Protein AF-A0A7Y5KF29-F1 (afdb_monomer)

Mean predicted aligned error: 7.96 Å

Sequence (416 aa):
LLERREQLLEQINFTQGKISALQTQPGEAERIRFAVAAWNDTLAILQKAYAELLVEIKTTSPELADAVSVEPLPLAEVQKMLADSVALVEYFFAKDRLVSWVVDRAQARAVSLPLDRTRLGDSIVQFRRAIQKRASTEVFSRELYDLLIKPVAPLLLQTKQLLIVPHGALHYVPFPALQKADSTYLLDDYALAIAPSATVLGFCYRKGAALPAPIEQNYRVLALGNPDVGNPRLDLPFAEKEIKSLEQTFGELQSFTRKQATYQALLAAKDNAELLHFSCHGVYDEKNPLFSALLLAPENETDDGRLAVHEIFSLKLNTRLVMLSACETGLARVTGGDEVVGLARGFIFAGTPSLIASLWTVDDLATAITVKRFYRYLKAGASKAEALRAAQRFVRDHHNRHPAYWASFGLTGDWR

Nearest PDB structures (foldseek):
  8rot-assembly1_B  TM=6.642E-01  e=3.854E-14  Myxococcus xanthus
  5mz6-assembly1_1  TM=7.014E-01  e=1.509E-08  Caenorhabditis elegans
  5u1s-assembly1_A  TM=5.886E-01  e=6.469E-09  Saccharomyces cerevisiae S288C
  4gw6-assembly1_A-2  TM=5.555E-01  e=1.565E-01  Human immunodeficiency virus type 1 (NEW YORK-5 ISOLATE)
  8t52-assembly1_A  TM=5.526E-01  e=3.450E-01  Human immunodeficiency virus 1

Foldseek 3Di:
DVVVLVVLVVVLLVLLLVLVVLVPDDDDPVVSVVVNVVSVVVNLVSLVVNVVVVVVCCVPDPVNVCLVDVDADDLQLLLVLADQQEWEWEWDDDPQWIWIWIHYNPDIDIDIDGDDPVVLLVLLVVLVVCLVVVHDNQVSLAVCCVRRPVRCVVVNVSHAAYEYQYFALCLLHLQQSRAHPVRHGPLVRYLYAYEPHSSLQSLLSVLLVPADDDDLLQFAEEEEFQEAQVDPVQGQPLRVVLLVLVVVQHPHYDYAYYQRFAPVNCVVCQARGQEYEYHGEWDADPSNRQQTWGAHHANDSSRNRTDGLVNLLVAAGSYQEYEALQYQQQAPDRDRGSPSDSNVSSNVNSRHQKYKHFSHGADSVLSSQQSSQLSNVSSVPDWNSVSLSRSLVCCCVPPHVRCRSRSGMHMYGDRD

Radius of gyration: 21.5 Å; Cα contacts (8 Å, |Δi|>4): 791; chains: 1; bounding box: 51×58×60 Å

pLDDT: mean 86.81, std 13.3, range [36.5, 98.69]

Secondary structure (DSSP, 8-state):
-HHHHHHHHHHHHHHHHHHHHHHHS-S-HHHHHHHHHHHHHHHHHHHHHHHHHHHHHHHH-HHHHHHHSPPPPPHHHHHHH--TTEEEEEEEE-SSEEEEEEE-SS-EEEEEEE--HHHHHHHHHHHHHHHHTT---HHHHHHHHHHHTTTTGGG-TT-SEEEEE--GGGGG--GGG-B-TTS-BHHHH-EEEE-S-HHHHHHHHHHHHHSPPPGGG--EEEEEEEE--S-GGG--HHHHHHHHHHHTT-SEEEEEEETT-BHHHHHHHGGG-SEEEEES-EE--SS-GGG-EEE-B-SSTT---EEEHHHHTT-----SEEEESS-TTS-SS--SSS---HHHHHHHHHT-SEEEEESSPPPHHHHHHHHHHHHHHHHTT--HHHHHHHHHHHHHHHT--SGGGTS-EEEEE---

Structure (mmCIF, N/CA/C/O backbone):
data_AF-A0A7Y5KF29-F1
#
_entry.id   AF-A0A7Y5KF29-F1
#
loop_
_atom_site.group_PDB
_atom_site.id
_atom_site.type_symbol
_atom_site.label_atom_id
_atom_site.label_alt_id
_atom_site.label_comp_id
_atom_site.label_asym_id
_atom_site.label_entity_id
_atom_site.label_seq_id
_atom_site.pdbx_PDB_ins_code
_atom_site.Cartn_x
_atom_site.Cartn_y
_atom_site.Cartn_z
_atom_site.occupancy
_atom_site.B_iso_or_equiv
_atom_site.auth_seq_id
_atom_site.auth_comp_id
_atom_site.auth_asym_id
_atom_site.auth_atom_id
_atom_site.pdbx_PDB_model_num
ATOM 1 N N . LEU A 1 1 ? 13.722 -5.366 31.211 1.00 71.88 1 LEU A N 1
ATOM 2 C CA . LEU A 1 1 ? 13.435 -4.811 29.865 1.00 71.88 1 LEU A CA 1
ATOM 3 C C . LEU A 1 1 ? 11.982 -4.356 29.727 1.00 71.88 1 LEU A C 1
ATOM 5 O O . LEU A 1 1 ? 11.779 -3.205 29.375 1.00 71.88 1 LEU A O 1
ATOM 9 N N . LEU A 1 2 ? 10.987 -5.196 30.049 1.00 70.38 2 LEU A N 1
ATOM 10 C CA . LEU A 1 2 ? 9.562 -4.821 29.977 1.00 70.38 2 LEU A CA 1
ATOM 11 C C . LEU A 1 2 ? 9.176 -3.666 30.921 1.00 70.38 2 LEU A C 1
ATOM 13 O O . LEU A 1 2 ? 8.561 -2.709 30.479 1.00 70.38 2 LEU A O 1
ATOM 17 N N . GLU A 1 3 ? 9.635 -3.678 32.170 1.00 74.62 3 GLU A N 1
ATOM 18 C CA . GLU A 1 3 ? 9.399 -2.568 33.112 1.00 74.62 3 GLU A CA 1
ATOM 19 C C . GLU A 1 3 ? 10.028 -1.244 32.629 1.00 74.62 3 GLU A C 1
ATOM 21 O O . GLU A 1 3 ? 9.412 -0.184 32.662 1.00 74.62 3 GLU A O 1
ATOM 26 N N . ARG A 1 4 ? 11.242 -1.310 32.061 1.00 80.19 4 ARG A N 1
ATOM 27 C CA . ARG A 1 4 ? 11.917 -0.149 31.452 1.00 80.19 4 ARG A CA 1
ATOM 28 C C . ARG A 1 4 ? 11.167 0.377 30.221 1.00 80.19 4 ARG A C 1
ATOM 30 O O . ARG A 1 4 ? 11.209 1.572 29.944 1.00 80.19 4 ARG A O 1
ATOM 37 N N . ARG A 1 5 ? 10.488 -0.510 29.483 1.00 79.12 5 ARG A N 1
ATOM 38 C CA . ARG A 1 5 ? 9.625 -0.154 28.349 1.00 79.12 5 ARG A CA 1
ATOM 39 C C . ARG A 1 5 ? 8.410 0.634 28.840 1.00 79.12 5 ARG A C 1
ATOM 41 O O . ARG A 1 5 ? 8.118 1.670 28.254 1.00 79.12 5 ARG A O 1
ATOM 48 N N . GLU A 1 6 ? 7.744 0.173 29.897 1.00 74.38 6 GLU A N 1
ATOM 49 C CA . GLU A 1 6 ? 6.590 0.865 30.494 1.00 74.38 6 GLU A CA 1
ATOM 50 C C . GLU A 1 6 ? 6.975 2.249 31.028 1.00 74.38 6 GLU A C 1
ATOM 52 O O . GLU A 1 6 ? 6.349 3.237 30.656 1.00 74.38 6 GLU A O 1
ATOM 57 N N . GLN A 1 7 ? 8.080 2.354 31.773 1.00 84.00 7 GLN A N 1
ATOM 58 C CA . GLN A 1 7 ? 8.578 3.640 32.284 1.00 84.00 7 GLN A CA 1
ATOM 59 C C . GLN A 1 7 ? 8.871 4.656 31.170 1.00 84.00 7 GLN A C 1
ATOM 61 O O . GLN A 1 7 ? 8.546 5.836 31.297 1.00 84.00 7 GLN A O 1
ATOM 66 N N . LEU A 1 8 ? 9.491 4.218 30.069 1.00 82.31 8 LEU A N 1
ATOM 67 C CA . LEU A 1 8 ? 9.763 5.101 28.933 1.00 82.31 8 LEU A CA 1
ATOM 68 C C . LEU A 1 8 ? 8.472 5.546 28.235 1.00 82.31 8 LEU A C 1
ATOM 70 O O . LEU A 1 8 ? 8.378 6.710 27.855 1.00 82.31 8 LEU A O 1
ATOM 74 N N . LEU A 1 9 ? 7.477 4.663 28.091 1.00 76.38 9 LEU A N 1
ATOM 75 C CA . LEU A 1 9 ? 6.175 5.030 27.524 1.00 76.38 9 LEU A CA 1
ATOM 76 C C . LEU A 1 9 ? 5.449 6.065 28.387 1.00 76.38 9 LEU A C 1
ATOM 78 O O . LEU A 1 9 ? 4.964 7.057 27.851 1.00 76.38 9 LEU A O 1
ATOM 82 N N . GLU A 1 10 ? 5.430 5.895 29.710 1.00 80.75 10 GLU A N 1
ATOM 83 C CA . GLU A 1 10 ? 4.828 6.878 30.619 1.00 80.75 10 GLU A CA 1
ATOM 84 C C . GLU A 1 10 ? 5.491 8.253 30.493 1.00 80.75 10 GLU A C 1
ATOM 86 O O . GLU A 1 10 ? 4.806 9.275 30.413 1.00 80.75 10 GLU A O 1
ATOM 91 N N . GLN A 1 11 ? 6.825 8.292 30.417 1.00 87.19 11 GLN A N 1
ATOM 92 C CA . GLN A 1 11 ? 7.565 9.542 30.234 1.00 87.19 11 GLN A CA 1
ATOM 93 C C . GLN A 1 11 ? 7.270 10.191 28.876 1.00 87.19 11 GLN A C 1
ATOM 95 O O . GLN A 1 11 ? 7.139 11.417 28.799 1.00 87.19 11 GLN A O 1
ATOM 100 N N . ILE A 1 12 ? 7.143 9.394 27.812 1.00 81.06 12 ILE A N 1
ATOM 101 C CA . ILE A 1 12 ? 6.802 9.874 26.466 1.00 81.06 12 ILE A CA 1
ATOM 102 C C . ILE A 1 12 ? 5.399 10.483 26.461 1.00 81.06 12 ILE A C 1
ATOM 104 O O . ILE A 1 12 ? 5.259 11.650 26.086 1.00 81.06 12 ILE A O 1
ATOM 108 N N . ASN A 1 13 ? 4.403 9.753 26.968 1.00 74.38 13 ASN A N 1
ATOM 109 C CA . ASN A 1 13 ? 3.009 10.196 27.024 1.00 74.38 13 ASN A CA 1
ATOM 110 C C . ASN A 1 13 ? 2.866 11.464 27.876 1.00 74.38 13 ASN A C 1
ATOM 112 O O . ASN A 1 13 ? 2.244 12.441 27.458 1.00 74.38 13 ASN A O 1
ATOM 116 N N . PHE A 1 14 ? 3.521 11.507 29.042 1.00 83.44 14 PHE A N 1
ATOM 117 C CA . PHE A 1 14 ? 3.578 12.707 29.877 1.00 83.44 14 PHE A CA 1
ATOM 118 C C . PHE A 1 14 ? 4.166 13.905 29.119 1.00 83.44 14 PHE A C 1
ATOM 120 O O . PHE A 1 14 ? 3.608 15.005 29.150 1.00 83.44 14 PHE A O 1
ATOM 127 N N . THR A 1 15 ? 5.283 13.699 28.418 1.00 84.88 15 THR A N 1
ATOM 128 C CA . THR A 1 15 ? 5.948 14.762 27.656 1.00 84.88 15 THR A CA 1
ATOM 129 C C . THR A 1 15 ? 5.063 15.282 26.522 1.00 84.88 15 THR A C 1
ATOM 131 O O . THR A 1 15 ? 4.938 16.495 26.344 1.00 84.88 15 THR A O 1
ATOM 134 N N . GLN A 1 16 ? 4.394 14.390 25.788 1.00 77.62 16 GLN A N 1
ATOM 135 C CA . GLN A 1 16 ? 3.445 14.760 24.735 1.00 77.62 16 GLN A CA 1
ATOM 136 C C . GLN A 1 16 ? 2.247 15.534 25.292 1.00 77.62 16 GLN A C 1
ATOM 138 O O . GLN A 1 16 ? 1.885 16.574 24.736 1.00 77.62 16 GLN A O 1
ATOM 143 N N . GLY A 1 17 ? 1.697 15.104 26.432 1.00 74.19 17 GLY A N 1
ATOM 144 C CA . GLY A 1 17 ? 0.640 15.829 27.139 1.00 74.19 17 GLY A CA 1
ATOM 145 C C . GLY A 1 17 ? 1.054 17.258 27.509 1.00 74.19 17 GLY A C 1
ATOM 146 O O . GLY A 1 17 ? 0.284 18.200 27.314 1.00 74.19 17 GLY A O 1
ATOM 147 N N . LYS A 1 18 ? 2.303 17.467 27.959 1.00 83.12 18 LYS A N 1
ATOM 148 C CA . LYS A 1 18 ? 2.845 18.815 28.231 1.00 83.12 18 LYS A CA 1
ATOM 149 C C . LYS A 1 18 ? 2.959 19.673 26.976 1.00 83.12 18 LYS A C 1
ATOM 151 O O . LYS A 1 18 ? 2.608 20.852 27.029 1.00 83.12 18 LYS A O 1
ATOM 156 N N . ILE A 1 19 ? 3.425 19.103 25.866 1.00 81.00 19 ILE A N 1
ATOM 157 C CA . ILE A 1 19 ? 3.521 19.813 24.582 1.00 81.00 19 ILE A CA 1
ATOM 158 C C . ILE A 1 19 ? 2.130 20.251 24.117 1.00 81.00 19 ILE A C 1
ATOM 160 O O . ILE A 1 19 ? 1.944 21.427 23.802 1.00 81.00 19 ILE A O 1
ATOM 164 N N . SER A 1 20 ? 1.158 19.335 24.132 1.00 74.06 20 SER A N 1
ATOM 165 C CA . SER A 1 20 ? -0.223 19.614 23.728 1.00 74.06 20 SER A CA 1
ATOM 166 C C . SER A 1 20 ? -0.842 20.722 24.589 1.00 74.06 20 SER A C 1
ATOM 168 O O . SER A 1 20 ? -1.327 21.728 24.068 1.00 74.06 20 SER A O 1
ATOM 170 N N . ALA A 1 21 ? -0.705 20.629 25.917 1.00 77.50 21 ALA A N 1
ATOM 171 C CA . ALA A 1 21 ? -1.201 21.651 26.836 1.00 77.50 21 ALA A CA 1
ATOM 172 C C . ALA A 1 21 ? -0.579 23.035 26.568 1.00 77.50 21 ALA A C 1
ATOM 174 O O . ALA A 1 21 ? -1.302 24.028 26.495 1.00 77.50 21 ALA A O 1
ATOM 175 N N . LEU A 1 22 ? 0.742 23.117 26.359 1.00 81.38 22 LEU A N 1
ATOM 176 C CA . LEU A 1 22 ? 1.433 24.381 26.064 1.00 81.38 22 LEU A CA 1
ATOM 177 C C . LEU A 1 22 ? 0.980 25.017 24.746 1.00 81.38 22 LEU A C 1
ATOM 179 O O . LEU A 1 22 ? 0.885 26.238 24.659 1.00 81.38 22 LEU A O 1
ATOM 183 N N . GLN A 1 23 ? 0.680 24.210 23.729 1.00 71.75 23 GLN A N 1
ATOM 184 C CA . GLN A 1 23 ? 0.214 24.707 22.430 1.00 71.75 23 GLN A CA 1
ATOM 185 C C . GLN A 1 23 ? -1.199 25.303 22.483 1.00 71.75 23 GLN A C 1
ATOM 187 O O . GLN A 1 23 ? -1.545 26.122 21.633 1.00 71.75 23 GLN A O 1
ATOM 192 N N . THR A 1 24 ? -1.998 24.924 23.482 1.00 72.12 24 THR A N 1
ATOM 193 C CA . THR A 1 24 ? -3.353 25.457 23.698 1.00 72.12 24 THR A CA 1
ATOM 194 C C . THR A 1 24 ? -3.398 26.667 24.641 1.00 72.12 24 THR A C 1
ATOM 196 O O . THR A 1 24 ? -4.441 27.311 24.754 1.00 72.12 24 THR A O 1
ATOM 199 N N . GLN A 1 25 ? -2.287 27.014 25.307 1.00 74.81 25 GLN A N 1
ATOM 200 C CA . GLN A 1 25 ? -2.254 28.124 26.262 1.00 74.81 25 GLN A CA 1
ATOM 201 C C . GLN A 1 25 ? -2.264 29.503 25.574 1.00 74.81 25 GLN A C 1
ATOM 203 O O . GLN A 1 25 ? -1.471 29.750 24.662 1.00 74.81 25 GLN A O 1
ATOM 208 N N . PRO A 1 26 ? -3.089 30.455 26.049 1.00 55.47 26 PRO A N 1
ATOM 209 C CA . PRO A 1 26 ? -2.983 31.851 25.642 1.00 55.47 26 PRO A CA 1
ATOM 210 C C . PRO A 1 26 ? -1.737 32.501 26.274 1.00 55.47 26 PRO A C 1
ATOM 212 O O . PRO A 1 26 ? -1.569 32.475 27.492 1.00 55.47 26 PRO A O 1
ATOM 215 N N . GLY A 1 27 ? -0.859 33.103 25.465 1.00 69.88 27 GLY A N 1
ATOM 216 C CA . GLY A 1 27 ? 0.353 33.765 25.963 1.00 69.88 27 GLY A CA 1
ATOM 217 C C . GLY A 1 27 ? 1.307 34.263 24.872 1.00 69.88 27 GLY A C 1
ATOM 218 O O . GLY A 1 27 ? 1.017 34.182 23.679 1.00 69.88 27 GLY A O 1
ATOM 219 N N . GLU A 1 28 ? 2.462 34.792 25.292 1.00 69.94 28 GLU A N 1
ATOM 220 C CA . GLU A 1 28 ? 3.526 35.273 24.400 1.00 69.94 28 GLU A CA 1
ATOM 221 C C . GLU A 1 28 ? 4.036 34.137 23.500 1.00 69.94 28 GLU A C 1
ATOM 223 O O . GLU A 1 28 ? 4.705 33.202 23.953 1.00 69.94 28 GLU A O 1
ATOM 228 N N . ALA A 1 29 ? 3.745 34.242 22.201 1.00 72.44 29 ALA A N 1
ATOM 229 C CA . ALA A 1 29 ? 4.023 33.202 21.212 1.00 72.44 29 ALA A CA 1
ATOM 230 C C . ALA A 1 29 ? 5.502 32.783 21.153 1.00 72.44 29 ALA A C 1
ATOM 232 O O . ALA A 1 29 ? 5.824 31.681 20.719 1.00 72.44 29 ALA A O 1
ATOM 233 N N . GLU A 1 30 ? 6.428 33.654 21.547 1.00 74.12 30 GLU A N 1
ATOM 234 C CA . GLU A 1 30 ? 7.859 33.352 21.561 1.00 74.12 30 GLU A CA 1
ATOM 235 C C . GLU A 1 30 ? 8.266 32.495 22.768 1.00 74.12 30 GLU A C 1
ATOM 237 O O . GLU A 1 30 ? 8.914 31.466 22.589 1.00 74.12 30 GLU A O 1
ATOM 242 N N . ARG A 1 31 ? 7.790 32.821 23.977 1.00 76.75 31 ARG A N 1
ATOM 243 C CA . ARG A 1 31 ? 8.031 32.005 25.181 1.00 76.75 31 ARG A CA 1
ATOM 244 C C . ARG A 1 31 ? 7.418 30.612 25.065 1.00 76.75 31 ARG A C 1
ATOM 246 O O . ARG A 1 31 ? 8.077 29.631 25.403 1.00 76.75 31 ARG A O 1
ATOM 253 N N . ILE A 1 32 ? 6.194 30.521 24.537 1.00 80.75 32 ILE A N 1
ATOM 254 C CA . ILE A 1 32 ? 5.534 29.233 24.275 1.00 80.75 32 ILE A CA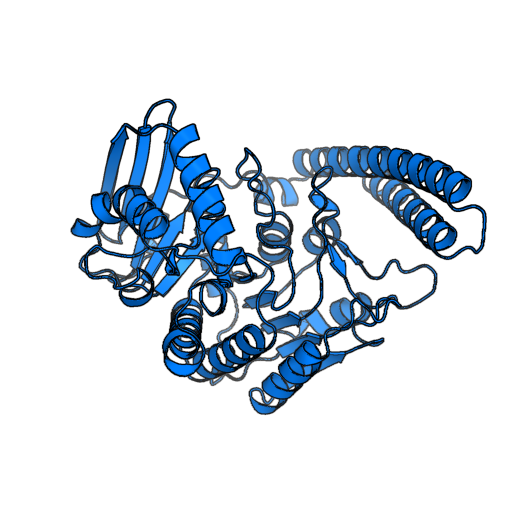 1
ATOM 255 C C . ILE A 1 32 ? 6.354 28.419 23.267 1.00 80.75 32 ILE A C 1
ATOM 257 O O . ILE A 1 32 ? 6.592 27.236 23.494 1.00 80.75 32 ILE A O 1
ATOM 261 N N . ARG A 1 33 ? 6.864 29.048 22.196 1.00 78.31 33 ARG A N 1
ATOM 262 C CA . ARG A 1 33 ? 7.722 28.371 21.207 1.00 78.31 33 ARG A CA 1
ATOM 263 C C . ARG A 1 33 ? 8.998 27.800 21.823 1.00 78.31 33 ARG A C 1
ATOM 265 O O . ARG A 1 33 ? 9.315 26.648 21.543 1.00 78.31 33 ARG A O 1
ATOM 272 N N . PHE A 1 34 ? 9.697 28.555 22.670 1.00 81.62 34 PHE A N 1
ATOM 273 C CA . PHE A 1 34 ? 10.903 28.058 23.346 1.00 81.62 34 PHE A CA 1
ATOM 274 C C . PHE A 1 34 ? 10.603 26.903 24.309 1.00 81.62 34 PHE A C 1
ATOM 276 O O . PHE A 1 34 ? 11.312 25.899 24.296 1.00 81.62 34 PHE A O 1
ATOM 283 N N . ALA A 1 35 ? 9.533 27.004 25.104 1.00 82.31 35 ALA A N 1
ATOM 284 C CA . ALA A 1 35 ? 9.132 25.930 26.012 1.00 82.31 35 ALA A CA 1
ATOM 285 C C . ALA A 1 35 ? 8.740 24.654 25.247 1.00 82.31 35 ALA A C 1
ATOM 287 O O . ALA A 1 35 ? 9.190 23.563 25.589 1.00 82.31 35 ALA A O 1
ATOM 288 N N . VAL A 1 36 ? 7.953 24.792 24.175 1.00 82.19 36 VAL A N 1
ATOM 289 C CA . VAL A 1 36 ? 7.581 23.678 23.291 1.00 82.19 36 VAL A CA 1
ATOM 290 C C . VAL A 1 36 ? 8.820 23.056 22.641 1.00 82.19 36 VAL A C 1
ATOM 292 O O . VAL A 1 36 ? 8.907 21.835 22.566 1.00 82.19 36 VAL A O 1
ATOM 295 N N . ALA A 1 37 ? 9.801 23.857 22.211 1.00 82.62 37 ALA A N 1
ATOM 296 C CA . ALA A 1 37 ? 11.053 23.345 21.654 1.00 82.62 37 ALA A CA 1
ATOM 297 C C . ALA A 1 37 ? 11.829 22.479 22.665 1.00 82.62 37 ALA A C 1
ATOM 299 O O . ALA A 1 37 ? 12.213 21.364 22.329 1.00 82.62 37 ALA A O 1
ATOM 300 N N . ALA A 1 38 ? 11.968 22.929 23.915 1.00 84.44 38 ALA A N 1
ATOM 301 C CA . ALA A 1 38 ? 12.665 22.167 24.956 1.00 84.44 38 ALA A CA 1
ATOM 302 C C . ALA A 1 38 ? 11.974 20.828 25.289 1.00 84.44 38 ALA A C 1
ATOM 304 O O . ALA A 1 38 ? 12.632 19.797 25.460 1.00 84.44 38 ALA A O 1
ATOM 305 N N . TRP A 1 39 ? 10.637 20.816 25.346 1.00 88.12 39 TRP A N 1
ATOM 306 C CA . TRP A 1 39 ? 9.886 19.571 25.525 1.00 88.12 39 TRP A CA 1
ATOM 307 C C . TRP A 1 39 ? 9.990 18.649 24.309 1.00 88.12 39 TRP A C 1
ATOM 309 O O . TRP A 1 39 ? 10.092 17.439 24.489 1.00 88.12 39 TRP A O 1
ATOM 319 N N . ASN A 1 40 ? 10.032 19.191 23.088 1.00 80.56 40 ASN A N 1
ATOM 320 C CA . ASN A 1 40 ? 10.267 18.398 21.879 1.00 80.56 40 ASN A CA 1
ATOM 321 C C . ASN A 1 40 ? 11.660 17.748 21.869 1.00 80.56 40 ASN A C 1
ATOM 323 O O . ASN A 1 40 ? 11.783 16.600 21.449 1.00 80.56 40 ASN A O 1
ATOM 327 N N . ASP A 1 41 ? 12.695 18.438 22.354 1.00 84.56 41 ASP A N 1
ATOM 328 C CA . ASP A 1 41 ? 14.037 17.854 22.483 1.00 84.56 41 ASP A CA 1
ATOM 329 C C . ASP A 1 41 ? 14.047 16.710 23.506 1.00 84.56 41 ASP A C 1
ATOM 331 O O . ASP A 1 41 ? 14.593 15.636 23.245 1.00 84.56 41 ASP A O 1
ATOM 335 N N . THR A 1 42 ? 13.368 16.904 24.641 1.00 88.00 42 THR A N 1
ATOM 336 C CA . THR A 1 42 ? 13.195 15.860 25.666 1.00 88.00 42 THR A CA 1
ATOM 337 C C . THR A 1 42 ? 12.440 14.656 25.102 1.00 88.00 42 THR A C 1
ATOM 339 O O . THR A 1 42 ? 12.883 13.517 25.257 1.00 88.00 42 THR A O 1
ATOM 342 N N . LEU A 1 43 ? 11.339 14.900 24.385 1.00 83.75 43 LEU A N 1
ATOM 343 C CA . LEU A 1 43 ? 10.553 13.865 23.719 1.00 83.75 43 LEU A CA 1
ATOM 344 C C . LEU A 1 43 ? 11.413 13.063 22.740 1.00 83.75 43 LEU A C 1
ATOM 346 O O . LEU A 1 43 ? 11.383 11.837 22.770 1.00 83.75 43 LEU A O 1
ATOM 350 N N . ALA A 1 44 ? 12.222 13.736 21.919 1.00 75.88 44 ALA A N 1
ATOM 351 C CA . ALA A 1 44 ? 13.092 13.077 20.952 1.00 75.88 44 ALA A CA 1
ATOM 352 C C . ALA A 1 44 ? 14.128 12.157 21.624 1.00 75.88 44 ALA A C 1
ATOM 354 O O . ALA A 1 44 ? 14.395 11.067 21.114 1.00 75.88 44 ALA A O 1
ATOM 355 N N . ILE A 1 45 ? 14.684 12.561 22.773 1.00 86.19 45 ILE A N 1
ATOM 356 C CA . ILE A 1 45 ? 15.614 11.737 23.562 1.00 86.19 45 ILE A CA 1
ATOM 357 C C . ILE A 1 45 ? 14.908 10.487 24.099 1.00 86.19 45 ILE A C 1
ATOM 359 O O . ILE A 1 45 ? 15.425 9.379 23.948 1.00 86.19 45 ILE A O 1
ATOM 363 N N . LEU A 1 46 ? 13.722 10.651 24.691 1.00 87.12 46 LEU A N 1
ATOM 364 C CA . LEU A 1 46 ? 12.941 9.542 25.245 1.00 87.12 46 LEU A CA 1
ATOM 365 C C . LEU A 1 46 ? 12.508 8.552 24.158 1.00 87.12 46 LEU A C 1
ATOM 367 O O . LEU A 1 46 ? 12.672 7.343 24.316 1.00 87.12 46 LEU A O 1
ATOM 371 N N . GLN A 1 47 ? 12.023 9.060 23.023 1.00 78.94 47 GLN A N 1
ATOM 372 C CA . GLN A 1 47 ? 11.648 8.252 21.863 1.00 78.94 47 GLN A CA 1
ATOM 373 C C . GLN A 1 47 ? 12.837 7.465 21.306 1.00 78.94 47 GLN A C 1
ATOM 375 O O . GLN A 1 47 ? 12.694 6.284 20.986 1.00 78.94 47 GLN A O 1
ATOM 380 N N . LYS A 1 48 ? 14.021 8.084 21.234 1.00 75.38 48 LYS A N 1
ATOM 381 C CA . LYS A 1 48 ? 15.247 7.402 20.811 1.00 75.38 48 LYS A CA 1
ATOM 382 C C . LYS A 1 48 ? 15.623 6.277 21.779 1.00 75.38 48 LYS A C 1
ATOM 384 O O . LYS A 1 48 ? 15.848 5.155 21.336 1.00 75.38 48 LYS A O 1
ATOM 389 N N . ALA A 1 49 ? 15.622 6.548 23.085 1.00 82.56 49 ALA A N 1
ATOM 390 C CA . ALA A 1 49 ? 15.910 5.539 24.106 1.00 82.56 49 ALA A CA 1
ATOM 391 C C . ALA A 1 49 ? 14.910 4.369 24.058 1.00 82.56 49 ALA A C 1
ATOM 393 O O . ALA A 1 49 ? 15.290 3.209 24.213 1.00 82.56 49 ALA A O 1
ATOM 394 N N . TYR A 1 50 ? 13.634 4.658 23.794 1.00 77.38 50 TYR A N 1
ATOM 395 C CA . TYR A 1 50 ? 12.608 3.638 23.603 1.00 77.38 50 TYR A CA 1
ATOM 396 C C . TYR A 1 50 ? 12.833 2.810 22.333 1.00 77.38 50 TYR A C 1
ATOM 398 O O . TYR A 1 50 ? 12.729 1.586 22.371 1.00 77.38 50 TYR A O 1
ATOM 406 N N . ALA A 1 51 ? 13.183 3.448 21.213 1.00 67.25 51 ALA A N 1
ATOM 407 C CA . ALA A 1 51 ? 13.500 2.754 19.968 1.00 67.25 51 ALA A CA 1
ATOM 408 C C . ALA A 1 51 ? 14.711 1.816 20.127 1.00 67.25 51 ALA A C 1
ATOM 410 O O . ALA A 1 51 ? 14.656 0.669 19.686 1.00 67.25 51 ALA A O 1
ATOM 411 N N . GLU A 1 52 ? 15.767 2.269 20.806 1.00 76.94 52 GLU A N 1
ATOM 412 C CA . GLU A 1 52 ? 16.941 1.454 21.142 1.00 76.94 52 GLU A CA 1
ATOM 413 C C . GLU A 1 52 ? 16.566 0.266 22.041 1.00 76.94 52 GLU A C 1
ATOM 415 O O . GLU A 1 52 ? 16.954 -0.868 21.759 1.00 76.94 52 GLU A O 1
ATOM 420 N N . LEU A 1 53 ? 15.727 0.490 23.058 1.00 77.62 53 LEU A N 1
ATOM 421 C CA . LEU A 1 53 ? 15.218 -0.577 23.921 1.00 77.62 53 LEU A CA 1
ATOM 422 C C . LEU A 1 53 ? 14.378 -1.602 23.145 1.00 77.62 53 LEU A C 1
ATOM 424 O O . LEU A 1 53 ? 14.456 -2.797 23.420 1.00 77.62 53 LEU A O 1
ATOM 428 N N . LEU A 1 54 ? 13.578 -1.173 22.165 1.00 66.88 54 LEU A N 1
ATOM 429 C CA . LEU A 1 54 ? 12.827 -2.096 21.312 1.00 66.88 54 LEU A CA 1
ATOM 430 C C . LEU A 1 54 ? 13.751 -2.960 20.449 1.00 66.88 54 LEU A C 1
ATOM 432 O O . LEU A 1 54 ? 13.433 -4.127 20.222 1.00 66.88 54 LEU A O 1
ATOM 436 N N . VAL A 1 55 ? 14.883 -2.423 19.984 1.00 65.38 55 VAL A N 1
ATOM 437 C CA . VAL A 1 55 ? 15.917 -3.212 19.295 1.00 65.38 55 VAL A CA 1
ATOM 438 C C . VAL A 1 55 ? 16.547 -4.219 20.258 1.00 65.38 55 VAL A C 1
ATOM 440 O O . VAL A 1 55 ? 16.665 -5.387 19.904 1.00 65.38 55 VAL A O 1
ATOM 443 N N . GLU A 1 56 ? 16.873 -3.806 21.483 1.00 71.69 56 GLU A N 1
ATOM 444 C CA . GLU A 1 56 ? 17.433 -4.683 22.520 1.00 71.69 56 GLU A CA 1
ATOM 445 C C . GLU A 1 56 ? 16.472 -5.822 22.899 1.00 71.69 56 GLU A C 1
ATOM 447 O O . GLU A 1 56 ? 16.872 -6.982 22.968 1.00 71.69 56 GLU A O 1
ATOM 452 N N . ILE A 1 57 ? 15.181 -5.522 23.074 1.00 66.19 57 ILE A N 1
ATOM 453 C CA . ILE A 1 57 ? 14.141 -6.531 23.321 1.00 66.19 57 ILE A CA 1
ATOM 454 C C . ILE A 1 57 ? 14.050 -7.499 22.135 1.00 66.19 57 ILE A C 1
ATOM 456 O O . ILE A 1 57 ? 13.973 -8.709 22.333 1.00 66.19 57 ILE A O 1
ATOM 460 N N . LYS A 1 58 ? 14.096 -6.988 20.899 1.00 54.34 58 LYS A N 1
ATOM 461 C CA . LYS A 1 58 ? 14.044 -7.802 19.675 1.00 54.34 58 LYS A CA 1
ATOM 462 C C . LYS A 1 58 ? 15.240 -8.742 19.521 1.00 54.34 58 LYS A C 1
ATOM 464 O O . LYS A 1 58 ? 15.057 -9.847 19.027 1.00 54.34 58 LYS A O 1
ATOM 469 N N . THR A 1 59 ? 16.439 -8.339 19.940 1.00 59.59 59 THR A N 1
ATOM 470 C CA . THR A 1 59 ? 17.636 -9.195 19.869 1.00 59.59 59 THR A CA 1
ATOM 471 C C . THR A 1 59 ? 17.711 -10.226 20.995 1.00 59.59 59 THR A C 1
ATOM 473 O O . THR A 1 59 ? 18.428 -11.212 20.858 1.00 59.59 59 THR A O 1
ATOM 476 N N . THR A 1 60 ? 16.965 -10.035 22.088 1.00 64.38 60 THR A N 1
ATOM 477 C CA . THR A 1 60 ? 16.950 -10.949 23.245 1.00 64.38 60 THR A CA 1
ATOM 478 C C . THR A 1 60 ? 15.696 -11.821 23.362 1.00 64.38 60 THR A C 1
ATOM 480 O O . THR A 1 60 ? 15.700 -12.759 24.157 1.00 64.38 60 THR A O 1
ATOM 483 N N . SER A 1 61 ? 14.637 -11.576 22.577 1.00 53.78 61 SER A N 1
ATOM 484 C CA . SER A 1 61 ? 13.420 -12.408 22.552 1.00 53.78 61 SER A CA 1
ATOM 485 C C . SER A 1 61 ? 13.344 -13.303 21.305 1.00 53.78 61 SER A C 1
ATOM 487 O O . SER A 1 61 ? 13.151 -12.777 20.209 1.00 53.78 61 SER A O 1
ATOM 489 N N . PRO A 1 62 ? 13.395 -14.643 21.447 1.00 46.44 62 PRO A N 1
ATOM 490 C CA . PRO A 1 62 ? 13.307 -15.588 20.327 1.00 46.44 62 PRO A CA 1
ATOM 491 C C . PRO A 1 62 ? 12.029 -15.444 19.483 1.00 46.44 62 PRO A C 1
ATOM 493 O O . PRO A 1 62 ? 12.098 -15.485 18.262 1.00 46.44 62 PRO A O 1
ATOM 496 N N . GLU A 1 63 ? 10.877 -15.179 20.111 1.00 46.50 63 GLU A N 1
ATOM 497 C CA . GLU A 1 63 ? 9.583 -15.005 19.419 1.00 46.50 63 GLU A CA 1
ATOM 498 C C . GLU A 1 63 ? 9.514 -13.732 18.546 1.00 46.50 63 GLU A C 1
ATOM 500 O O . GLU A 1 63 ? 8.701 -13.648 17.626 1.00 46.50 63 GLU A O 1
ATOM 505 N N . LEU A 1 64 ? 10.359 -12.730 18.826 1.00 44.16 64 LEU A N 1
ATOM 506 C CA . LEU A 1 64 ? 10.460 -11.472 18.070 1.00 44.16 64 LEU A CA 1
ATOM 507 C C . LEU A 1 64 ? 11.684 -11.440 17.142 1.00 44.16 64 LEU A C 1
ATOM 509 O O . LEU A 1 64 ? 11.697 -10.652 16.196 1.00 44.16 64 LEU A O 1
ATOM 513 N N . ALA A 1 65 ? 12.682 -12.295 17.380 1.00 40.59 65 ALA A N 1
ATOM 514 C CA . ALA A 1 65 ? 13.838 -12.470 16.509 1.00 40.59 65 ALA A CA 1
ATOM 515 C C . ALA A 1 65 ? 13.410 -12.976 15.122 1.00 40.59 65 ALA A C 1
ATOM 517 O O . ALA A 1 65 ? 13.828 -12.397 14.124 1.00 40.59 65 ALA A O 1
ATOM 518 N N . ASP A 1 66 ? 12.463 -13.917 15.042 1.00 38.75 66 ASP A N 1
ATOM 519 C CA . ASP A 1 66 ? 11.883 -14.396 13.772 1.00 38.75 66 ASP A CA 1
ATOM 520 C C . ASP A 1 66 ? 11.163 -13.290 12.975 1.00 38.75 66 ASP A C 1
ATOM 522 O O . ASP A 1 66 ? 11.063 -13.342 11.748 1.00 38.75 66 ASP A O 1
ATOM 526 N N . ALA A 1 67 ? 10.673 -12.252 13.662 1.00 41.19 67 ALA A N 1
ATOM 527 C CA . ALA A 1 67 ? 10.049 -11.089 13.037 1.00 41.19 67 ALA A CA 1
ATOM 528 C C . ALA A 1 67 ? 11.075 -10.065 12.507 1.00 41.19 67 ALA A C 1
ATOM 530 O O . ALA A 1 67 ? 10.728 -9.185 11.721 1.00 41.19 67 ALA A O 1
ATOM 531 N N . VAL A 1 68 ? 12.337 -10.140 12.931 1.00 39.41 68 VAL A N 1
ATOM 532 C CA . VAL A 1 68 ? 13.382 -9.155 12.599 1.00 39.41 68 VAL A CA 1
ATOM 533 C C . VAL A 1 68 ? 14.461 -9.763 11.704 1.00 39.41 68 VAL A C 1
ATOM 535 O O . VAL A 1 68 ? 14.961 -9.081 10.811 1.00 39.41 68 VAL A O 1
ATOM 538 N N . SER A 1 69 ? 14.759 -11.050 11.867 1.00 43.31 69 SER A N 1
ATOM 539 C CA . SER A 1 69 ? 15.550 -11.858 10.948 1.00 43.31 69 SER A CA 1
ATOM 540 C C . SER A 1 69 ? 14.642 -12.886 10.289 1.00 43.31 69 SER A C 1
ATOM 542 O O . SER A 1 69 ? 14.499 -14.008 10.767 1.00 43.31 69 SER A O 1
ATOM 544 N N . VAL A 1 70 ? 14.015 -12.509 9.178 1.00 52.94 70 VAL A N 1
ATOM 545 C CA . VAL A 1 70 ? 13.362 -13.516 8.345 1.00 52.94 70 VAL A CA 1
ATOM 546 C C . VAL A 1 70 ? 14.435 -14.134 7.461 1.00 52.94 70 VAL A C 1
ATOM 548 O O . VAL A 1 70 ? 15.074 -13.421 6.681 1.00 52.94 70 VAL A O 1
ATOM 551 N N . GLU A 1 71 ? 14.653 -15.442 7.593 1.00 64.62 71 GLU A N 1
ATOM 552 C CA . GLU A 1 71 ? 15.533 -16.161 6.675 1.00 64.62 71 GLU A CA 1
ATOM 553 C C . GLU A 1 71 ? 15.096 -15.884 5.228 1.00 64.62 71 GLU A C 1
ATOM 555 O O . GLU A 1 71 ? 13.891 -15.915 4.934 1.00 64.62 71 GLU A O 1
ATOM 560 N N . PRO A 1 72 ? 16.036 -15.570 4.316 1.00 78.56 72 PRO A N 1
ATOM 561 C CA . PRO A 1 72 ? 15.703 -15.341 2.921 1.00 78.56 72 PRO A CA 1
ATOM 562 C C . PRO A 1 72 ? 14.897 -16.510 2.358 1.00 78.56 72 PRO A C 1
ATOM 564 O O . PRO A 1 72 ? 15.320 -17.663 2.440 1.00 78.56 72 PRO A O 1
ATOM 567 N N . LEU A 1 73 ? 13.731 -16.214 1.783 1.00 85.69 73 LEU A N 1
ATOM 568 C CA . LEU A 1 73 ? 12.881 -17.247 1.212 1.00 85.69 73 LEU A CA 1
ATOM 569 C C . LEU A 1 73 ? 13.592 -17.869 -0.004 1.00 85.69 73 LEU A C 1
ATOM 571 O O . LEU A 1 73 ? 13.935 -17.133 -0.934 1.00 85.69 73 LEU A O 1
ATOM 575 N N . PRO A 1 74 ? 13.814 -19.197 -0.045 1.00 91.50 74 PRO A N 1
ATOM 576 C CA . PRO A 1 74 ? 14.471 -19.828 -1.183 1.00 91.50 74 PRO A CA 1
ATOM 577 C C . PRO A 1 74 ? 13.688 -19.604 -2.478 1.00 91.50 74 PRO A C 1
ATOM 579 O O . PRO A 1 74 ? 12.456 -19.618 -2.474 1.00 91.50 74 PRO A O 1
ATOM 582 N N . LEU A 1 75 ? 14.392 -19.488 -3.609 1.00 94.25 75 LEU A N 1
ATOM 583 C CA . LEU A 1 75 ? 13.768 -19.258 -4.918 1.00 94.25 75 LEU A CA 1
ATOM 584 C C . LEU A 1 75 ? 12.647 -20.265 -5.219 1.00 94.25 75 LEU A C 1
ATOM 586 O O . LEU A 1 75 ? 11.578 -19.872 -5.671 1.00 94.25 75 LEU A O 1
ATOM 590 N N . ALA A 1 76 ? 12.861 -21.548 -4.920 1.00 95.38 76 ALA A N 1
ATOM 591 C CA . ALA A 1 76 ? 11.856 -22.584 -5.145 1.00 95.38 76 ALA A CA 1
ATOM 592 C C . ALA A 1 76 ? 10.544 -22.317 -4.381 1.00 95.38 76 ALA A C 1
ATOM 594 O O . ALA A 1 76 ? 9.466 -22.598 -4.897 1.00 95.38 76 ALA A O 1
ATOM 595 N N . GLU A 1 77 ? 10.619 -21.749 -3.176 1.00 94.81 77 GLU A N 1
ATOM 596 C CA . GLU A 1 77 ? 9.436 -21.366 -2.400 1.00 94.81 77 GLU A CA 1
ATOM 597 C C . GLU A 1 77 ? 8.760 -20.120 -2.979 1.00 94.81 77 GLU A C 1
ATOM 599 O O . GLU A 1 77 ? 7.534 -20.088 -3.066 1.00 94.81 77 GLU A O 1
ATOM 604 N N . VAL A 1 78 ? 9.534 -19.140 -3.465 1.00 95.88 78 VAL A N 1
ATOM 605 C CA . VAL A 1 78 ? 8.982 -17.999 -4.217 1.00 95.88 78 VAL A CA 1
ATOM 606 C C . VAL A 1 78 ? 8.209 -18.506 -5.437 1.00 95.88 78 VAL A C 1
ATOM 608 O O . VAL A 1 78 ? 7.048 -18.152 -5.610 1.00 95.88 78 VAL A O 1
ATOM 611 N N . GLN A 1 79 ? 8.799 -19.391 -6.245 1.00 97.00 79 GLN A N 1
ATOM 612 C CA . GLN A 1 79 ? 8.169 -19.920 -7.460 1.00 97.00 79 GLN A CA 1
ATOM 613 C C . GLN A 1 79 ? 6.887 -20.714 -7.175 1.00 97.00 79 GLN A C 1
ATOM 615 O O . GLN A 1 79 ? 5.924 -20.602 -7.930 1.00 97.00 79 GLN A O 1
ATOM 620 N N . LYS A 1 80 ? 6.829 -21.472 -6.069 1.00 95.81 80 LYS A N 1
ATOM 621 C CA . LYS A 1 80 ? 5.618 -22.208 -5.653 1.00 95.81 80 LYS A CA 1
ATOM 622 C C . LYS A 1 80 ? 4.426 -21.295 -5.361 1.00 95.81 80 LYS A C 1
ATOM 624 O O . LYS A 1 80 ? 3.286 -21.726 -5.520 1.00 95.81 80 LYS A O 1
ATOM 629 N N . MET A 1 81 ? 4.671 -20.059 -4.928 1.00 94.88 81 MET A N 1
ATOM 630 C CA . MET A 1 81 ? 3.611 -19.089 -4.636 1.00 94.88 81 MET A CA 1
ATOM 631 C C . MET A 1 81 ? 3.009 -18.458 -5.899 1.00 94.88 81 MET A C 1
ATOM 633 O O . MET A 1 81 ? 1.902 -17.917 -5.840 1.00 94.88 81 MET A O 1
ATOM 637 N N . LEU A 1 82 ? 3.731 -18.490 -7.024 1.00 96.44 82 LEU A N 1
ATOM 638 C CA . LEU A 1 82 ? 3.343 -17.821 -8.262 1.00 96.44 82 LEU A CA 1
ATOM 639 C C . LEU A 1 82 ? 2.510 -18.765 -9.137 1.00 96.44 82 LEU A C 1
ATOM 641 O O . LEU A 1 82 ? 2.958 -19.842 -9.528 1.00 96.44 82 LEU A O 1
ATOM 645 N N . ALA A 1 83 ? 1.286 -18.351 -9.466 1.00 95.56 83 ALA A N 1
ATOM 646 C CA . ALA A 1 83 ? 0.512 -18.997 -10.525 1.00 95.56 83 ALA A CA 1
ATOM 647 C C . ALA A 1 83 ? 1.070 -18.612 -11.907 1.00 95.56 83 ALA A C 1
ATOM 649 O O . ALA A 1 83 ? 1.807 -17.639 -12.029 1.00 95.56 83 ALA A O 1
ATOM 650 N N . ASP A 1 84 ? 0.676 -19.333 -12.959 1.00 95.25 84 ASP A N 1
ATOM 651 C CA . ASP A 1 84 ? 1.249 -19.179 -14.309 1.00 95.25 84 ASP A CA 1
ATOM 652 C C . ASP A 1 84 ? 1.098 -17.756 -14.888 1.00 95.25 84 ASP A C 1
ATOM 654 O O . ASP A 1 84 ? 1.905 -17.325 -15.706 1.00 95.25 84 ASP A O 1
ATOM 658 N N . SER A 1 85 ? 0.087 -17.002 -14.441 1.00 96.62 85 SER A N 1
ATOM 659 C CA . SER A 1 85 ? -0.161 -15.610 -14.839 1.00 96.62 85 SER A CA 1
ATOM 660 C C . SER A 1 85 ? 0.421 -14.567 -13.872 1.00 96.62 85 SER A C 1
ATOM 662 O O . SER A 1 85 ? 0.039 -13.392 -13.937 1.00 96.62 85 SER A O 1
ATOM 664 N N . VAL A 1 86 ? 1.269 -14.975 -12.926 1.00 98.12 86 VAL A N 1
ATOM 665 C CA . VAL A 1 86 ? 1.861 -14.115 -11.894 1.00 98.12 86 VAL A CA 1
ATOM 666 C C . VAL A 1 86 ? 3.376 -14.107 -12.063 1.00 98.12 86 VAL A C 1
ATOM 668 O O . VAL A 1 86 ? 4.003 -15.162 -12.098 1.00 98.12 86 VAL A O 1
ATOM 671 N N . ALA A 1 87 ? 3.969 -12.917 -12.107 1.00 98.38 87 ALA A N 1
ATOM 672 C CA . ALA A 1 87 ? 5.418 -12.754 -12.092 1.00 98.38 87 ALA A CA 1
ATOM 673 C C . ALA A 1 87 ? 5.835 -11.765 -11.006 1.00 98.38 87 ALA A C 1
ATOM 675 O O . ALA A 1 87 ? 5.108 -10.819 -10.693 1.00 98.38 87 ALA A O 1
ATOM 676 N N . LEU A 1 88 ? 7.021 -11.985 -10.454 1.00 98.56 88 LEU A N 1
ATOM 677 C CA . LEU A 1 88 ? 7.678 -11.110 -9.498 1.00 98.56 88 LEU A CA 1
ATOM 678 C C . LEU A 1 88 ? 8.877 -10.439 -10.162 1.00 98.56 88 LEU A C 1
ATOM 680 O O . LEU A 1 88 ? 9.679 -11.104 -10.813 1.00 98.56 88 LEU A O 1
ATOM 684 N N . VAL A 1 89 ? 9.001 -9.126 -9.985 1.00 98.56 89 VAL A N 1
ATOM 685 C CA . VAL A 1 89 ? 10.180 -8.353 -10.372 1.00 98.56 89 VAL A CA 1
ATOM 686 C C . VAL A 1 89 ? 10.814 -7.776 -9.119 1.00 98.56 89 VAL A C 1
ATOM 688 O O . VAL A 1 89 ? 10.226 -6.928 -8.449 1.00 98.56 89 VAL A O 1
ATOM 691 N N . GLU A 1 90 ? 12.017 -8.242 -8.810 1.00 97.25 90 GLU A N 1
ATOM 692 C CA . GLU A 1 90 ? 12.819 -7.764 -7.690 1.00 97.25 90 GLU A CA 1
ATOM 693 C C . GLU A 1 90 ? 13.964 -6.898 -8.183 1.00 97.25 90 GLU A C 1
ATOM 695 O O . GLU A 1 90 ? 14.679 -7.267 -9.113 1.00 97.25 90 GLU A O 1
ATOM 700 N N . TYR A 1 91 ? 14.125 -5.734 -7.567 1.00 96.00 91 TYR A N 1
ATOM 701 C CA . TYR A 1 91 ? 15.140 -4.754 -7.913 1.00 96.00 91 TYR A CA 1
ATOM 702 C C . TYR A 1 91 ? 16.215 -4.693 -6.835 1.00 96.00 91 TYR A C 1
ATOM 704 O O . TYR A 1 91 ? 15.912 -4.697 -5.648 1.00 96.00 91 TYR A O 1
ATOM 712 N N . PHE A 1 92 ? 17.470 -4.527 -7.244 1.00 91.69 92 PHE A N 1
ATOM 713 C CA . PHE A 1 92 ? 18.575 -4.222 -6.341 1.00 91.69 92 PHE A CA 1
ATOM 714 C C . PHE A 1 92 ? 19.529 -3.212 -6.973 1.00 91.69 92 PHE A C 1
ATOM 716 O O . PHE A 1 92 ? 19.960 -3.367 -8.119 1.00 91.69 92 PHE A O 1
ATOM 723 N N . PHE A 1 93 ? 19.895 -2.186 -6.205 1.00 88.38 93 PHE A N 1
ATOM 724 C CA . PHE A 1 93 ? 20.918 -1.226 -6.614 1.00 88.38 93 PHE A CA 1
ATOM 725 C C . PHE A 1 93 ? 22.279 -1.725 -6.165 1.00 88.38 93 PHE A C 1
ATOM 727 O O . PHE A 1 93 ? 22.623 -1.636 -4.987 1.00 88.38 93 PHE A O 1
ATOM 734 N N . ALA A 1 94 ? 23.069 -2.187 -7.127 1.00 85.25 94 ALA A N 1
ATOM 735 C CA . ALA A 1 94 ? 24.506 -2.285 -6.951 1.00 85.25 94 ALA A CA 1
ATOM 736 C C . ALA A 1 94 ? 25.152 -0.904 -7.189 1.00 85.25 94 ALA A C 1
ATOM 738 O O . ALA A 1 94 ? 24.476 0.083 -7.480 1.00 85.25 94 ALA A O 1
ATOM 739 N N . LYS A 1 95 ? 26.476 -0.812 -7.034 1.00 81.69 95 LYS A N 1
ATOM 740 C CA . LYS A 1 95 ? 27.203 0.469 -7.038 1.00 81.69 95 LYS A CA 1
ATOM 741 C C . LYS A 1 95 ? 27.019 1.290 -8.326 1.00 81.69 95 LYS A C 1
ATOM 743 O O . LYS A 1 95 ? 26.908 2.506 -8.245 1.00 81.69 95 LYS A O 1
ATOM 748 N N . ASP A 1 96 ? 27.012 0.636 -9.484 1.00 87.12 96 ASP A N 1
ATOM 749 C CA . ASP A 1 96 ? 27.016 1.247 -10.825 1.00 87.12 96 ASP A CA 1
ATOM 750 C C . ASP A 1 96 ? 25.889 0.726 -11.737 1.00 87.12 96 ASP A C 1
ATOM 752 O O . ASP A 1 96 ? 25.858 1.014 -12.936 1.00 87.12 96 ASP A O 1
ATOM 756 N N . ARG A 1 97 ? 24.988 -0.100 -11.197 1.00 92.62 97 ARG A N 1
ATOM 757 C CA . ARG A 1 97 ? 23.979 -0.815 -11.979 1.00 92.62 97 ARG A CA 1
ATOM 758 C C . ARG A 1 97 ? 22.733 -1.130 -11.170 1.00 92.62 97 ARG A C 1
ATOM 760 O O . ARG A 1 97 ? 22.797 -1.397 -9.968 1.00 92.62 97 ARG A O 1
ATOM 767 N N . LEU A 1 98 ? 21.613 -1.184 -11.875 1.00 94.06 98 LEU A N 1
ATOM 768 C CA . LEU A 1 98 ? 20.383 -1.797 -11.401 1.00 94.06 98 LEU A CA 1
ATOM 769 C C . LEU A 1 98 ? 20.375 -3.259 -11.848 1.00 94.06 98 LEU A C 1
ATOM 771 O O . LEU A 1 98 ? 20.605 -3.559 -13.023 1.00 94.06 98 LEU A O 1
ATOM 775 N N . VAL A 1 99 ? 20.134 -4.168 -10.911 1.00 95.88 99 VAL A N 1
ATOM 776 C CA . VAL A 1 99 ? 19.844 -5.571 -11.209 1.00 95.88 99 VAL A CA 1
ATOM 777 C C . VAL A 1 99 ? 18.357 -5.800 -10.978 1.00 95.88 99 VAL A C 1
ATOM 779 O O . VAL A 1 99 ? 17.807 -5.355 -9.972 1.00 95.88 99 VAL A O 1
ATOM 782 N N . SER A 1 100 ? 17.713 -6.465 -11.929 1.00 97.50 100 SER A N 1
ATOM 783 C CA . SER A 1 100 ? 16.300 -6.817 -11.896 1.00 97.50 100 SER A CA 1
ATOM 784 C C . SER A 1 100 ? 16.158 -8.318 -12.092 1.00 97.50 100 SER A C 1
ATOM 786 O O . SER A 1 100 ? 16.538 -8.836 -13.142 1.00 97.50 100 SER A O 1
ATOM 788 N N . TRP A 1 101 ? 15.610 -9.025 -11.111 1.00 98.00 101 TRP A N 1
ATOM 789 C CA . TRP A 1 101 ? 15.254 -10.433 -11.251 1.00 98.00 101 TRP A CA 1
ATOM 790 C C . TRP A 1 101 ? 13.781 -10.547 -11.593 1.00 98.00 101 TRP A C 1
ATOM 792 O O . TRP A 1 101 ? 12.937 -10.072 -10.843 1.00 98.00 101 TRP A O 1
ATOM 802 N N . VAL A 1 102 ? 13.481 -11.198 -12.711 1.00 98.44 102 VAL A N 1
ATOM 803 C CA . VAL A 1 102 ? 12.132 -11.634 -13.062 1.00 98.44 102 VAL A CA 1
ATOM 804 C C . VAL A 1 102 ? 12.000 -13.089 -12.659 1.00 98.44 102 VAL A C 1
ATOM 806 O O . VAL A 1 102 ? 12.766 -13.934 -13.129 1.00 98.44 102 VAL A O 1
ATOM 809 N N . VAL A 1 103 ? 11.041 -13.369 -11.790 1.00 98.31 103 VAL A N 1
ATOM 810 C CA . VAL A 1 103 ? 10.724 -14.708 -11.310 1.00 98.31 103 VAL A CA 1
ATOM 811 C C . VAL A 1 103 ? 9.289 -15.024 -11.699 1.00 98.31 103 VAL A C 1
ATOM 813 O O . VAL A 1 103 ? 8.366 -14.298 -11.340 1.00 98.31 103 VAL A O 1
ATOM 816 N N . ASP A 1 104 ? 9.109 -16.116 -12.426 1.00 96.94 104 ASP A N 1
ATOM 817 C CA . ASP A 1 104 ? 7.816 -16.745 -12.665 1.00 96.94 104 ASP A CA 1
ATOM 818 C C . ASP A 1 104 ? 7.839 -18.172 -12.088 1.00 96.94 104 ASP A C 1
ATOM 820 O O . ASP A 1 104 ? 8.833 -18.621 -11.502 1.00 96.94 104 ASP A O 1
ATOM 824 N N . ARG A 1 105 ? 6.735 -18.907 -12.233 1.00 9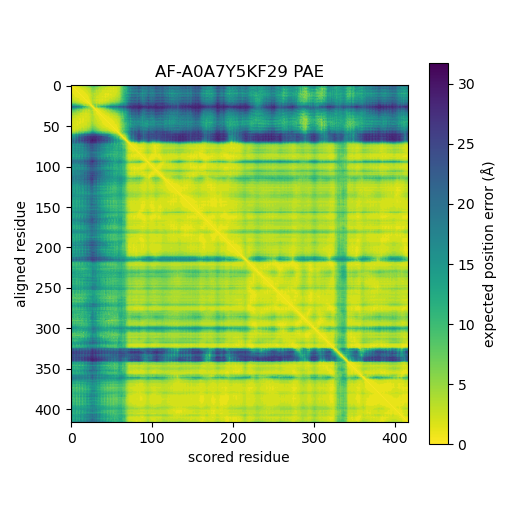6.00 105 ARG A N 1
ATOM 825 C CA . ARG A 1 105 ? 6.617 -20.273 -11.707 1.00 96.00 105 ARG A CA 1
ATOM 826 C C . ARG A 1 105 ? 7.682 -21.243 -12.246 1.00 96.00 105 ARG A C 1
ATOM 828 O O . ARG A 1 105 ? 8.021 -22.206 -11.564 1.00 96.00 105 ARG A O 1
ATOM 835 N N . ALA A 1 106 ? 8.190 -21.022 -13.456 1.00 94.31 106 ALA A N 1
ATOM 836 C CA . ALA A 1 106 ? 9.080 -21.935 -14.169 1.00 94.31 106 ALA A CA 1
ATOM 837 C C . ALA A 1 106 ? 10.552 -21.494 -14.154 1.00 94.31 106 ALA A C 1
ATOM 839 O O . ALA A 1 106 ? 11.447 -22.339 -14.147 1.00 94.31 106 ALA A O 1
ATOM 840 N N . GLN A 1 107 ? 10.834 -20.193 -14.150 1.00 94.81 107 GLN A N 1
ATOM 841 C CA . GLN A 1 107 ? 12.188 -19.662 -14.289 1.00 94.81 107 GLN A CA 1
ATOM 842 C C . GLN A 1 107 ? 12.435 -18.403 -13.454 1.00 94.81 107 GLN A C 1
ATOM 844 O O . GLN A 1 107 ? 11.529 -17.654 -13.099 1.00 94.81 107 GLN A O 1
ATOM 849 N N . ALA A 1 108 ? 13.721 -18.154 -13.211 1.00 97.25 108 ALA A N 1
ATOM 850 C CA . ALA A 1 108 ? 14.239 -16.886 -12.727 1.00 97.25 108 ALA A CA 1
ATOM 851 C C . ALA A 1 108 ? 15.302 -16.367 -13.703 1.00 97.25 108 ALA A C 1
ATOM 853 O O . ALA A 1 108 ? 16.192 -17.112 -14.134 1.00 97.25 108 ALA A O 1
ATOM 854 N N . ARG A 1 109 ? 15.206 -15.091 -14.073 1.00 97.88 109 ARG A N 1
ATOM 855 C CA . ARG A 1 109 ? 16.119 -14.424 -15.009 1.00 97.88 109 ARG A CA 1
ATOM 856 C C . ARG A 1 109 ? 16.543 -13.082 -14.444 1.00 97.88 109 ARG A C 1
ATOM 858 O O . ARG A 1 109 ? 15.699 -12.299 -14.030 1.00 97.88 109 ARG A O 1
ATOM 865 N N . ALA A 1 110 ? 17.843 -12.812 -14.459 1.00 96.81 110 ALA A N 1
ATOM 866 C CA . ALA A 1 110 ? 18.383 -11.515 -14.084 1.00 96.81 110 ALA A CA 1
ATOM 867 C C . ALA A 1 110 ? 18.641 -10.671 -15.336 1.00 96.81 110 ALA A C 1
ATOM 869 O O . ALA A 1 110 ? 19.241 -11.145 -16.301 1.00 96.81 110 ALA A O 1
ATOM 870 N N . VAL A 1 111 ? 18.226 -9.412 -15.292 1.00 96.81 111 VAL A N 1
ATOM 871 C CA . VAL A 1 111 ? 18.574 -8.367 -16.252 1.00 96.81 111 VAL A CA 1
ATOM 872 C C . VAL A 1 111 ? 19.362 -7.312 -15.489 1.00 96.81 111 VAL A C 1
ATOM 874 O O . VAL A 1 111 ? 18.979 -6.927 -14.388 1.00 96.81 111 VAL A O 1
ATOM 877 N N . SER A 1 112 ? 20.484 -6.856 -16.039 1.00 95.19 112 SER A N 1
ATOM 878 C CA . SER A 1 112 ? 21.298 -5.820 -15.405 1.00 95.19 112 SER A CA 1
ATOM 879 C C . SER A 1 112 ? 21.552 -4.677 -16.368 1.00 95.19 112 SER A C 1
ATOM 881 O O . SER A 1 112 ? 21.866 -4.901 -17.536 1.00 95.19 112 SER A O 1
ATOM 883 N N . LEU A 1 113 ? 21.416 -3.455 -15.858 1.00 93.25 113 LEU A N 1
ATOM 884 C CA . LEU A 1 113 ? 21.604 -2.230 -16.618 1.00 93.25 113 LEU A CA 1
ATOM 885 C C . LEU A 1 113 ? 22.539 -1.280 -15.876 1.00 93.25 113 LEU A C 1
ATOM 887 O O . LEU A 1 113 ? 22.319 -1.042 -14.684 1.00 93.25 113 LEU A O 1
ATOM 891 N N . PRO A 1 114 ? 23.540 -0.696 -16.558 1.00 93.25 114 PRO A N 1
ATOM 892 C CA . PRO A 1 114 ? 24.292 0.425 -16.013 1.00 93.25 114 PRO A CA 1
ATOM 893 C C . PRO A 1 114 ? 23.328 1.558 -15.661 1.00 93.25 114 PRO A C 1
ATOM 895 O O . PRO A 1 114 ? 22.553 2.000 -16.512 1.00 93.25 114 PRO A O 1
ATOM 898 N N . LEU A 1 115 ? 23.348 2.007 -14.407 1.00 88.50 115 LEU A N 1
ATOM 899 C CA . LEU A 1 115 ? 22.440 3.050 -13.947 1.00 88.50 115 LEU A CA 1
ATOM 900 C C . LEU A 1 115 ? 23.035 3.830 -12.781 1.00 88.50 115 LEU A C 1
ATOM 902 O O . LEU A 1 115 ? 23.466 3.256 -11.783 1.00 88.50 115 LEU A O 1
ATOM 906 N N . ASP A 1 116 ? 22.992 5.154 -12.899 1.00 85.56 116 ASP A N 1
ATOM 907 C CA . ASP A 1 116 ? 23.348 6.063 -11.818 1.00 85.56 116 ASP A CA 1
ATOM 908 C C . ASP A 1 116 ? 22.180 6.175 -10.823 1.00 85.56 116 ASP A C 1
ATOM 910 O O . ASP A 1 116 ? 21.078 6.620 -11.166 1.00 85.56 116 ASP A O 1
ATOM 914 N N . ARG A 1 117 ? 22.433 5.771 -9.572 1.00 84.44 117 ARG A N 1
ATOM 915 C CA . ARG A 1 117 ? 21.451 5.804 -8.479 1.00 84.44 117 ARG A CA 1
ATOM 916 C C . ARG A 1 117 ? 20.936 7.219 -8.193 1.00 84.44 117 ARG A C 1
ATOM 918 O O . ARG A 1 117 ? 19.756 7.370 -7.883 1.00 84.44 117 ARG A O 1
ATOM 925 N N . THR A 1 118 ? 21.790 8.234 -8.296 1.00 85.12 118 THR A N 1
ATOM 926 C CA . THR A 1 118 ? 21.434 9.639 -8.052 1.00 85.12 118 THR A CA 1
ATOM 927 C C . THR A 1 118 ? 20.472 10.125 -9.124 1.00 85.12 118 THR A C 1
ATOM 929 O O . THR A 1 118 ? 19.385 10.597 -8.803 1.00 85.12 118 THR A O 1
ATOM 932 N N . ARG A 1 119 ? 20.810 9.900 -10.402 1.00 84.94 119 ARG A N 1
ATOM 933 C CA . ARG A 1 119 ? 19.960 10.313 -11.530 1.00 84.94 119 ARG A CA 1
ATOM 934 C C . ARG A 1 119 ? 18.570 9.678 -11.468 1.00 84.94 119 ARG A C 1
ATOM 936 O O . ARG A 1 119 ? 17.564 10.344 -11.728 1.00 84.94 119 ARG A O 1
ATOM 943 N N . LEU A 1 120 ? 18.498 8.390 -11.136 1.00 88.56 120 LEU A N 1
ATOM 944 C CA . LEU A 1 120 ? 17.210 7.726 -10.979 1.00 88.56 120 LEU A CA 1
ATOM 945 C C . LEU A 1 120 ? 16.433 8.303 -9.787 1.00 88.56 120 LEU A C 1
ATOM 947 O O . LEU A 1 120 ? 15.243 8.578 -9.922 1.00 88.56 120 LEU A O 1
ATOM 951 N N . GLY A 1 121 ? 17.096 8.522 -8.648 1.00 88.62 121 GLY A N 1
ATOM 952 C CA . GLY A 1 121 ? 16.494 9.174 -7.483 1.00 88.62 121 GLY A CA 1
ATOM 953 C C . GLY A 1 121 ? 15.867 10.526 -7.834 1.00 88.62 121 GLY A C 1
ATOM 954 O O . GLY A 1 121 ? 14.701 10.761 -7.513 1.00 88.62 121 GLY A O 1
ATOM 955 N N . ASP A 1 122 ? 16.588 11.365 -8.579 1.00 89.00 122 ASP A N 1
ATOM 956 C CA . ASP A 1 122 ? 16.089 12.657 -9.058 1.00 89.00 122 ASP A CA 1
ATOM 957 C C . ASP A 1 122 ? 14.863 12.495 -9.962 1.00 89.00 122 ASP A C 1
ATOM 959 O O . ASP A 1 122 ? 13.864 13.193 -9.783 1.00 89.00 122 ASP A O 1
ATOM 963 N N . SER A 1 123 ? 14.890 11.530 -10.884 1.00 92.06 123 SER A N 1
ATOM 964 C CA . SER A 1 123 ? 13.768 11.243 -11.791 1.00 92.06 123 SER A CA 1
ATOM 965 C C . SER A 1 123 ? 12.504 10.838 -11.023 1.00 92.06 123 SER A C 1
ATOM 967 O O . SER A 1 123 ? 11.407 11.308 -11.327 1.00 92.06 123 SER A O 1
ATOM 969 N N . ILE A 1 124 ? 12.652 10.029 -9.968 1.00 92.38 124 ILE A N 1
ATOM 970 C CA . ILE A 1 124 ? 11.552 9.626 -9.079 1.00 92.38 124 ILE A CA 1
ATOM 971 C C . ILE A 1 124 ? 10.999 10.841 -8.328 1.00 92.38 124 ILE A C 1
ATOM 973 O O . ILE A 1 124 ? 9.782 11.036 -8.272 1.00 92.38 124 ILE A O 1
ATOM 977 N N . VAL A 1 125 ? 11.873 11.688 -7.778 1.00 90.31 125 VAL A N 1
ATOM 978 C CA . VAL A 1 125 ? 11.467 12.916 -7.079 1.00 90.31 125 VAL A CA 1
ATOM 979 C C . VAL A 1 125 ? 10.704 13.852 -8.018 1.00 90.31 125 VAL A C 1
ATOM 981 O O . VAL A 1 125 ? 9.632 14.338 -7.650 1.00 90.31 125 VAL A O 1
ATOM 984 N N . GLN A 1 126 ? 11.202 14.078 -9.238 1.00 93.19 126 GLN A N 1
ATOM 985 C CA . GLN A 1 126 ? 10.523 14.931 -10.218 1.00 93.19 126 GLN A CA 1
ATOM 986 C C . GLN A 1 126 ? 9.183 14.342 -10.656 1.00 93.19 126 GLN A C 1
ATOM 988 O O . GLN A 1 126 ? 8.194 15.073 -10.704 1.00 93.19 126 GLN A O 1
ATOM 993 N N . PHE A 1 127 ? 9.112 13.029 -10.895 1.00 94.94 127 PHE A N 1
ATOM 994 C CA . PHE A 1 127 ? 7.863 12.361 -11.254 1.00 94.94 127 PHE A CA 1
ATOM 995 C C . PHE A 1 127 ? 6.791 12.557 -10.179 1.00 94.94 127 PHE A C 1
ATOM 997 O O . PHE A 1 127 ? 5.678 12.999 -10.472 1.00 94.94 127 PHE A O 1
ATOM 1004 N N . ARG A 1 128 ? 7.141 12.318 -8.912 1.00 90.19 128 ARG A N 1
ATOM 1005 C CA . ARG A 1 128 ? 6.221 12.517 -7.785 1.00 90.19 128 ARG A CA 1
ATOM 1006 C C . ARG A 1 128 ? 5.804 13.970 -7.632 1.00 90.19 128 ARG A C 1
ATOM 1008 O O . ARG A 1 128 ? 4.624 14.252 -7.435 1.00 90.19 128 ARG A O 1
ATOM 1015 N N . ARG A 1 129 ? 6.752 14.900 -7.760 1.00 90.94 129 ARG A N 1
ATOM 1016 C CA . ARG A 1 129 ? 6.468 16.334 -7.685 1.00 90.94 129 ARG A CA 1
ATOM 1017 C C . ARG A 1 129 ? 5.523 16.773 -8.801 1.00 90.94 129 ARG A C 1
ATOM 1019 O O . ARG A 1 129 ? 4.619 17.562 -8.537 1.00 90.94 129 ARG A O 1
ATOM 1026 N N . ALA A 1 130 ? 5.708 16.264 -10.018 1.00 94.31 130 ALA A N 1
ATOM 1027 C CA . ALA A 1 130 ? 4.823 16.534 -11.146 1.00 94.31 130 ALA A CA 1
ATOM 1028 C C . ALA A 1 130 ? 3.407 16.007 -10.876 1.00 94.31 130 ALA A C 1
ATOM 1030 O O . ALA A 1 130 ? 2.444 16.754 -11.042 1.00 94.31 130 ALA A O 1
ATOM 1031 N N . ILE A 1 131 ? 3.284 14.782 -10.350 1.00 92.62 131 ILE A N 1
ATOM 1032 C CA . ILE A 1 131 ? 1.997 14.209 -9.940 1.00 92.62 131 ILE A CA 1
ATOM 1033 C C . ILE A 1 131 ? 1.309 15.100 -8.898 1.00 92.62 131 ILE A C 1
ATOM 1035 O O . ILE A 1 131 ? 0.183 15.541 -9.120 1.00 92.62 131 ILE A O 1
ATOM 1039 N N . GLN A 1 132 ? 1.987 15.414 -7.791 1.00 88.50 132 GLN A N 1
ATOM 1040 C CA . GLN A 1 132 ? 1.421 16.204 -6.689 1.00 88.50 132 GLN A CA 1
ATOM 1041 C C . GLN A 1 132 ? 1.002 17.611 -7.129 1.00 88.50 132 GLN A C 1
ATOM 1043 O O . GLN A 1 132 ? -0.034 18.117 -6.706 1.00 88.50 132 GLN A O 1
ATOM 1048 N N . LYS A 1 133 ? 1.781 18.235 -8.019 1.00 91.12 133 LYS A N 1
ATOM 1049 C CA . LYS A 1 133 ? 1.471 19.553 -8.588 1.00 91.12 133 LYS A CA 1
ATOM 1050 C C . LYS A 1 133 ? 0.470 19.513 -9.739 1.00 91.12 133 LYS A C 1
ATOM 1052 O O . LYS A 1 133 ? 0.168 20.566 -10.293 1.00 91.12 133 LYS A O 1
ATOM 1057 N N . ARG A 1 134 ? -0.030 18.331 -10.110 1.00 93.88 134 ARG A N 1
ATOM 1058 C CA . ARG A 1 134 ? -0.935 18.134 -11.252 1.00 93.88 134 ARG A CA 1
ATOM 1059 C C . ARG A 1 134 ? -0.343 18.667 -12.572 1.00 93.88 134 ARG A C 1
ATOM 1061 O O . ARG A 1 134 ? -1.064 19.184 -13.420 1.00 93.88 134 ARG A O 1
ATOM 1068 N N . ALA A 1 135 ? 0.982 18.588 -12.706 1.00 95.25 135 ALA A N 1
ATOM 1069 C CA . ALA A 1 135 ? 1.737 18.997 -13.887 1.00 95.25 135 ALA A CA 1
ATOM 1070 C C . ALA A 1 135 ? 1.916 17.819 -14.857 1.00 95.25 135 ALA A C 1
ATOM 1072 O O . ALA A 1 135 ? 1.696 16.672 -14.484 1.00 95.25 135 ALA A O 1
ATOM 1073 N N . SER A 1 136 ? 2.365 18.074 -16.091 1.00 95.19 136 SER A N 1
ATOM 1074 C CA . SER A 1 136 ? 2.629 16.984 -17.042 1.00 95.19 136 SER A CA 1
ATOM 1075 C C . SER A 1 136 ? 3.628 15.969 -16.473 1.00 95.19 136 SER A C 1
ATOM 1077 O O . SER A 1 136 ? 4.677 16.334 -15.940 1.00 95.19 136 SER A O 1
ATOM 1079 N N . THR A 1 137 ? 3.281 14.689 -16.590 1.00 95.81 137 THR A N 1
ATOM 1080 C CA . THR A 1 137 ? 4.038 13.567 -16.018 1.00 95.81 137 THR A CA 1
ATOM 1081 C C . THR A 1 137 ? 4.682 12.671 -17.072 1.00 95.81 137 THR A C 1
ATOM 1083 O O . THR A 1 137 ? 5.490 11.818 -16.718 1.00 95.81 137 THR A O 1
ATOM 1086 N N . GLU A 1 138 ? 4.355 12.861 -18.352 1.00 94.88 138 GLU A N 1
ATOM 1087 C CA . GLU A 1 138 ? 4.670 11.924 -19.440 1.00 94.88 138 GLU A CA 1
ATOM 1088 C C . GLU A 1 138 ? 6.171 11.670 -19.585 1.00 94.88 138 GLU A C 1
ATOM 1090 O O . GLU A 1 138 ? 6.590 10.522 -19.681 1.00 94.88 138 GLU A O 1
ATOM 1095 N N . VAL A 1 139 ? 6.991 12.726 -19.539 1.00 94.88 139 VAL A N 1
ATOM 1096 C CA . VAL A 1 139 ? 8.452 12.618 -19.690 1.00 94.88 139 VAL A CA 1
ATOM 1097 C C . VAL A 1 139 ? 9.052 11.752 -18.582 1.00 94.88 139 VAL A C 1
ATOM 1099 O O . VAL A 1 139 ? 9.723 10.765 -18.871 1.00 94.88 139 VAL A O 1
ATOM 1102 N N . PHE A 1 140 ? 8.757 12.075 -17.319 1.00 95.81 140 PHE A N 1
ATOM 1103 C CA . PHE A 1 140 ? 9.300 11.343 -16.172 1.00 95.81 140 PHE A CA 1
ATOM 1104 C C . PHE A 1 140 ? 8.731 9.923 -16.073 1.00 95.81 140 PHE A C 1
ATOM 1106 O O . PHE A 1 140 ? 9.444 8.982 -15.740 1.00 95.81 140 PHE A O 1
ATOM 1113 N N . SER A 1 141 ? 7.446 9.762 -16.390 1.00 97.12 141 SER A N 1
ATOM 1114 C CA . SER A 1 141 ? 6.770 8.468 -16.399 1.00 97.12 141 SER A CA 1
ATOM 1115 C C . SER A 1 141 ? 7.371 7.517 -17.441 1.00 97.12 141 SER A C 1
ATOM 1117 O O . SER A 1 141 ? 7.653 6.361 -17.122 1.00 97.12 141 SER A O 1
ATOM 1119 N N . ARG A 1 142 ? 7.623 8.008 -18.663 1.00 97.19 142 ARG A N 1
ATOM 1120 C CA . ARG A 1 142 ? 8.250 7.231 -19.742 1.00 97.19 142 ARG A CA 1
ATOM 1121 C C . ARG A 1 142 ? 9.714 6.926 -19.456 1.00 97.19 142 ARG A C 1
ATOM 1123 O O . ARG A 1 142 ? 10.124 5.790 -19.663 1.00 97.19 142 ARG A O 1
ATOM 1130 N N . GLU A 1 143 ? 10.481 7.887 -18.931 1.00 96.19 143 GLU A N 1
ATOM 1131 C CA . GLU A 1 143 ? 11.876 7.648 -18.525 1.00 96.19 143 GLU A CA 1
ATOM 1132 C C . GLU A 1 143 ? 11.953 6.518 -17.489 1.00 96.19 143 GLU A C 1
ATOM 1134 O O . GLU A 1 143 ? 12.712 5.565 -17.659 1.00 96.19 143 GLU A O 1
ATOM 1139 N N . LEU A 1 144 ? 11.110 6.560 -16.454 1.00 97.31 144 LEU A N 1
ATOM 1140 C CA . LEU A 1 144 ? 11.064 5.508 -15.439 1.00 97.31 144 LEU A CA 1
ATOM 1141 C C . LEU A 1 144 ? 10.557 4.169 -15.999 1.00 97.31 144 LEU A C 1
ATOM 1143 O O . LEU A 1 144 ? 11.085 3.124 -15.625 1.00 97.31 144 LEU A O 1
ATOM 1147 N N . TYR A 1 145 ? 9.583 4.164 -16.913 1.00 98.06 145 TYR A N 1
ATOM 1148 C CA . TYR A 1 145 ? 9.149 2.935 -17.588 1.00 98.06 145 TYR A CA 1
ATOM 1149 C C . TYR A 1 145 ? 10.283 2.298 -18.407 1.00 98.06 145 TYR A C 1
ATOM 1151 O O . TYR A 1 145 ? 10.522 1.090 -18.302 1.00 98.06 145 TYR A O 1
ATOM 1159 N N . ASP A 1 146 ? 10.986 3.105 -19.205 1.00 96.69 146 ASP A N 1
ATOM 1160 C CA . ASP A 1 146 ? 12.085 2.666 -20.067 1.00 96.69 146 ASP A CA 1
ATOM 1161 C C . ASP A 1 146 ? 13.256 2.096 -19.254 1.00 96.69 146 ASP A C 1
ATOM 1163 O O . ASP A 1 146 ? 13.901 1.145 -19.696 1.00 96.69 146 ASP A O 1
ATOM 1167 N N . LEU A 1 147 ? 13.503 2.641 -18.059 1.00 95.38 147 LEU A N 1
ATOM 1168 C CA . LEU A 1 147 ? 14.550 2.176 -17.151 1.00 95.38 147 LEU A CA 1
ATOM 1169 C C . LEU A 1 147 ? 14.157 0.930 -16.349 1.00 95.38 147 LEU A C 1
ATOM 1171 O O . LEU A 1 147 ? 15.005 0.071 -16.116 1.00 95.38 147 LEU A O 1
ATOM 1175 N N . LEU A 1 148 ? 12.902 0.834 -15.897 1.00 96.81 148 LEU A N 1
ATOM 1176 C CA . LEU A 1 148 ? 12.501 -0.155 -14.889 1.00 96.81 148 LEU A CA 1
ATOM 1177 C C . LEU A 1 148 ? 11.728 -1.347 -15.457 1.00 96.81 148 LEU A C 1
ATOM 1179 O O . LEU A 1 148 ? 11.898 -2.460 -14.963 1.00 96.81 148 LEU A O 1
ATOM 1183 N N . ILE A 1 149 ? 10.869 -1.134 -16.459 1.00 97.94 149 ILE A N 1
ATOM 1184 C CA . ILE A 1 149 ? 9.918 -2.154 -16.935 1.00 97.94 149 ILE A CA 1
ATOM 1185 C C . ILE A 1 149 ? 10.267 -2.650 -18.332 1.00 97.94 149 ILE A C 1
ATOM 1187 O O . ILE A 1 149 ? 10.324 -3.855 -18.564 1.00 97.94 149 ILE A O 1
ATOM 1191 N N . LYS A 1 150 ? 10.537 -1.747 -19.276 1.00 97.69 150 LYS A N 1
ATOM 1192 C CA . LYS A 1 150 ? 10.880 -2.118 -20.658 1.00 97.69 150 LYS A CA 1
ATOM 1193 C C . LYS A 1 150 ? 11.986 -3.178 -20.784 1.00 97.69 150 LYS A C 1
ATOM 1195 O O . LYS A 1 150 ? 11.816 -4.070 -21.614 1.00 97.69 150 LYS A O 1
ATOM 1200 N N . PRO A 1 151 ? 13.070 -3.155 -19.982 1.00 97.44 151 PRO A N 1
ATOM 1201 C CA . PRO A 1 151 ? 14.146 -4.143 -20.089 1.00 97.44 151 PRO A CA 1
ATOM 1202 C C . PRO A 1 151 ? 13.706 -5.563 -19.720 1.00 97.44 151 PRO A C 1
ATOM 1204 O O . PRO A 1 151 ? 14.278 -6.534 -20.207 1.00 97.44 151 PRO A O 1
ATOM 1207 N N . VAL A 1 152 ? 12.686 -5.681 -18.866 1.00 97.56 152 VAL A N 1
ATOM 1208 C CA . VAL A 1 152 ? 12.143 -6.958 -18.391 1.00 97.56 152 VAL A CA 1
ATOM 1209 C C . VAL A 1 152 ? 10.832 -7.345 -19.080 1.00 97.56 152 VAL A C 1
ATOM 1211 O O . VAL A 1 152 ? 10.408 -8.489 -18.968 1.00 97.56 152 VAL A O 1
ATOM 1214 N N . ALA A 1 153 ? 10.208 -6.443 -19.845 1.00 97.06 153 ALA A N 1
ATOM 1215 C CA . ALA A 1 153 ? 8.924 -6.670 -20.513 1.00 97.06 153 ALA A CA 1
ATOM 1216 C C . ALA A 1 153 ? 8.858 -7.941 -21.392 1.00 97.06 153 ALA A C 1
ATOM 1218 O O . ALA A 1 153 ? 7.833 -8.623 -21.336 1.00 97.06 153 ALA A O 1
ATOM 1219 N N . PRO A 1 154 ? 9.911 -8.344 -22.141 1.00 96.94 154 PRO A N 1
ATOM 1220 C CA . PRO A 1 154 ? 9.891 -9.605 -22.894 1.00 96.94 154 PRO A CA 1
ATOM 1221 C C . PRO A 1 154 ? 9.722 -10.859 -22.022 1.00 96.94 154 PRO A C 1
ATOM 1223 O O . PRO A 1 154 ? 9.304 -11.900 -22.521 1.00 96.94 154 PRO A O 1
ATOM 1226 N N . LEU A 1 155 ? 10.035 -10.769 -20.726 1.00 97.06 155 LEU A N 1
ATOM 1227 C CA . LEU A 1 155 ? 9.884 -11.851 -19.751 1.00 97.06 155 LEU A CA 1
ATOM 1228 C C . LEU A 1 155 ? 8.498 -11.852 -19.080 1.00 97.06 155 LEU A C 1
ATOM 1230 O O . LEU A 1 155 ? 8.193 -12.763 -18.322 1.00 97.06 155 LEU A O 1
ATOM 1234 N N . LEU A 1 156 ? 7.653 -10.850 -19.354 1.00 96.94 156 LEU A N 1
ATOM 1235 C CA . LEU A 1 156 ? 6.352 -10.642 -18.702 1.00 96.94 156 LEU A CA 1
ATOM 1236 C C . LEU A 1 156 ? 5.152 -10.907 -19.632 1.00 96.94 156 LEU A C 1
ATOM 1238 O O . LEU A 1 156 ? 4.020 -10.580 -19.289 1.00 96.94 156 LEU A O 1
ATOM 1242 N N . LEU A 1 157 ? 5.366 -11.506 -20.810 1.00 93.38 157 LEU A N 1
ATOM 1243 C CA . LEU A 1 157 ? 4.344 -11.618 -21.867 1.00 93.38 157 LEU A CA 1
ATOM 1244 C C . LEU A 1 157 ? 3.066 -12.375 -21.453 1.00 93.38 157 LEU A C 1
ATOM 1246 O O . LEU A 1 157 ? 1.992 -12.088 -21.979 1.00 93.38 157 LEU A O 1
ATOM 1250 N N . GLN A 1 158 ? 3.169 -13.336 -20.530 1.00 92.38 158 GLN A N 1
ATOM 1251 C CA . GLN A 1 158 ? 2.026 -14.116 -20.021 1.00 92.38 158 GLN A CA 1
ATOM 1252 C C . GLN A 1 158 ? 1.489 -13.591 -18.680 1.00 92.38 158 GLN A C 1
ATOM 1254 O O . GLN A 1 158 ? 0.511 -14.108 -18.137 1.00 92.38 158 GLN A O 1
ATOM 1259 N N . THR A 1 159 ? 2.106 -12.540 -18.144 1.00 97.62 159 THR A N 1
ATOM 1260 C CA . THR A 1 159 ? 1.801 -12.009 -16.822 1.00 97.62 159 THR A CA 1
ATOM 1261 C C . THR A 1 159 ? 0.527 -11.168 -16.860 1.00 97.62 159 THR A C 1
ATOM 1263 O O . THR A 1 159 ? 0.335 -10.322 -17.731 1.00 97.62 159 THR A O 1
ATOM 1266 N N . LYS A 1 160 ? -0.358 -11.387 -15.886 1.00 97.81 160 LYS A N 1
ATOM 1267 C CA . LYS A 1 160 ? -1.543 -10.554 -15.606 1.00 97.81 160 LYS A CA 1
ATOM 1268 C C . LYS A 1 160 ? -1.453 -9.876 -14.244 1.00 97.81 160 LYS A C 1
ATOM 1270 O O . LYS A 1 160 ? -1.979 -8.781 -14.071 1.00 97.81 160 LYS A O 1
ATOM 1275 N N . GLN A 1 161 ? -0.756 -10.507 -13.303 1.00 98.31 161 GLN A N 1
ATOM 1276 C CA . GLN A 1 161 ? -0.449 -9.960 -11.989 1.00 98.31 161 GLN A CA 1
ATOM 1277 C C . GLN A 1 161 ? 1.060 -9.758 -11.865 1.00 98.31 161 GLN A C 1
ATOM 1279 O O . GLN A 1 161 ? 1.821 -10.723 -11.932 1.00 98.31 161 GLN A O 1
ATOM 1284 N N . LEU A 1 162 ? 1.481 -8.520 -11.636 1.00 98.62 162 LEU A N 1
ATOM 1285 C CA . LEU A 1 162 ? 2.879 -8.159 -11.455 1.00 98.62 162 LEU A CA 1
ATOM 1286 C C . LEU A 1 162 ? 3.138 -7.802 -9.988 1.00 98.62 162 LEU A C 1
ATOM 1288 O O . LEU A 1 162 ? 2.540 -6.874 -9.439 1.00 98.62 162 LEU A O 1
ATOM 1292 N N . LEU A 1 163 ? 4.021 -8.566 -9.353 1.00 98.56 163 LEU A N 1
ATOM 1293 C CA . LEU A 1 163 ? 4.498 -8.326 -7.996 1.00 98.56 163 LEU A CA 1
ATOM 1294 C C . LEU A 1 163 ? 5.827 -7.589 -8.082 1.00 98.56 163 LEU A C 1
ATOM 1296 O O . LEU A 1 163 ? 6.708 -7.996 -8.834 1.00 98.56 163 LEU A O 1
ATOM 1300 N N . ILE A 1 164 ? 5.978 -6.504 -7.333 1.00 98.19 164 ILE A N 1
ATOM 1301 C CA . ILE A 1 164 ? 7.170 -5.663 -7.395 1.00 98.19 164 ILE A CA 1
ATOM 1302 C C . ILE A 1 164 ? 7.841 -5.635 -6.027 1.00 98.19 164 ILE A C 1
ATOM 1304 O O . ILE A 1 164 ? 7.225 -5.260 -5.029 1.00 98.19 164 ILE A O 1
ATOM 1308 N N . VAL A 1 165 ? 9.118 -6.002 -5.993 1.00 95.88 165 VAL A N 1
ATOM 1309 C CA . VAL A 1 165 ? 9.993 -5.852 -4.830 1.00 95.88 165 VAL A CA 1
ATOM 1310 C C . VAL A 1 165 ? 10.991 -4.733 -5.144 1.00 95.88 165 VAL A C 1
ATOM 1312 O O . VAL A 1 165 ? 12.000 -4.970 -5.809 1.00 95.88 165 VAL A O 1
ATOM 1315 N N . PRO A 1 166 ? 10.679 -3.479 -4.781 1.00 92.62 166 PRO A N 1
ATOM 1316 C CA . PRO A 1 166 ? 11.563 -2.347 -5.010 1.00 92.62 166 PRO A CA 1
ATOM 1317 C C . PRO A 1 166 ? 12.713 -2.322 -3.993 1.00 92.62 166 PRO A C 1
ATOM 1319 O O . PRO A 1 166 ? 12.621 -2.909 -2.922 1.00 92.62 166 PRO A O 1
ATOM 1322 N N . HIS A 1 167 ? 13.763 -1.570 -4.318 1.00 88.31 167 HIS A N 1
ATOM 1323 C CA . HIS A 1 167 ? 14.886 -1.279 -3.425 1.00 88.31 167 HIS A CA 1
ATOM 1324 C C . HIS A 1 167 ? 15.177 0.225 -3.430 1.00 88.31 167 HIS A C 1
ATOM 1326 O O . HIS A 1 167 ? 15.085 0.896 -4.461 1.00 88.31 167 HIS A O 1
ATOM 1332 N N . GLY A 1 168 ? 15.514 0.782 -2.276 1.00 84.19 168 GLY A N 1
ATOM 1333 C CA . GLY A 1 168 ? 15.806 2.188 -2.035 1.00 84.19 168 GLY A CA 1
ATOM 1334 C C . GLY A 1 168 ? 14.694 3.124 -2.509 1.00 84.19 168 GLY A C 1
ATOM 1335 O O . GLY A 1 168 ? 13.514 2.961 -2.202 1.00 84.19 168 GLY A O 1
ATOM 1336 N N . ALA A 1 169 ? 15.065 4.114 -3.323 1.00 85.56 169 ALA A N 1
ATOM 1337 C CA . ALA A 1 169 ? 14.128 5.118 -3.825 1.00 85.56 169 ALA A CA 1
ATOM 1338 C C . ALA A 1 169 ? 12.987 4.530 -4.687 1.00 85.56 169 ALA A C 1
ATOM 1340 O O . ALA A 1 169 ? 11.968 5.194 -4.876 1.00 85.56 169 ALA A O 1
ATOM 1341 N N . LEU A 1 170 ? 13.109 3.288 -5.177 1.00 90.44 170 LEU A N 1
ATOM 1342 C CA . LEU A 1 170 ? 12.064 2.638 -5.977 1.00 90.44 170 LEU A CA 1
ATOM 1343 C C . LEU A 1 170 ? 10.777 2.385 -5.195 1.00 90.44 170 LEU A C 1
ATOM 1345 O O . LEU A 1 170 ? 9.711 2.319 -5.800 1.00 90.44 170 LEU A O 1
ATOM 1349 N N . HIS A 1 171 ? 10.847 2.308 -3.863 1.00 85.31 171 HIS A N 1
ATOM 1350 C CA . HIS A 1 171 ? 9.653 2.221 -3.024 1.00 85.31 171 HIS A CA 1
ATOM 1351 C C . HIS A 1 171 ? 8.700 3.408 -3.227 1.00 85.31 171 HIS A C 1
ATOM 1353 O O . HIS A 1 171 ? 7.507 3.295 -2.960 1.00 85.31 171 HIS A O 1
ATOM 1359 N N . TYR A 1 172 ? 9.221 4.538 -3.714 1.00 84.44 172 TYR A N 1
ATOM 1360 C CA . TYR A 1 172 ? 8.458 5.759 -3.921 1.00 84.44 172 TYR A CA 1
ATOM 1361 C C . TYR A 1 172 ? 7.859 5.885 -5.331 1.00 84.44 172 TYR A C 1
ATOM 1363 O O . TYR A 1 172 ? 7.192 6.879 -5.624 1.00 84.44 172 TYR A O 1
ATOM 1371 N N . VAL A 1 173 ? 8.091 4.914 -6.219 1.00 92.12 173 VAL A N 1
ATOM 1372 C CA . VAL A 1 173 ? 7.600 4.954 -7.601 1.00 92.12 173 VAL A CA 1
ATOM 1373 C C . VAL A 1 173 ? 6.118 4.571 -7.641 1.00 92.12 173 VAL A C 1
ATOM 1375 O O . VAL A 1 173 ? 5.766 3.458 -7.245 1.00 92.12 173 VAL A O 1
ATOM 1378 N N . PRO A 1 174 ? 5.230 5.423 -8.186 1.00 93.81 174 PRO A N 1
ATOM 1379 C CA . PRO A 1 174 ? 3.868 5.014 -8.492 1.00 93.81 174 PRO A CA 1
ATOM 1380 C C . PRO A 1 174 ? 3.871 4.162 -9.764 1.00 93.81 174 PRO A C 1
ATOM 1382 O O . PRO A 1 174 ? 3.538 4.638 -10.848 1.00 93.81 174 PRO A O 1
ATOM 1385 N N . PHE A 1 175 ? 4.256 2.890 -9.625 1.00 97.00 175 PHE A N 1
ATOM 1386 C CA . PHE A 1 175 ? 4.333 1.916 -10.720 1.00 97.00 175 PHE A CA 1
ATOM 1387 C C . PHE A 1 175 ? 3.088 1.884 -11.627 1.00 97.00 175 PHE A C 1
ATOM 1389 O O . PHE A 1 175 ? 3.274 1.883 -12.844 1.00 97.00 175 PHE A O 1
ATOM 1396 N N . PRO A 1 176 ? 1.839 1.954 -11.108 1.00 97.38 176 PRO A N 1
ATOM 1397 C CA . PRO A 1 176 ? 0.643 2.033 -11.951 1.00 97.38 176 PRO A CA 1
ATOM 1398 C C . PRO A 1 176 ? 0.655 3.176 -12.974 1.00 97.38 176 PRO A C 1
ATOM 1400 O O . PRO A 1 176 ? 0.047 3.051 -14.033 1.00 97.38 176 PRO A O 1
ATOM 1403 N N . ALA A 1 177 ? 1.335 4.284 -12.664 1.00 97.62 177 ALA A N 1
ATOM 1404 C CA . ALA A 1 177 ? 1.402 5.483 -13.494 1.00 97.62 177 ALA A CA 1
ATOM 1405 C C . ALA A 1 177 ? 2.599 5.515 -14.452 1.00 97.62 177 ALA A C 1
ATOM 1407 O O . ALA A 1 177 ? 2.766 6.521 -15.144 1.00 97.62 177 ALA A O 1
ATOM 1408 N N . LEU A 1 178 ? 3.428 4.466 -14.505 1.00 98.31 178 LEU A N 1
ATOM 1409 C CA . LEU A 1 178 ? 4.492 4.351 -15.503 1.00 98.31 178 LEU A CA 1
ATOM 1410 C C . LEU A 1 178 ? 3.886 4.132 -16.889 1.00 98.31 178 LEU A C 1
ATOM 1412 O O . LEU A 1 178 ? 3.004 3.293 -17.055 1.00 98.31 178 LEU A O 1
ATOM 1416 N N . GLN A 1 179 ? 4.343 4.902 -17.870 1.00 96.94 179 GLN A N 1
ATOM 1417 C CA . GLN A 1 179 ? 3.719 5.002 -19.181 1.00 96.94 179 GLN A CA 1
ATOM 1418 C C . GLN A 1 179 ? 4.632 4.429 -20.266 1.00 96.94 179 GLN A C 1
ATOM 1420 O O . GLN A 1 179 ? 5.818 4.747 -20.335 1.00 96.94 179 GLN A O 1
ATOM 1425 N N . LYS A 1 180 ? 4.047 3.617 -21.146 1.00 95.56 180 LYS A N 1
ATOM 1426 C CA . LYS A 1 180 ? 4.671 3.110 -22.368 1.00 95.56 180 LYS A CA 1
ATOM 1427 C C . LYS A 1 180 ? 4.792 4.201 -23.435 1.00 95.56 180 LYS A C 1
ATOM 1429 O O . LYS A 1 180 ? 4.163 5.258 -23.369 1.00 95.56 180 LYS A O 1
ATOM 1434 N N . ALA A 1 181 ? 5.563 3.909 -24.482 1.00 92.56 181 ALA A N 1
ATOM 1435 C CA . ALA A 1 181 ? 5.708 4.793 -25.640 1.00 92.56 181 ALA A CA 1
ATOM 1436 C C . ALA A 1 181 ? 4.376 5.063 -26.375 1.00 92.56 181 ALA A C 1
ATOM 1438 O O . ALA A 1 181 ? 4.201 6.136 -26.946 1.00 92.56 181 ALA A O 1
ATOM 1439 N N . ASP A 1 182 ? 3.423 4.128 -26.319 1.00 93.88 182 ASP A N 1
ATOM 1440 C CA . ASP A 1 182 ? 2.076 4.253 -26.899 1.00 93.88 182 ASP A CA 1
ATOM 1441 C C . ASP A 1 182 ? 1.084 5.026 -26.004 1.00 93.88 182 ASP A C 1
ATOM 1443 O O . ASP A 1 182 ? -0.108 5.090 -26.293 1.00 93.88 182 ASP A O 1
ATOM 1447 N N . SER A 1 183 ? 1.574 5.641 -24.924 1.00 92.19 183 SER A N 1
ATOM 1448 C CA . SER A 1 183 ? 0.800 6.366 -23.911 1.00 92.19 183 SER A CA 1
ATOM 1449 C C . SER A 1 183 ? -0.105 5.521 -23.005 1.00 92.19 183 SER A C 1
ATOM 1451 O O . SER A 1 183 ? -0.775 6.093 -22.141 1.00 92.19 183 SER A O 1
ATOM 1453 N N . THR A 1 184 ? -0.109 4.192 -23.130 1.00 95.75 184 THR A N 1
ATOM 1454 C CA . THR A 1 184 ? -0.813 3.321 -22.176 1.00 95.75 184 THR A CA 1
ATOM 1455 C C . THR A 1 184 ? 0.007 3.130 -20.898 1.00 95.75 184 THR A C 1
ATOM 1457 O O . THR A 1 184 ? 1.235 3.254 -20.902 1.00 95.75 184 THR A O 1
ATOM 1460 N N . TYR A 1 185 ? -0.664 2.884 -19.774 1.00 98.06 185 TYR A N 1
ATOM 1461 C CA . TYR A 1 185 ? -0.020 2.788 -18.464 1.00 98.06 185 TYR A CA 1
ATOM 1462 C C . TYR A 1 185 ? 0.282 1.337 -18.086 1.00 98.06 185 TYR A C 1
ATOM 1464 O O . TYR A 1 185 ? -0.389 0.416 -18.543 1.00 98.06 185 TYR A O 1
ATOM 1472 N N . LEU A 1 186 ? 1.233 1.123 -17.175 1.00 98.06 186 LEU A N 1
ATOM 1473 C CA . LEU A 1 186 ? 1.521 -0.199 -16.611 1.00 98.06 186 LEU A CA 1
ATOM 1474 C C . LEU A 1 186 ? 0.274 -0.832 -15.970 1.00 98.06 186 LEU A C 1
ATOM 1476 O O . LEU A 1 186 ? 0.070 -2.042 -16.060 1.00 98.06 186 LEU A O 1
ATOM 1480 N N . LEU A 1 187 ? -0.589 0.004 -15.381 1.00 97.81 187 LEU A N 1
ATOM 1481 C CA . LEU A 1 187 ? -1.898 -0.381 -14.849 1.00 97.81 187 LEU A CA 1
ATOM 1482 C C . LEU A 1 187 ? -2.819 -1.032 -15.899 1.00 97.81 187 LEU A C 1
ATOM 1484 O O . LEU A 1 187 ? -3.689 -1.833 -15.551 1.00 97.81 187 LEU A O 1
ATOM 1488 N N . ASP A 1 188 ? -2.677 -0.680 -17.178 1.00 97.56 188 ASP A N 1
ATOM 1489 C CA . ASP A 1 188 ? -3.501 -1.257 -18.241 1.00 97.56 188 ASP A CA 1
ATOM 1490 C C . ASP A 1 188 ? -3.108 -2.708 -18.534 1.00 97.56 188 ASP A C 1
ATOM 1492 O O . ASP A 1 188 ? -3.981 -3.508 -18.870 1.00 97.56 188 ASP A O 1
ATOM 1496 N N . ASP A 1 189 ? -1.849 -3.080 -18.304 1.00 97.38 189 ASP A N 1
ATOM 1497 C CA . ASP A 1 189 ? -1.340 -4.425 -18.576 1.00 97.38 189 ASP A CA 1
ATOM 1498 C C . ASP A 1 189 ? -1.473 -5.353 -17.358 1.00 97.38 189 ASP A C 1
ATOM 1500 O O . ASP A 1 189 ? -1.863 -6.514 -17.512 1.00 97.38 189 ASP A O 1
ATOM 1504 N N . TYR A 1 190 ? -1.212 -4.837 -16.148 1.00 98.25 190 TYR A N 1
ATOM 1505 C CA . TYR A 1 190 ? -1.072 -5.659 -14.943 1.00 98.25 190 TYR A CA 1
ATOM 1506 C C . TYR A 1 190 ? -1.902 -5.160 -13.758 1.00 98.25 190 TYR A C 1
ATOM 1508 O O . TYR A 1 190 ? -1.962 -3.964 -13.470 1.00 98.25 190 TYR A O 1
ATOM 1516 N N . ALA A 1 191 ? -2.464 -6.103 -13.001 1.00 98.38 191 ALA A N 1
ATOM 1517 C CA . ALA A 1 191 ? -2.791 -5.887 -11.595 1.00 98.38 191 ALA A CA 1
ATOM 1518 C C . ALA A 1 191 ? -1.491 -5.891 -10.780 1.00 98.38 191 ALA A C 1
ATOM 1520 O O . ALA A 1 191 ? -0.629 -6.745 -10.990 1.00 98.38 191 ALA A O 1
ATOM 1521 N N . LEU A 1 192 ? -1.320 -4.913 -9.889 1.00 98.25 192 LEU A N 1
ATOM 1522 C CA . LEU A 1 192 ? -0.041 -4.630 -9.231 1.00 98.25 192 LEU A CA 1
ATOM 1523 C C . LEU A 1 192 ? -0.136 -4.854 -7.722 1.00 98.25 192 LEU A C 1
ATOM 1525 O O . LEU A 1 192 ? -1.124 -4.480 -7.091 1.00 98.25 192 LEU A O 1
ATOM 1529 N N . ALA A 1 193 ? 0.916 -5.425 -7.144 1.00 97.06 193 ALA A N 1
ATOM 1530 C CA . ALA A 1 193 ? 1.150 -5.430 -5.704 1.00 97.06 193 ALA A CA 1
ATOM 1531 C C . ALA A 1 193 ? 2.644 -5.255 -5.422 1.00 97.06 193 ALA A C 1
ATOM 1533 O O . ALA A 1 193 ? 3.489 -5.637 -6.231 1.00 97.06 193 ALA A O 1
ATOM 1534 N N . ILE A 1 194 ? 2.963 -4.661 -4.281 1.00 94.50 194 ILE A N 1
ATOM 1535 C CA . ILE A 1 194 ? 4.324 -4.347 -3.855 1.00 94.50 194 ILE A CA 1
ATOM 1536 C C . ILE A 1 194 ? 4.649 -5.170 -2.606 1.00 94.50 194 ILE A C 1
ATOM 1538 O O . ILE A 1 194 ? 3.772 -5.482 -1.804 1.00 94.50 194 ILE A O 1
ATOM 1542 N N . ALA A 1 195 ? 5.911 -5.518 -2.401 1.00 90.56 195 ALA A N 1
ATOM 1543 C CA . ALA A 1 195 ? 6.368 -6.031 -1.117 1.00 90.56 195 ALA A CA 1
ATOM 1544 C C . ALA A 1 195 ? 7.754 -5.485 -0.772 1.00 90.56 195 ALA A C 1
ATOM 1546 O O . ALA A 1 195 ? 8.553 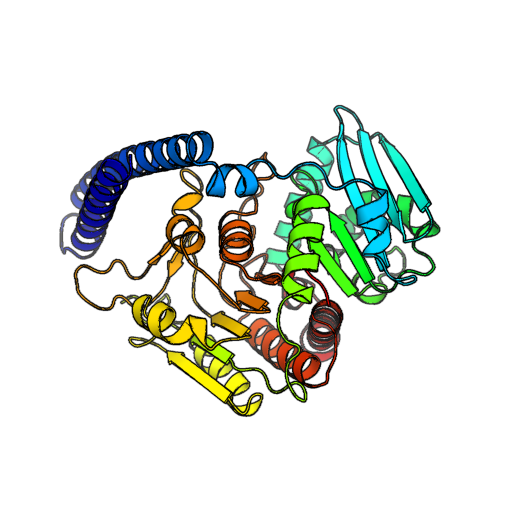-5.263 -1.676 1.00 90.56 195 ALA A O 1
ATOM 1547 N N . PRO A 1 196 ? 8.078 -5.296 0.520 1.00 84.62 196 PRO A N 1
ATOM 1548 C CA . PRO A 1 196 ? 9.412 -4.856 0.921 1.00 84.62 196 PRO A CA 1
ATOM 1549 C C . PRO A 1 196 ? 10.528 -5.840 0.562 1.00 84.62 196 PRO A C 1
ATOM 1551 O O . PRO A 1 196 ? 11.665 -5.433 0.383 1.00 84.62 196 PRO A O 1
ATOM 1554 N N . SER A 1 197 ? 10.207 -7.132 0.501 1.00 86.88 197 SER A N 1
ATOM 1555 C CA . SER A 1 197 ? 11.098 -8.196 0.039 1.00 86.88 197 SER A CA 1
ATOM 1556 C C . SER A 1 197 ? 10.275 -9.408 -0.399 1.00 86.88 197 SER A C 1
ATOM 1558 O O . SER A 1 197 ? 9.123 -9.563 0.031 1.00 86.88 197 SER A O 1
ATOM 1560 N N . ALA A 1 198 ? 10.862 -10.304 -1.199 1.00 91.25 198 ALA A N 1
ATOM 1561 C CA . ALA A 1 198 ? 10.240 -11.589 -1.535 1.00 91.25 198 ALA A CA 1
ATOM 1562 C C . ALA A 1 198 ? 9.937 -12.428 -0.277 1.00 91.25 198 ALA A C 1
ATOM 1564 O O . ALA A 1 198 ? 8.920 -13.117 -0.195 1.00 91.25 198 ALA A O 1
ATOM 1565 N N . THR A 1 199 ? 10.777 -12.305 0.749 1.00 87.38 199 THR A N 1
ATOM 1566 C CA . THR A 1 199 ? 10.581 -12.966 2.037 1.00 87.38 199 THR A CA 1
ATOM 1567 C C . THR A 1 199 ? 9.345 -12.455 2.781 1.00 87.38 199 THR A C 1
ATOM 1569 O O . THR A 1 199 ? 8.523 -13.258 3.228 1.00 87.38 199 THR A O 1
ATOM 1572 N N . VAL A 1 200 ? 9.161 -11.130 2.876 1.00 88.00 200 VAL A N 1
ATOM 1573 C CA . VAL A 1 200 ? 7.953 -10.545 3.489 1.00 88.00 200 VAL A CA 1
ATOM 1574 C C . VAL A 1 200 ? 6.712 -10.906 2.677 1.00 88.00 200 VAL A C 1
ATOM 1576 O O . VAL A 1 200 ? 5.679 -11.237 3.253 1.00 88.00 200 VAL A O 1
ATOM 1579 N N . LEU A 1 201 ? 6.813 -10.923 1.347 1.00 92.25 201 LEU A N 1
ATOM 1580 C CA . LEU A 1 201 ? 5.724 -11.379 0.489 1.00 92.25 201 LEU A CA 1
ATOM 1581 C C . LEU A 1 201 ? 5.325 -12.832 0.791 1.00 92.25 201 LEU A C 1
ATOM 1583 O O . LEU A 1 201 ? 4.137 -13.127 0.888 1.00 92.25 201 LEU A O 1
ATOM 1587 N N . GLY A 1 202 ? 6.295 -13.731 0.982 1.00 92.31 202 GLY A N 1
ATOM 1588 C CA . GLY A 1 202 ? 6.025 -15.118 1.366 1.00 92.31 202 GLY A CA 1
ATOM 1589 C C . GLY A 1 202 ? 5.383 -15.257 2.741 1.00 92.31 202 GLY A C 1
ATOM 1590 O O . GLY A 1 202 ? 4.474 -16.071 2.915 1.00 92.31 202 GLY A O 1
ATOM 1591 N N . PHE A 1 203 ? 5.792 -14.428 3.705 1.00 90.31 203 PHE A N 1
ATOM 1592 C CA . PHE A 1 203 ? 5.111 -14.324 4.995 1.00 90.31 203 PHE A CA 1
ATOM 1593 C C . PHE A 1 203 ? 3.643 -13.899 4.821 1.00 90.31 203 PHE A C 1
ATOM 1595 O O . PHE A 1 203 ? 2.745 -14.603 5.289 1.00 90.31 203 PHE A O 1
ATOM 1602 N N . CYS A 1 204 ? 3.387 -12.811 4.085 1.00 93.06 204 CYS A N 1
ATOM 1603 C CA . CYS A 1 204 ? 2.040 -12.326 3.778 1.00 93.06 204 CYS A CA 1
ATOM 1604 C C . CYS A 1 204 ? 1.188 -13.398 3.084 1.00 93.06 204 CYS A C 1
ATOM 1606 O O . CYS A 1 204 ? 0.055 -13.643 3.490 1.00 93.06 204 CYS A O 1
ATOM 1608 N N . TYR A 1 205 ? 1.743 -14.080 2.080 1.00 94.38 205 TYR A N 1
ATOM 1609 C CA . TYR A 1 205 ? 1.058 -15.123 1.317 1.00 94.38 205 TYR A CA 1
ATOM 1610 C C . TYR A 1 205 ? 0.620 -16.299 2.197 1.00 94.38 205 TYR A C 1
ATOM 1612 O O . TYR A 1 205 ? -0.533 -16.739 2.125 1.00 94.38 205 TYR A O 1
ATOM 1620 N N . ARG A 1 206 ? 1.520 -16.810 3.049 1.00 92.75 206 ARG A N 1
ATOM 1621 C CA . ARG A 1 206 ? 1.193 -17.902 3.980 1.00 92.75 206 ARG A CA 1
ATOM 1622 C C . ARG A 1 206 ? 0.153 -17.461 5.000 1.00 92.75 206 ARG A C 1
ATOM 1624 O O . ARG A 1 206 ? -0.790 -18.204 5.258 1.00 92.75 206 ARG A O 1
ATOM 1631 N N . LYS A 1 207 ? 0.283 -16.243 5.534 1.00 91.44 207 LYS A N 1
ATOM 1632 C CA . LYS A 1 207 ? -0.676 -15.702 6.499 1.00 91.44 207 LYS A CA 1
ATOM 1633 C C . LYS A 1 207 ? -2.068 -15.540 5.887 1.00 91.44 207 LYS A C 1
ATOM 1635 O O . LYS A 1 207 ? -3.041 -15.983 6.483 1.00 91.44 207 LYS A O 1
ATOM 1640 N N . GLY A 1 208 ? -2.162 -15.012 4.667 1.00 92.81 208 GLY A N 1
ATOM 1641 C CA . GLY A 1 208 ? -3.428 -14.890 3.941 1.00 92.81 208 GLY A CA 1
ATOM 1642 C C . GLY A 1 208 ? -4.074 -16.237 3.606 1.00 92.81 208 GLY A C 1
ATOM 1643 O O . GLY A 1 208 ? -5.297 -16.352 3.666 1.00 92.81 208 GLY A O 1
ATOM 1644 N N . ALA A 1 209 ? -3.268 -17.265 3.314 1.00 92.44 209 ALA A N 1
ATOM 1645 C CA . ALA A 1 209 ? -3.748 -18.628 3.077 1.00 92.44 209 ALA A CA 1
ATOM 1646 C C . ALA A 1 209 ? -4.233 -19.338 4.356 1.00 92.44 209 ALA A C 1
ATOM 1648 O O . ALA A 1 209 ? -5.091 -20.211 4.271 1.00 92.44 209 ALA A O 1
ATOM 1649 N N . ALA A 1 210 ? -3.698 -18.971 5.524 1.00 92.25 210 ALA A N 1
ATOM 1650 C CA . ALA A 1 210 ? -4.105 -19.527 6.815 1.00 92.25 210 ALA A CA 1
ATOM 1651 C C . ALA A 1 210 ? -5.405 -18.909 7.363 1.00 92.25 210 ALA A C 1
ATOM 1653 O O . ALA A 1 210 ? -6.054 -19.508 8.219 1.00 92.25 210 ALA A O 1
ATOM 1654 N N . LEU A 1 211 ? -5.795 -17.719 6.889 1.00 90.62 211 LEU A N 1
ATOM 1655 C CA . LEU A 1 211 ? -7.051 -17.082 7.285 1.00 90.62 211 LEU A CA 1
ATOM 1656 C C . LEU A 1 211 ? -8.247 -17.772 6.607 1.00 90.62 211 LEU A C 1
ATOM 1658 O O . LEU A 1 211 ? -8.204 -17.977 5.388 1.00 90.62 211 LEU A O 1
ATOM 1662 N N . PRO A 1 212 ? -9.346 -18.047 7.340 1.00 85.88 212 PRO A N 1
ATOM 1663 C CA . PRO A 1 212 ? -10.569 -18.593 6.759 1.00 85.88 212 PRO A CA 1
ATOM 1664 C C . PRO A 1 212 ? -11.039 -17.769 5.558 1.00 85.88 212 PRO A C 1
ATOM 1666 O O . PRO A 1 212 ? -10.977 -16.535 5.573 1.00 85.88 212 PRO A O 1
ATOM 1669 N N . ALA A 1 213 ? -11.480 -18.450 4.501 1.00 81.50 213 ALA A N 1
ATOM 1670 C CA . ALA A 1 213 ? -12.095 -17.773 3.369 1.00 81.50 213 ALA A CA 1
ATOM 1671 C C . ALA A 1 213 ? -13.429 -17.140 3.812 1.00 81.50 213 ALA A C 1
ATOM 1673 O O . ALA A 1 213 ? -14.171 -17.777 4.564 1.00 81.50 213 ALA A O 1
ATOM 1674 N N . PRO A 1 214 ? -13.751 -15.920 3.350 1.00 78.06 214 PRO A N 1
ATOM 1675 C CA . PRO A 1 214 ? -15.032 -15.296 3.654 1.00 78.06 214 PRO A CA 1
ATOM 1676 C C . PRO A 1 214 ? -16.167 -16.119 3.034 1.00 78.06 214 PRO A C 1
ATOM 1678 O O . PRO A 1 214 ? -16.089 -16.527 1.870 1.00 78.06 214 PRO A O 1
ATOM 1681 N N . ILE A 1 215 ? -17.235 -16.347 3.796 1.00 76.25 215 ILE A N 1
ATOM 1682 C CA . ILE A 1 215 ? -18.434 -17.036 3.305 1.00 76.25 215 ILE A CA 1
ATOM 1683 C C . ILE A 1 215 ? -19.149 -16.086 2.340 1.00 76.25 215 ILE A C 1
ATOM 1685 O O . ILE A 1 215 ? -19.504 -14.975 2.719 1.00 76.25 215 ILE A O 1
ATOM 1689 N N . GLU A 1 216 ? -19.308 -16.494 1.078 1.00 79.19 216 GLU A N 1
ATOM 1690 C CA . GLU A 1 216 ? -20.008 -15.719 0.034 1.00 79.19 216 GLU A CA 1
ATOM 1691 C C . GLU A 1 216 ? -19.527 -14.260 -0.128 1.00 79.19 216 GLU A C 1
ATOM 1693 O O . GLU A 1 216 ? -20.301 -13.379 -0.492 1.00 79.19 216 GLU A O 1
ATOM 1698 N N . GLN A 1 217 ? -18.240 -13.981 0.134 1.00 81.38 217 GLN A N 1
ATOM 1699 C CA . GLN A 1 217 ? -17.685 -12.613 0.105 1.00 81.38 217 GLN A CA 1
ATOM 1700 C C . GLN A 1 217 ? -18.403 -11.638 1.064 1.00 81.38 217 GLN A C 1
ATOM 1702 O O . GLN A 1 217 ? -18.362 -10.417 0.876 1.00 81.38 217 GLN A O 1
ATOM 1707 N N . ASN A 1 218 ? -19.059 -12.164 2.102 1.00 87.06 218 ASN A N 1
ATOM 1708 C CA . ASN A 1 218 ? -19.601 -11.377 3.194 1.00 87.06 218 ASN A CA 1
ATOM 1709 C C . ASN A 1 218 ? -18.504 -11.169 4.240 1.00 87.06 218 ASN A C 1
ATOM 1711 O O . ASN A 1 218 ? -18.223 -12.039 5.058 1.00 87.06 218 ASN A O 1
ATOM 1715 N N . TYR A 1 219 ? -17.839 -10.023 4.147 1.00 93.44 219 TYR A N 1
ATOM 1716 C CA . TYR A 1 219 ? -16.759 -9.650 5.047 1.00 93.44 219 TYR A CA 1
ATOM 1717 C C . TYR A 1 219 ? -17.301 -8.931 6.277 1.00 93.44 219 TYR A C 1
ATOM 1719 O O . TYR A 1 219 ? -18.097 -8.000 6.139 1.00 93.44 219 TYR A O 1
ATOM 1727 N N . ARG A 1 220 ? -16.770 -9.274 7.453 1.00 95.38 220 ARG A N 1
ATOM 1728 C CA . ARG A 1 220 ? -16.913 -8.450 8.661 1.00 95.38 220 ARG A CA 1
ATOM 1729 C C . ARG A 1 220 ? -15.979 -7.252 8.583 1.00 95.38 220 ARG A C 1
ATOM 1731 O O . ARG A 1 220 ? -14.756 -7.413 8.527 1.00 95.38 220 ARG A O 1
ATOM 1738 N N . VAL A 1 221 ? -16.543 -6.051 8.569 1.00 97.12 221 VAL A N 1
ATOM 1739 C CA . VAL A 1 221 ? -15.784 -4.806 8.400 1.00 97.12 221 VAL A CA 1
ATOM 1740 C C . VAL A 1 221 ? -15.754 -4.017 9.700 1.00 97.12 221 VAL A C 1
ATOM 1742 O O . VAL A 1 221 ? -16.795 -3.762 10.296 1.00 97.12 221 VAL A O 1
ATOM 1745 N N . LEU A 1 222 ? -14.563 -3.580 10.104 1.00 98.06 222 LEU A N 1
ATOM 1746 C CA . LEU A 1 222 ? -14.377 -2.552 11.123 1.00 98.06 222 LEU A CA 1
ATOM 1747 C C . LEU A 1 222 ? -13.848 -1.285 10.457 1.00 98.06 222 LEU A C 1
ATOM 1749 O O . LEU A 1 222 ? -12.822 -1.326 9.777 1.00 98.06 222 LEU A O 1
ATOM 1753 N N . ALA A 1 223 ? -14.535 -0.162 10.647 1.00 97.62 223 ALA A N 1
ATOM 1754 C CA . ALA A 1 223 ? -14.184 1.090 9.995 1.00 97.62 223 ALA A CA 1
ATOM 1755 C C . ALA A 1 223 ? -14.091 2.260 10.988 1.00 97.62 223 ALA A C 1
ATOM 1757 O O . ALA A 1 223 ? -15.029 2.541 11.727 1.00 97.62 223 ALA A O 1
ATOM 1758 N N . LEU A 1 224 ? -12.961 2.965 10.994 1.00 97.19 224 LEU A N 1
ATOM 1759 C CA . LEU A 1 224 ? -12.740 4.173 11.784 1.00 97.19 224 LEU A CA 1
ATOM 1760 C C . LEU A 1 224 ? -12.580 5.353 10.825 1.00 97.19 224 LEU A C 1
ATOM 1762 O O . LEU A 1 224 ? -11.675 5.355 9.988 1.00 97.19 224 LEU A O 1
ATOM 1766 N N . GLY A 1 225 ? -13.466 6.344 10.917 1.00 94.88 225 GLY A N 1
ATOM 1767 C CA . GLY A 1 225 ? -13.526 7.443 9.952 1.00 94.88 225 GLY A CA 1
ATOM 1768 C C . GLY A 1 225 ? -13.682 8.811 10.596 1.00 94.88 225 GLY A C 1
ATOM 1769 O O . GLY A 1 225 ? -14.447 8.980 11.540 1.00 94.88 225 GLY A O 1
ATOM 1770 N N . ASN A 1 226 ? -12.985 9.806 10.053 1.00 94.25 226 ASN A N 1
ATOM 1771 C CA . ASN A 1 226 ? -13.023 11.191 10.523 1.00 94.25 226 ASN A CA 1
ATOM 1772 C C . ASN A 1 226 ? -12.901 11.352 12.061 1.00 94.25 226 ASN A C 1
ATOM 1774 O O . ASN A 1 226 ? -13.823 11.904 12.669 1.00 94.25 226 ASN A O 1
ATOM 1778 N N . PRO A 1 227 ? -11.852 10.836 12.731 1.00 95.06 227 PRO A N 1
ATOM 1779 C CA . PRO A 1 227 ? -11.740 10.975 14.182 1.00 95.06 227 PRO A CA 1
ATOM 1780 C C . PRO A 1 227 ? -11.694 12.446 14.619 1.00 95.06 227 PRO A C 1
ATOM 1782 O O . PRO A 1 227 ? -11.091 13.280 13.946 1.00 95.06 227 PRO A O 1
ATOM 1785 N N . ASP A 1 228 ? -12.344 12.772 15.738 1.00 94.25 228 ASP A N 1
ATOM 1786 C CA . ASP A 1 228 ? -12.338 14.131 16.294 1.00 94.25 228 ASP A CA 1
ATOM 1787 C C . ASP A 1 228 ? -11.077 14.335 17.139 1.00 94.25 228 ASP A C 1
ATOM 1789 O O . ASP A 1 228 ? -11.004 13.893 18.282 1.00 94.25 228 ASP A O 1
ATOM 1793 N N . VAL A 1 229 ? -10.084 14.997 16.549 1.00 91.12 229 VAL A N 1
ATOM 1794 C CA . VAL A 1 229 ? -8.782 15.287 17.173 1.00 91.12 229 VAL A CA 1
ATOM 1795 C C . VAL A 1 229 ? -8.740 16.670 17.840 1.00 91.12 229 VAL A C 1
ATOM 1797 O O . VAL A 1 229 ? -7.665 17.204 18.103 1.00 91.12 229 VAL A O 1
ATOM 1800 N N . GLY A 1 230 ? -9.897 17.311 18.051 1.00 87.31 230 GLY A N 1
ATOM 1801 C CA . GLY A 1 230 ? -9.987 18.630 18.688 1.00 87.31 230 GLY A CA 1
ATOM 1802 C C . GLY A 1 230 ? -9.521 19.806 17.819 1.00 87.31 230 GLY A C 1
ATOM 1803 O O . GLY A 1 230 ? -9.425 20.933 18.305 1.00 87.31 230 GLY A O 1
ATOM 1804 N N . ASN A 1 231 ? -9.251 19.581 16.529 1.00 86.81 231 ASN A N 1
ATOM 1805 C CA . ASN A 1 231 ? -8.876 20.621 15.572 1.00 86.81 231 ASN A CA 1
ATOM 1806 C C . ASN A 1 231 ? -9.755 20.542 14.313 1.00 86.81 231 ASN A C 1
ATOM 1808 O O . ASN A 1 231 ? -9.491 19.700 13.455 1.00 86.81 231 ASN A O 1
ATOM 1812 N N . PRO A 1 232 ? -10.722 21.463 14.128 1.00 87.12 232 PRO A N 1
ATOM 1813 C CA . PRO A 1 232 ? -11.628 21.452 12.976 1.00 87.12 232 PRO A CA 1
ATOM 1814 C C . PRO A 1 232 ? -10.941 21.530 11.604 1.00 87.12 232 PRO A C 1
ATOM 1816 O O . PRO A 1 232 ? -11.540 21.190 10.590 1.00 87.12 232 PRO A O 1
ATOM 1819 N N . ARG A 1 233 ? -9.679 21.982 11.534 1.00 86.06 233 ARG A N 1
ATOM 1820 C CA . ARG A 1 233 ? -8.905 21.992 10.277 1.00 86.06 233 ARG A CA 1
ATOM 1821 C C . ARG A 1 233 ? -8.448 20.603 9.831 1.00 86.06 233 ARG A C 1
ATOM 1823 O O . ARG A 1 233 ? -8.026 20.464 8.690 1.00 86.06 233 ARG A O 1
ATOM 1830 N N . LEU A 1 234 ? -8.500 19.624 10.729 1.00 85.44 234 LEU A N 1
ATOM 1831 C CA . LEU A 1 234 ? -8.192 18.217 10.474 1.00 85.44 234 LEU A CA 1
ATOM 1832 C C . LEU A 1 234 ? -9.469 17.380 10.296 1.00 85.44 234 LEU A C 1
ATOM 1834 O O . LEU A 1 234 ? -9.402 16.153 10.261 1.00 85.44 234 LEU A O 1
ATOM 1838 N N . ASP A 1 235 ? -10.636 18.026 10.198 1.00 88.88 235 ASP A N 1
ATOM 1839 C CA . ASP A 1 235 ? -11.881 17.332 9.898 1.00 88.88 235 ASP A CA 1
ATOM 1840 C C . ASP A 1 235 ? -11.885 16.851 8.442 1.00 88.88 235 ASP A C 1
ATOM 1842 O O . ASP A 1 235 ? -11.670 17.615 7.502 1.00 88.88 235 ASP A O 1
ATOM 1846 N N . LEU A 1 236 ? -12.208 15.573 8.264 1.00 86.94 236 LEU A N 1
ATOM 1847 C CA . LEU A 1 236 ? -12.312 14.876 6.986 1.00 86.94 236 LEU A CA 1
ATOM 1848 C C . LEU A 1 236 ? -13.786 14.537 6.700 1.00 86.94 236 LEU A C 1
ATOM 1850 O O . LEU A 1 236 ? -14.187 13.377 6.804 1.00 86.94 236 LEU A O 1
ATOM 1854 N N . PRO A 1 237 ? -14.647 15.499 6.319 1.00 86.00 237 PRO A N 1
ATOM 1855 C CA . PRO A 1 237 ? -16.079 15.240 6.123 1.00 86.00 237 PRO A CA 1
ATOM 1856 C C . PRO A 1 237 ? -16.366 14.200 5.025 1.00 86.00 237 PRO A C 1
ATOM 1858 O O . PRO A 1 237 ? -17.407 13.541 5.033 1.00 86.00 237 PRO A O 1
ATOM 1861 N N . PHE A 1 238 ? -15.453 14.021 4.065 1.00 86.19 238 PHE A N 1
ATOM 1862 C CA . PHE A 1 238 ? -15.559 12.959 3.064 1.00 86.19 238 PHE A CA 1
ATOM 1863 C C . PHE A 1 238 ? -15.261 11.565 3.626 1.00 86.19 238 PHE A C 1
ATOM 1865 O O . PHE A 1 238 ? -15.838 10.603 3.124 1.00 86.19 238 PHE A O 1
ATOM 1872 N N . ALA A 1 239 ? -14.482 11.448 4.705 1.00 89.88 239 ALA A N 1
ATOM 1873 C CA . ALA A 1 239 ? -14.268 10.176 5.389 1.00 89.88 239 ALA A CA 1
ATOM 1874 C C . ALA A 1 239 ? -15.581 9.624 5.968 1.00 89.88 239 ALA A C 1
ATOM 1876 O O . ALA A 1 239 ? -15.848 8.436 5.859 1.00 89.88 239 ALA A O 1
ATOM 1877 N N . GLU A 1 240 ? -16.478 10.465 6.489 1.00 91.12 240 GLU A N 1
ATOM 1878 C CA . GLU A 1 240 ? -17.807 9.996 6.923 1.00 91.12 240 GLU A CA 1
ATOM 1879 C C . GLU A 1 240 ? -18.668 9.498 5.755 1.00 91.12 240 GLU A C 1
ATOM 1881 O O . GLU A 1 240 ? -19.418 8.529 5.886 1.00 91.12 240 GLU A O 1
ATOM 1886 N N . LYS A 1 241 ? -18.566 10.141 4.585 1.00 90.44 241 LYS A N 1
ATOM 1887 C CA . LYS A 1 241 ? -19.246 9.668 3.367 1.00 90.44 241 LYS A CA 1
ATOM 1888 C C . LYS A 1 241 ? -18.671 8.335 2.893 1.00 90.44 241 LYS A C 1
ATOM 1890 O O . LYS A 1 241 ? -19.415 7.506 2.371 1.00 90.44 241 LYS A O 1
ATOM 1895 N N . GLU A 1 242 ? -17.371 8.137 3.075 1.00 92.06 242 GLU A N 1
ATOM 1896 C CA . GLU A 1 242 ? -16.693 6.880 2.797 1.00 92.06 242 GLU A CA 1
ATOM 1897 C C . GLU A 1 242 ? -17.237 5.759 3.686 1.00 92.06 242 GLU A C 1
ATOM 1899 O O . GLU A 1 242 ? -17.706 4.759 3.142 1.00 92.06 242 GLU A O 1
ATOM 1904 N N . ILE A 1 243 ? -17.324 5.970 5.006 1.00 93.88 243 ILE A N 1
ATOM 1905 C CA . ILE A 1 243 ? -17.933 5.017 5.954 1.00 93.88 243 ILE A CA 1
ATOM 1906 C C . ILE A 1 243 ? -19.370 4.663 5.546 1.00 93.88 243 ILE A C 1
ATOM 1908 O O . ILE A 1 243 ? -19.691 3.484 5.396 1.00 93.88 243 ILE A O 1
ATOM 1912 N N . LYS A 1 244 ? -20.207 5.661 5.231 1.00 93.44 244 LYS A N 1
ATOM 1913 C CA . LYS A 1 244 ? -21.582 5.429 4.741 1.00 93.44 244 LYS A CA 1
ATOM 1914 C C . LYS A 1 244 ? -21.633 4.586 3.466 1.00 93.44 244 LYS A C 1
ATOM 1916 O O . LYS A 1 244 ? -22.584 3.844 3.232 1.00 93.44 244 LYS A O 1
ATOM 1921 N N . SER A 1 245 ? -20.626 4.690 2.600 1.00 93.81 245 SER A N 1
ATOM 1922 C CA . SER A 1 245 ? -20.550 3.858 1.395 1.00 93.81 245 SER A CA 1
ATOM 1923 C C . SER A 1 245 ? -20.202 2.398 1.706 1.00 93.81 245 SER A C 1
ATOM 1925 O O . SER A 1 245 ? -20.640 1.502 0.978 1.00 93.81 245 SER A O 1
ATOM 1927 N N . LEU A 1 246 ? -19.460 2.150 2.791 1.00 94.81 246 LEU A N 1
ATOM 1928 C CA . LEU A 1 246 ? -19.162 0.806 3.280 1.00 94.81 246 LEU A CA 1
ATOM 1929 C C . LEU A 1 246 ? -20.403 0.162 3.898 1.00 94.81 246 LEU A C 1
ATOM 1931 O O . LEU A 1 246 ? -20.674 -0.991 3.583 1.00 94.81 246 LEU A O 1
ATOM 1935 N N . GLU A 1 247 ? -21.195 0.912 4.671 1.00 93.69 247 GLU A N 1
ATOM 1936 C CA . GLU A 1 247 ? -22.484 0.456 5.232 1.00 93.69 247 GLU A CA 1
ATOM 1937 C C . GLU A 1 247 ? -23.456 -0.002 4.134 1.00 93.69 247 GLU A C 1
ATOM 1939 O O . GLU A 1 247 ? -24.182 -0.977 4.283 1.00 93.69 247 GLU A O 1
ATOM 1944 N N . GLN A 1 248 ? -23.443 0.674 2.982 1.00 92.50 248 GLN A N 1
ATOM 1945 C CA . GLN A 1 248 ? -24.236 0.277 1.811 1.00 92.50 248 GLN A CA 1
ATOM 1946 C C . GLN A 1 248 ? -23.660 -0.941 1.077 1.00 92.50 248 GLN A C 1
ATOM 1948 O O . GLN A 1 248 ? -24.357 -1.576 0.283 1.00 92.50 248 GLN A O 1
ATOM 1953 N N . THR A 1 249 ? -22.372 -1.227 1.270 1.00 93.69 249 THR A N 1
ATOM 1954 C CA . THR A 1 249 ? -21.663 -2.295 0.563 1.00 93.69 249 THR A CA 1
ATOM 1955 C C . THR A 1 249 ? -21.659 -3.586 1.369 1.00 93.69 249 THR A C 1
ATOM 1957 O O . THR A 1 249 ? -21.850 -4.639 0.771 1.00 93.69 249 THR A O 1
ATOM 1960 N N . PHE A 1 250 ? -21.484 -3.551 2.687 1.00 94.00 250 PHE A N 1
ATOM 1961 C CA . PHE A 1 250 ? -21.326 -4.734 3.539 1.00 94.00 250 PHE A CA 1
ATOM 1962 C C . PHE A 1 250 ? -22.498 -4.895 4.508 1.00 94.00 250 PHE A C 1
ATOM 1964 O O . PHE A 1 250 ? -22.999 -3.911 5.037 1.00 94.00 250 PHE A O 1
ATOM 1971 N N . GLY A 1 251 ? -22.939 -6.140 4.722 1.00 89.31 251 GLY A N 1
ATOM 1972 C CA . GLY A 1 251 ? -24.030 -6.445 5.656 1.00 89.31 251 GLY A CA 1
ATOM 1973 C C . GLY A 1 251 ? -23.576 -6.492 7.117 1.00 89.31 251 GLY A C 1
ATOM 1974 O O . GLY A 1 251 ? -24.358 -6.175 8.007 1.00 89.31 251 GLY A O 1
ATOM 1975 N N . GLU A 1 252 ? -22.310 -6.841 7.358 1.00 92.75 252 GLU A N 1
ATOM 1976 C CA . GLU A 1 252 ? -21.694 -6.897 8.686 1.00 92.75 252 GLU A CA 1
ATOM 1977 C C . GLU A 1 252 ? -20.602 -5.832 8.801 1.00 92.75 252 GLU A C 1
ATOM 1979 O O . GLU A 1 252 ? -19.444 -6.051 8.440 1.00 92.75 252 GLU A O 1
ATOM 1984 N N . LEU A 1 253 ? -20.981 -4.653 9.291 1.00 95.56 253 LEU A N 1
ATOM 1985 C CA . LEU A 1 253 ? -20.067 -3.536 9.477 1.00 95.56 253 LEU A CA 1
ATOM 1986 C C . LEU A 1 253 ? -20.254 -2.899 10.850 1.00 95.56 253 LEU A C 1
ATOM 1988 O O . LEU A 1 253 ? -21.357 -2.519 11.234 1.00 95.56 253 LEU A O 1
ATOM 1992 N N . GLN A 1 254 ? -19.143 -2.745 11.561 1.00 97.44 254 GLN A N 1
ATOM 1993 C CA . GLN A 1 254 ? -19.032 -1.918 12.749 1.00 97.44 254 GLN A CA 1
ATOM 1994 C C . GLN A 1 254 ? -18.206 -0.683 12.398 1.00 97.44 254 GLN A C 1
ATOM 1996 O O . GLN A 1 254 ? -17.103 -0.798 11.861 1.00 97.44 254 GLN A O 1
ATOM 2001 N N . SER A 1 255 ? -18.722 0.506 12.697 1.00 97.31 255 SER A N 1
ATOM 2002 C CA . SER A 1 255 ? -18.009 1.749 12.421 1.00 97.31 255 SER A CA 1
ATOM 2003 C C . SER A 1 255 ? -18.015 2.715 13.583 1.00 97.31 255 SER A C 1
ATOM 2005 O O . SER A 1 255 ? -18.995 2.833 14.315 1.00 97.31 255 SER A O 1
ATOM 2007 N N . PHE A 1 256 ? -16.924 3.462 13.682 1.00 97.50 256 PHE A N 1
ATOM 2008 C CA . PHE A 1 256 ? -16.739 4.524 14.649 1.00 97.50 256 PHE A CA 1
ATOM 2009 C C . PHE A 1 256 ? -16.332 5.801 13.925 1.00 97.50 256 PHE A C 1
ATOM 2011 O O . PHE A 1 256 ? -15.443 5.790 13.070 1.00 97.50 256 PHE A O 1
ATOM 2018 N N . THR A 1 257 ? -16.980 6.913 14.267 1.00 96.81 257 THR A N 1
ATOM 2019 C CA . THR A 1 257 ? -16.677 8.218 13.666 1.00 96.81 257 THR A CA 1
ATOM 2020 C C . THR A 1 257 ? -16.545 9.309 14.709 1.00 96.81 257 THR A C 1
ATOM 2022 O O . THR A 1 257 ? -17.076 9.176 15.817 1.00 96.81 257 THR A O 1
ATOM 2025 N N . ARG A 1 258 ? -15.864 10.406 14.356 1.00 95.69 258 ARG A N 1
ATOM 2026 C CA . ARG A 1 258 ? -15.685 11.567 15.240 1.00 95.69 258 ARG A CA 1
ATOM 2027 C C . ARG A 1 258 ? -15.115 11.113 16.589 1.00 95.69 258 ARG A C 1
ATOM 2029 O O . ARG A 1 258 ? -14.150 10.354 16.614 1.00 95.69 258 ARG A O 1
ATOM 2036 N N . LYS A 1 259 ? -15.726 11.520 17.704 1.00 96.31 259 LYS A N 1
ATOM 2037 C CA . LYS A 1 259 ? -15.297 11.187 19.073 1.00 96.31 259 LYS A CA 1
ATOM 2038 C C . LYS A 1 259 ? -15.305 9.694 19.404 1.00 96.31 259 LYS A C 1
ATOM 2040 O O . LYS A 1 259 ? -14.688 9.295 20.377 1.00 96.31 259 LYS A O 1
ATOM 2045 N N . GLN A 1 260 ? -16.017 8.872 18.633 1.00 96.81 260 GLN A N 1
ATOM 2046 C CA . GLN A 1 260 ? -16.089 7.430 18.883 1.00 96.81 260 GLN A CA 1
ATOM 2047 C C . GLN A 1 260 ? -14.927 6.663 18.245 1.00 96.81 260 GLN A C 1
ATOM 2049 O O . GLN A 1 260 ? -14.702 5.509 18.593 1.00 96.81 260 GLN A O 1
ATOM 2054 N N . ALA A 1 261 ? -14.211 7.266 17.290 1.00 96.88 261 ALA A N 1
ATOM 2055 C CA . ALA A 1 261 ? -13.118 6.620 16.567 1.00 96.88 261 ALA A CA 1
ATOM 2056 C C . ALA A 1 261 ? -11.822 6.621 17.396 1.00 96.88 261 ALA A C 1
ATOM 2058 O O . ALA A 1 261 ? -10.837 7.240 16.997 1.00 96.88 261 ALA A O 1
ATOM 2059 N N . THR A 1 262 ? -11.849 5.960 18.554 1.00 96.31 262 THR A N 1
ATOM 2060 C CA . THR A 1 262 ? -10.750 5.899 19.530 1.00 96.31 262 THR A CA 1
ATOM 2061 C C . THR A 1 262 ? -9.887 4.646 19.350 1.00 96.31 262 THR A C 1
ATOM 2063 O O . THR A 1 262 ? -10.279 3.679 18.683 1.00 96.31 262 THR A O 1
ATOM 2066 N N . TYR A 1 263 ? -8.704 4.633 19.966 1.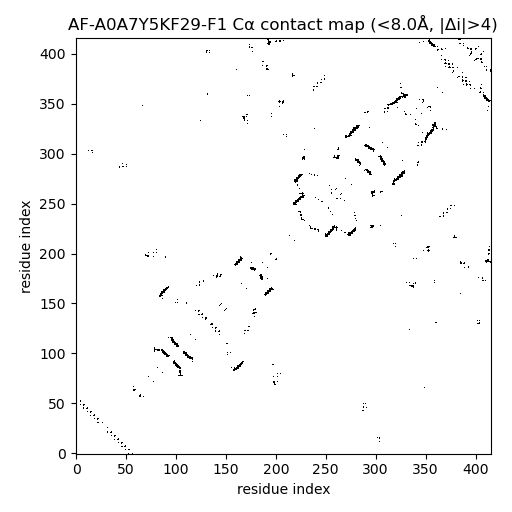00 94.38 263 TYR A N 1
ATOM 2067 C CA . TYR A 1 263 ? -7.830 3.456 19.990 1.00 94.38 263 TYR A CA 1
ATOM 2068 C C . TYR A 1 263 ? -8.480 2.260 20.715 1.00 94.38 263 TYR A C 1
ATOM 2070 O O . TYR A 1 263 ? -8.372 1.111 20.290 1.00 94.38 263 TYR A O 1
ATOM 2078 N N . GLN A 1 264 ? -9.239 2.525 21.766 1.00 94.06 264 GLN A N 1
ATOM 2079 C CA . GLN A 1 264 ? -9.911 1.553 22.617 1.00 94.06 264 GLN A CA 1
ATOM 2080 C C . GLN A 1 264 ? -11.088 0.920 21.874 1.00 94.06 264 GLN A C 1
ATOM 2082 O O . GLN A 1 264 ? -11.276 -0.295 21.939 1.00 94.06 264 GLN A O 1
ATOM 2087 N N . ALA A 1 265 ? -11.819 1.710 21.078 1.00 95.81 265 ALA A N 1
ATOM 2088 C CA . ALA A 1 265 ? -12.842 1.201 20.170 1.00 95.81 265 ALA A CA 1
ATOM 2089 C C . ALA A 1 265 ? -12.246 0.235 19.129 1.00 95.81 265 ALA A C 1
ATOM 2091 O O . ALA A 1 265 ? -12.820 -0.824 18.864 1.00 95.81 265 ALA A O 1
ATOM 2092 N N . LEU A 1 266 ? -11.059 0.551 18.590 1.00 96.19 266 LEU A N 1
ATOM 2093 C CA . LEU A 1 266 ? -10.309 -0.371 17.734 1.00 96.19 266 LEU A CA 1
ATOM 2094 C C . LEU A 1 266 ? -9.941 -1.658 18.487 1.00 96.19 266 LEU A C 1
ATOM 2096 O O . LEU A 1 266 ? -10.206 -2.747 17.978 1.00 96.19 266 LEU A O 1
ATOM 2100 N N . LEU A 1 267 ? -9.348 -1.559 19.681 1.00 94.94 267 LEU A N 1
ATOM 2101 C CA . LEU A 1 267 ? -8.942 -2.729 20.468 1.00 94.94 267 LEU A CA 1
ATOM 2102 C C . LEU A 1 267 ? -10.117 -3.656 20.793 1.00 94.94 267 LEU A C 1
ATOM 2104 O O . LEU A 1 267 ? -9.966 -4.871 20.694 1.00 94.94 267 LEU A O 1
ATOM 2108 N N . ALA A 1 268 ? -11.276 -3.089 21.131 1.00 95.75 268 ALA A N 1
ATOM 2109 C CA . ALA A 1 268 ? -12.474 -3.843 21.480 1.00 95.75 268 ALA A CA 1
ATOM 2110 C C . ALA A 1 268 ? -13.102 -4.581 20.283 1.00 95.75 268 ALA A C 1
ATOM 2112 O O . ALA A 1 268 ? -13.748 -5.609 20.473 1.00 95.75 268 ALA A O 1
ATOM 2113 N N . ALA A 1 269 ? -12.930 -4.071 19.059 1.00 96.38 269 ALA A N 1
ATOM 2114 C CA . ALA A 1 269 ? -13.629 -4.579 17.876 1.00 96.38 269 ALA A CA 1
ATOM 2115 C C . ALA A 1 269 ? -12.738 -5.350 16.883 1.00 96.38 269 ALA A C 1
ATOM 2117 O O . ALA A 1 269 ? -13.246 -6.156 16.099 1.00 96.38 269 ALA A O 1
ATOM 2118 N N . LYS A 1 270 ? -11.412 -5.132 16.890 1.00 95.12 270 LYS A N 1
ATOM 2119 C CA . LYS A 1 270 ? -10.492 -5.635 15.847 1.00 95.12 270 LYS A CA 1
ATOM 2120 C C . LYS A 1 270 ? -10.510 -7.155 15.659 1.00 95.12 270 LYS A C 1
ATOM 2122 O O . LYS A 1 270 ? -10.256 -7.624 14.554 1.00 95.12 270 LYS A O 1
ATOM 2127 N N . ASP A 1 271 ? -10.791 -7.922 16.713 1.00 93.44 271 ASP A N 1
ATOM 2128 C CA . ASP A 1 271 ? -10.675 -9.387 16.690 1.00 93.44 271 ASP A CA 1
ATOM 2129 C C . ASP A 1 271 ? -11.783 -10.063 15.874 1.00 93.44 271 ASP A C 1
ATOM 2131 O O . ASP A 1 271 ? -11.606 -11.192 15.417 1.00 93.44 271 ASP A O 1
ATOM 2135 N N . ASN A 1 272 ? -12.898 -9.363 15.643 1.00 90.81 272 ASN A N 1
ATOM 2136 C CA . ASN A 1 272 ? -14.004 -9.847 14.820 1.00 90.81 272 ASN A CA 1
ATOM 2137 C C . ASN A 1 272 ? -13.936 -9.348 13.363 1.00 90.81 272 ASN A C 1
ATOM 2139 O O . ASN A 1 272 ? -14.782 -9.714 12.551 1.00 90.81 272 ASN A O 1
ATOM 2143 N N . ALA A 1 273 ? -12.957 -8.506 13.021 1.00 95.25 273 ALA A N 1
ATOM 2144 C CA . ALA A 1 273 ? -12.877 -7.857 11.719 1.00 95.25 273 ALA A CA 1
ATOM 2145 C C . ALA A 1 273 ? -12.015 -8.649 10.725 1.00 95.25 273 ALA A C 1
ATOM 2147 O O . ALA A 1 273 ? -10.884 -9.035 11.015 1.00 95.25 273 ALA A O 1
ATOM 2148 N N . GLU A 1 274 ? -12.515 -8.818 9.503 1.00 95.62 274 GLU A N 1
ATOM 2149 C CA . GLU A 1 274 ? -11.748 -9.341 8.369 1.00 95.62 274 GLU A CA 1
ATOM 2150 C C . GLU A 1 274 ? -11.198 -8.216 7.498 1.00 95.62 274 GLU A C 1
ATOM 2152 O O . GLU A 1 274 ? -10.124 -8.354 6.916 1.00 95.62 274 GLU A O 1
ATOM 2157 N N . LEU A 1 275 ? -11.911 -7.094 7.416 1.00 97.12 275 LEU A N 1
ATOM 2158 C CA . LEU A 1 275 ? -11.452 -5.882 6.749 1.00 97.12 275 LEU A CA 1
ATOM 2159 C C . LEU A 1 275 ? -11.381 -4.764 7.783 1.00 97.12 275 LEU A C 1
ATOM 2161 O O . LEU A 1 275 ? -12.366 -4.481 8.462 1.00 97.12 275 LEU A O 1
ATOM 2165 N N . LEU A 1 276 ? -10.220 -4.126 7.886 1.00 97.38 276 LEU A N 1
ATOM 2166 C CA . LEU A 1 276 ? -10.017 -2.976 8.752 1.00 97.38 276 LEU A CA 1
ATOM 2167 C C . LEU A 1 276 ? -9.786 -1.738 7.896 1.00 97.38 276 LEU A C 1
ATOM 2169 O O . LEU A 1 276 ? -8.915 -1.716 7.028 1.00 97.38 276 LEU A O 1
ATOM 2173 N N . HIS A 1 277 ? -10.576 -0.707 8.131 1.00 97.06 277 HIS A N 1
ATOM 2174 C CA . HIS A 1 277 ? -10.584 0.487 7.312 1.00 97.06 277 HIS A CA 1
ATOM 2175 C C . HIS A 1 277 ? -10.344 1.728 8.164 1.00 97.06 277 HIS A C 1
ATOM 2177 O O . HIS A 1 277 ? -11.121 2.025 9.066 1.00 97.06 277 HIS A O 1
ATOM 2183 N N . PHE A 1 278 ? -9.288 2.468 7.847 1.00 95.12 278 PHE A N 1
ATOM 2184 C CA . PHE A 1 278 ? -8.966 3.744 8.463 1.00 95.12 278 PHE A CA 1
ATOM 2185 C C . PHE A 1 278 ? -9.094 4.859 7.432 1.00 95.12 278 PHE A C 1
ATOM 2187 O O . PHE A 1 278 ? -8.368 4.898 6.435 1.00 95.12 278 PHE A O 1
ATOM 2194 N N . SER A 1 279 ? -9.982 5.804 7.714 1.00 92.94 279 SER A N 1
ATOM 2195 C CA . SER A 1 279 ? -10.087 7.065 6.992 1.00 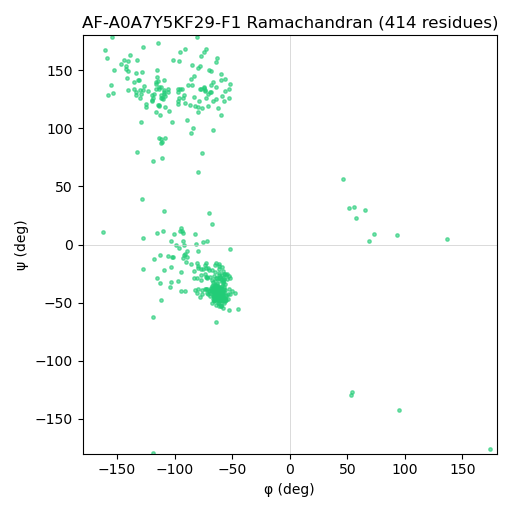92.94 279 SER A CA 1
ATOM 2196 C C . SER A 1 279 ? -9.832 8.218 7.958 1.00 92.94 279 SER A C 1
ATOM 2198 O O . SER A 1 279 ? -10.743 8.936 8.379 1.00 92.94 279 SER A O 1
ATOM 2200 N N . CYS A 1 280 ? -8.566 8.352 8.341 1.00 89.81 280 CYS A N 1
ATOM 2201 C CA . CYS A 1 280 ? -8.056 9.345 9.275 1.00 89.81 280 CYS A CA 1
ATOM 2202 C C . CYS A 1 280 ? -6.718 9.907 8.783 1.00 89.81 280 CYS A C 1
ATOM 2204 O O . CYS A 1 280 ? -6.042 9.293 7.952 1.00 89.81 280 CYS A O 1
ATOM 2206 N N . HIS A 1 281 ? -6.307 11.047 9.333 1.00 87.31 281 HIS A N 1
ATOM 2207 C CA . HIS A 1 281 ? -4.959 11.551 9.116 1.00 87.31 281 HIS A CA 1
ATOM 2208 C C . HIS A 1 281 ? -3.926 10.594 9.705 1.00 87.31 281 HIS A C 1
ATOM 2210 O O . HIS A 1 281 ? -4.189 9.844 10.648 1.00 87.31 281 HIS A O 1
ATOM 2216 N N . GLY A 1 282 ? -2.710 10.667 9.183 1.00 83.12 282 GLY A N 1
ATOM 2217 C CA . GLY A 1 282 ? -1.581 10.120 9.901 1.00 83.12 282 GLY A CA 1
ATOM 2218 C C . GLY A 1 282 ? -0.365 11.010 9.763 1.00 83.12 282 GLY A C 1
ATOM 2219 O O . GLY A 1 282 ? -0.270 11.843 8.865 1.00 83.12 282 GLY A O 1
ATOM 2220 N N . VAL A 1 283 ? 0.536 10.847 10.714 1.00 79.25 283 VAL A N 1
ATOM 2221 C CA . VAL A 1 283 ? 1.681 11.714 10.936 1.00 79.25 283 VAL A CA 1
ATOM 2222 C C . VAL A 1 283 ? 2.936 10.878 10.786 1.00 79.25 283 VAL A C 1
ATOM 2224 O O . VAL A 1 283 ? 3.061 9.817 11.400 1.00 79.25 283 VAL A O 1
ATOM 2227 N N . TYR A 1 284 ? 3.861 11.366 9.967 1.00 76.81 284 TYR A N 1
ATOM 2228 C CA . TYR A 1 284 ? 5.175 10.767 9.789 1.00 76.81 284 TYR A CA 1
ATOM 2229 C C . TYR A 1 284 ? 6.202 11.473 10.676 1.00 76.81 284 TYR A C 1
ATOM 2231 O O . TYR A 1 284 ? 6.355 12.693 10.596 1.00 76.81 284 TYR A O 1
ATOM 2239 N N . ASP A 1 285 ? 6.912 10.699 11.492 1.00 73.56 285 ASP A N 1
ATOM 2240 C CA . ASP A 1 285 ? 8.047 11.173 12.281 1.00 73.56 285 ASP A CA 1
ATOM 2241 C C . ASP A 1 285 ? 9.353 10.733 11.607 1.00 73.56 285 ASP A C 1
ATOM 2243 O O . ASP A 1 285 ? 9.729 9.562 11.640 1.00 73.56 285 ASP A O 1
ATOM 2247 N N . GLU A 1 286 ? 10.037 11.681 10.962 1.00 69.25 286 GLU A N 1
ATOM 2248 C CA . GLU A 1 286 ? 11.285 11.420 10.234 1.00 69.25 286 GLU A CA 1
ATOM 2249 C C . GLU A 1 286 ? 12.442 11.037 11.161 1.00 69.25 286 GLU A C 1
ATOM 2251 O O . GLU A 1 286 ? 13.332 10.297 10.750 1.00 69.25 286 GLU A O 1
ATOM 2256 N N . LYS A 1 287 ? 12.450 11.545 12.398 1.00 69.12 287 LYS A N 1
ATOM 2257 C CA . LYS A 1 287 ? 13.538 11.287 13.347 1.00 69.12 287 LYS A CA 1
ATOM 2258 C C . LYS A 1 287 ? 13.348 9.942 14.031 1.00 69.12 287 LYS A C 1
ATOM 2260 O O . LYS A 1 287 ? 14.322 9.225 14.236 1.00 69.12 287 LYS A O 1
ATOM 2265 N N . ASN A 1 288 ? 12.102 9.607 14.363 1.00 70.88 288 ASN A N 1
ATOM 2266 C CA . ASN A 1 288 ? 11.741 8.388 15.068 1.00 70.88 288 ASN A CA 1
ATOM 2267 C C . ASN A 1 288 ? 10.554 7.685 14.376 1.00 70.88 288 ASN A C 1
ATOM 2269 O O . ASN A 1 288 ? 9.429 7.745 14.875 1.00 70.88 288 ASN A O 1
ATOM 2273 N N . PRO A 1 289 ? 10.774 6.944 13.270 1.00 73.44 289 PRO A N 1
ATOM 2274 C CA . PRO A 1 289 ? 9.691 6.342 12.482 1.00 73.44 289 PRO A CA 1
ATOM 2275 C C . PRO A 1 289 ? 8.726 5.436 13.264 1.00 73.44 289 PRO A C 1
ATOM 2277 O O . PRO A 1 289 ? 7.560 5.326 12.888 1.00 73.44 289 PRO A O 1
ATOM 2280 N N . LEU A 1 290 ? 9.172 4.829 14.374 1.00 75.38 290 LEU A N 1
ATOM 2281 C CA . LEU A 1 290 ? 8.334 4.029 15.282 1.00 75.38 290 LEU A CA 1
ATOM 2282 C C . LEU A 1 290 ? 7.233 4.836 15.998 1.00 75.38 290 LEU A C 1
ATOM 2284 O O . LEU A 1 290 ? 6.284 4.233 16.495 1.00 75.38 290 LEU A O 1
ATOM 2288 N N . PHE A 1 291 ? 7.341 6.165 16.028 1.00 79.62 291 PHE A N 1
ATOM 2289 C CA . PHE A 1 291 ? 6.358 7.092 16.603 1.00 79.62 291 PHE A CA 1
ATOM 2290 C C . PHE A 1 291 ? 5.503 7.800 15.544 1.00 79.62 291 PHE A C 1
ATOM 2292 O O . PHE A 1 291 ? 4.635 8.616 15.880 1.00 79.62 291 PHE A O 1
ATOM 2299 N N . SER A 1 292 ? 5.694 7.452 14.265 1.00 82.38 292 SER A N 1
ATOM 2300 C CA . SER A 1 292 ? 4.687 7.739 13.240 1.00 82.38 292 SER A CA 1
ATOM 2301 C C . SER A 1 292 ? 3.362 7.110 13.663 1.00 82.38 292 SER A C 1
ATOM 2303 O O . SER A 1 292 ? 3.358 6.025 14.245 1.00 82.38 292 SER A O 1
ATOM 2305 N N . ALA A 1 293 ? 2.245 7.778 13.397 1.00 86.75 293 ALA A N 1
ATOM 2306 C CA . ALA A 1 293 ? 0.959 7.375 13.955 1.00 86.75 293 ALA A CA 1
ATOM 2307 C C . ALA A 1 293 ? -0.211 7.657 13.017 1.00 86.75 293 ALA A C 1
ATOM 2309 O O . ALA A 1 293 ? -0.152 8.565 12.188 1.00 86.75 293 ALA A O 1
ATOM 2310 N N . LEU A 1 294 ? -1.292 6.903 13.191 1.00 90.06 294 LEU A N 1
ATOM 2311 C CA . LEU A 1 294 ? -2.623 7.315 12.754 1.00 90.06 294 LEU A CA 1
ATOM 2312 C C . LEU A 1 294 ? -3.248 8.177 13.852 1.00 90.06 294 LEU A C 1
ATOM 2314 O O . LEU A 1 294 ? -3.117 7.850 15.030 1.00 90.06 294 LEU A O 1
ATOM 2318 N N . LEU A 1 295 ? -3.895 9.278 13.474 1.00 91.38 295 LEU A N 1
ATOM 2319 C CA . LEU A 1 295 ? -4.598 10.135 14.426 1.00 91.38 295 LEU A CA 1
ATOM 2320 C C . LEU A 1 295 ? -6.021 9.614 14.623 1.00 91.38 295 LEU A C 1
ATOM 2322 O O . LEU A 1 295 ? -6.792 9.533 13.667 1.00 91.38 295 LEU A O 1
ATOM 2326 N N . LEU A 1 296 ? -6.342 9.264 15.861 1.00 94.81 296 LEU A N 1
ATOM 2327 C CA . LEU A 1 296 ? -7.635 8.807 16.352 1.00 94.81 296 LEU A CA 1
ATOM 2328 C C . LEU A 1 296 ? -8.209 9.840 17.335 1.00 94.81 296 LEU A C 1
ATOM 2330 O O . LEU A 1 296 ? -7.566 10.831 17.670 1.00 94.81 296 LEU A O 1
ATOM 2334 N N . ALA A 1 297 ? -9.448 9.643 17.773 1.00 95.38 297 ALA A N 1
ATOM 2335 C CA . ALA A 1 297 ? -10.037 10.498 18.792 1.00 95.38 297 ALA A CA 1
ATOM 2336 C C . ALA A 1 297 ? -9.475 10.108 20.170 1.00 95.38 297 ALA A C 1
ATOM 2338 O O . ALA A 1 297 ? -9.439 8.910 20.470 1.00 95.38 297 ALA A O 1
ATOM 2339 N N . PRO A 1 298 ? -9.064 11.075 21.008 1.00 93.12 298 PRO A N 1
ATOM 2340 C CA . PRO A 1 298 ? -8.691 10.786 22.385 1.00 93.12 298 PRO A CA 1
ATOM 2341 C C . PRO A 1 298 ? -9.935 10.364 23.175 1.00 93.12 298 PRO A C 1
ATOM 2343 O O . PRO A 1 298 ? -11.001 10.974 23.050 1.00 93.12 298 PRO A O 1
ATOM 2346 N N . GLU A 1 299 ? -9.816 9.329 24.004 1.00 87.69 299 GLU A N 1
ATOM 2347 C CA . GLU A 1 299 ? -10.922 8.891 24.862 1.00 87.69 299 GLU A CA 1
ATOM 2348 C C . GLU A 1 299 ? -11.106 9.801 26.090 1.00 87.69 299 GLU A C 1
ATOM 2350 O O . GLU A 1 299 ? -12.220 9.981 26.588 1.00 87.69 299 GLU A O 1
ATOM 2355 N N . ASN A 1 300 ? -10.017 10.397 26.580 1.00 85.31 300 ASN A N 1
ATOM 2356 C CA . ASN A 1 300 ? -9.983 11.274 27.750 1.00 85.31 300 ASN A CA 1
ATOM 2357 C C . ASN A 1 300 ? -8.797 12.260 27.670 1.00 85.31 300 ASN A C 1
ATOM 2359 O O . ASN A 1 300 ? -8.007 12.210 26.736 1.00 85.31 300 ASN A O 1
ATOM 2363 N N . GLU A 1 301 ? -8.650 13.151 28.658 1.00 77.75 301 GLU A N 1
ATOM 2364 C CA . GLU A 1 301 ? -7.606 14.198 28.670 1.00 77.75 301 GLU A CA 1
ATOM 2365 C C . GLU A 1 301 ? -6.160 13.670 28.725 1.00 77.75 301 GLU A C 1
ATOM 2367 O O . GLU A 1 301 ? -5.224 14.425 28.466 1.00 77.75 301 GLU A O 1
ATOM 2372 N N . THR A 1 302 ? -5.964 12.399 29.083 1.00 76.69 302 THR A N 1
ATOM 2373 C CA . THR A 1 302 ? -4.638 11.763 29.173 1.00 76.69 302 THR A CA 1
ATOM 2374 C C . THR A 1 302 ? -4.299 10.883 27.972 1.00 76.69 302 THR A C 1
ATOM 2376 O O . THR A 1 302 ? -3.152 10.464 27.839 1.00 76.69 302 THR A O 1
ATOM 2379 N N . ASP A 1 303 ? -5.279 10.617 27.109 1.00 82.12 303 ASP A N 1
ATOM 2380 C CA . ASP A 1 303 ? -5.109 9.892 25.854 1.00 82.12 303 ASP A CA 1
ATOM 2381 C C . ASP A 1 303 ? -4.628 10.870 24.775 1.00 82.12 303 ASP A C 1
ATOM 2383 O O . ASP A 1 303 ? -5.228 11.926 24.561 1.00 82.12 303 ASP A O 1
ATOM 2387 N N . ASP A 1 304 ? -3.526 10.542 24.106 1.00 84.25 304 ASP A N 1
ATOM 2388 C CA . ASP A 1 304 ? -2.953 11.395 23.067 1.00 84.25 304 ASP A CA 1
ATOM 2389 C C . ASP A 1 304 ? -3.683 11.265 21.717 1.00 84.25 304 ASP A C 1
ATOM 2391 O O . ASP A 1 304 ? -3.392 12.025 20.786 1.00 84.25 304 ASP A O 1
ATOM 2395 N N . GLY A 1 305 ? -4.644 10.337 21.611 1.00 88.94 305 GLY A N 1
ATOM 2396 C CA . GLY A 1 305 ? -5.424 10.088 20.407 1.00 88.94 305 GLY A CA 1
ATOM 2397 C C . GLY A 1 305 ? -4.566 9.550 19.264 1.00 88.94 305 GLY A C 1
ATOM 2398 O O . GLY A 1 305 ? -4.837 9.839 18.097 1.00 88.94 305 GLY A O 1
ATOM 2399 N N . ARG A 1 306 ? -3.489 8.815 19.550 1.00 89.75 306 ARG A N 1
ATOM 2400 C CA . ARG A 1 306 ? -2.589 8.277 18.522 1.00 89.75 306 ARG A CA 1
ATOM 2401 C C . ARG A 1 306 ? -2.632 6.756 18.509 1.00 89.75 306 ARG A C 1
ATOM 2403 O O . ARG A 1 306 ? -2.739 6.099 19.529 1.00 89.75 306 ARG A O 1
ATOM 2410 N N . LEU A 1 307 ? -2.525 6.198 17.306 1.00 91.62 307 LEU A N 1
ATOM 2411 C CA . LEU A 1 307 ? -2.163 4.802 17.085 1.00 91.62 307 LEU A CA 1
ATOM 2412 C C . LEU A 1 307 ? -0.782 4.780 16.433 1.00 91.62 307 LEU A C 1
ATOM 2414 O O . LEU A 1 307 ? -0.654 4.882 15.207 1.00 91.62 307 LEU A O 1
ATOM 2418 N N . ALA A 1 308 ? 0.257 4.719 17.258 1.00 87.56 308 ALA A N 1
ATOM 2419 C CA . ALA A 1 308 ? 1.645 4.754 16.832 1.00 87.56 308 ALA A CA 1
ATOM 2420 C C . ALA A 1 308 ? 2.122 3.403 16.281 1.00 87.56 308 ALA A C 1
ATOM 2422 O O . ALA A 1 308 ? 1.645 2.331 16.654 1.00 87.56 308 ALA A O 1
ATOM 2423 N N . VAL A 1 309 ? 3.129 3.434 15.403 1.00 83.00 309 VAL A N 1
ATOM 2424 C CA . VAL A 1 309 ? 3.720 2.234 14.787 1.00 83.00 309 VAL A CA 1
ATOM 2425 C C . VAL A 1 309 ? 4.158 1.208 15.839 1.00 83.00 309 VAL A C 1
ATOM 2427 O O . VAL A 1 309 ? 3.898 0.018 15.664 1.00 83.00 309 VAL A O 1
ATOM 2430 N N . HIS A 1 310 ? 4.785 1.634 16.941 1.00 79.44 310 HIS A N 1
ATOM 2431 C CA . HIS A 1 310 ? 5.196 0.717 18.014 1.00 79.44 310 HIS A CA 1
ATOM 2432 C C . HIS A 1 310 ? 4.022 0.027 18.730 1.00 79.44 310 HIS A C 1
ATOM 2434 O O . HIS A 1 310 ? 4.176 -1.094 19.222 1.00 79.44 310 HIS A O 1
ATOM 2440 N N . GLU A 1 311 ? 2.855 0.666 18.789 1.00 86.31 311 GLU A N 1
ATOM 2441 C CA . GLU A 1 311 ? 1.630 0.078 19.342 1.00 86.31 311 GLU A CA 1
ATOM 2442 C C . GLU A 1 311 ? 1.031 -0.907 18.350 1.00 86.31 311 GLU A C 1
ATOM 2444 O O . GLU A 1 311 ? 0.707 -2.031 18.729 1.00 86.31 311 GLU A O 1
ATOM 2449 N N . ILE A 1 312 ? 1.005 -0.541 17.061 1.00 88.69 312 ILE A N 1
ATOM 2450 C CA . ILE A 1 312 ? 0.571 -1.430 15.979 1.00 88.69 312 ILE A CA 1
ATOM 2451 C C . ILE A 1 312 ? 1.390 -2.726 15.997 1.00 88.69 312 ILE A C 1
ATOM 2453 O O . ILE A 1 312 ? 0.807 -3.801 15.930 1.00 88.69 312 ILE A O 1
ATOM 2457 N N . PHE A 1 313 ? 2.713 -2.658 16.176 1.00 81.75 313 PHE A N 1
ATOM 2458 C CA . PHE A 1 313 ? 3.567 -3.850 16.304 1.00 81.75 313 PHE A CA 1
ATOM 2459 C C . PHE A 1 313 ? 3.167 -4.797 17.444 1.00 81.75 313 PHE A C 1
ATOM 2461 O O . PHE A 1 313 ? 3.487 -5.981 17.387 1.00 81.75 313 PHE A O 1
ATOM 2468 N N . SER A 1 314 ? 2.507 -4.282 18.482 1.00 80.38 314 SER A N 1
ATOM 2469 C CA . SER A 1 314 ? 2.039 -5.075 19.623 1.00 80.38 314 SER A CA 1
ATOM 2470 C C . SER A 1 314 ? 0.630 -5.642 19.408 1.00 80.38 314 SER A C 1
ATOM 2472 O O . SER A 1 314 ? 0.180 -6.479 20.193 1.00 80.38 314 SER A O 1
ATOM 2474 N N . LEU A 1 315 ? -0.083 -5.202 18.365 1.00 88.06 315 LEU A N 1
ATOM 2475 C CA . LEU A 1 315 ? -1.404 -5.721 18.037 1.00 88.06 315 LEU A CA 1
ATOM 2476 C C . LEU A 1 315 ? -1.308 -7.155 17.511 1.00 88.06 315 LEU A C 1
ATOM 2478 O O . LEU A 1 315 ? -0.360 -7.546 16.837 1.00 88.06 315 LEU A O 1
ATOM 2482 N N . LYS A 1 316 ? -2.368 -7.920 17.768 1.00 89.19 316 LYS A N 1
ATOM 2483 C CA . LYS A 1 316 ? -2.638 -9.199 17.108 1.00 89.19 316 LYS A CA 1
ATOM 2484 C C . LYS A 1 316 ? -3.876 -9.019 16.243 1.00 89.19 316 LYS A C 1
ATOM 2486 O O . LYS A 1 316 ? -4.957 -8.779 16.778 1.00 89.19 316 LYS A O 1
ATOM 2491 N N . LEU A 1 317 ? -3.702 -9.060 14.929 1.00 90.94 317 LEU A N 1
ATOM 2492 C CA . LEU A 1 317 ? -4.753 -8.898 13.932 1.00 90.94 317 LEU A CA 1
ATOM 2493 C C . LEU A 1 317 ? -4.992 -10.219 13.205 1.00 90.94 317 LEU A C 1
ATOM 2495 O O . LEU A 1 317 ? -4.049 -10.874 12.762 1.00 90.94 317 LEU A O 1
ATOM 2499 N N . ASN A 1 318 ? -6.271 -10.543 13.028 1.00 89.38 318 ASN A N 1
ATOM 2500 C CA . ASN A 1 318 ? -6.754 -11.622 12.162 1.00 89.38 318 ASN A CA 1
ATOM 2501 C C . ASN A 1 318 ? -7.466 -11.052 10.920 1.00 89.38 318 ASN A C 1
ATOM 2503 O O . ASN A 1 318 ? -8.380 -11.663 10.371 1.00 89.38 318 ASN A O 1
ATOM 2507 N N . THR A 1 319 ? -7.062 -9.854 10.492 1.00 93.44 319 THR A N 1
ATOM 2508 C CA . THR A 1 319 ? -7.648 -9.140 9.357 1.00 93.44 319 THR A CA 1
ATOM 2509 C C . THR A 1 319 ? -6.988 -9.585 8.050 1.00 93.44 319 THR A C 1
ATOM 2511 O O . THR A 1 319 ? -5.787 -9.825 7.992 1.00 93.44 319 THR A O 1
ATOM 2514 N N . ARG A 1 320 ? -7.772 -9.696 6.974 1.00 95.38 320 ARG A N 1
ATOM 2515 C CA . ARG A 1 320 ? -7.322 -10.036 5.612 1.00 95.38 320 ARG A CA 1
ATOM 2516 C C . ARG A 1 320 ? -6.790 -8.821 4.850 1.00 95.38 320 ARG A C 1
ATOM 2518 O O . ARG A 1 320 ? -6.077 -8.985 3.861 1.00 95.38 320 ARG A O 1
ATOM 2525 N N . LEU A 1 321 ? -7.206 -7.621 5.249 1.00 97.38 321 LEU A N 1
ATOM 2526 C CA . LEU A 1 321 ? -6.813 -6.362 4.630 1.00 97.38 321 LEU A CA 1
ATOM 2527 C C . LEU A 1 321 ? -6.938 -5.215 5.630 1.00 97.38 321 LEU A C 1
ATOM 2529 O O . LEU A 1 321 ? -7.956 -5.087 6.309 1.00 97.38 321 LEU A O 1
ATOM 2533 N N . VAL A 1 322 ? -5.934 -4.342 5.631 1.00 97.00 322 VAL A N 1
ATOM 2534 C CA . VAL A 1 322 ? -6.018 -3.002 6.216 1.00 97.00 322 VAL A CA 1
ATOM 2535 C C . VAL A 1 322 ? -6.022 -1.972 5.081 1.00 97.00 322 VAL A C 1
ATOM 2537 O O . VAL A 1 322 ? -5.172 -2.022 4.196 1.00 97.00 322 VAL A O 1
ATOM 2540 N N . MET A 1 323 ? -6.971 -1.040 5.088 1.00 95.62 323 MET A N 1
ATOM 2541 C CA . MET A 1 323 ? -7.050 0.090 4.153 1.00 95.62 323 MET A CA 1
ATOM 2542 C C . MET A 1 323 ? -6.763 1.392 4.903 1.00 95.62 323 MET A C 1
ATOM 2544 O O . MET A 1 323 ? -7.450 1.694 5.874 1.00 95.62 323 MET A O 1
ATOM 2548 N N . LEU A 1 324 ? -5.797 2.172 4.423 1.00 92.06 324 LEU A N 1
ATOM 2549 C CA . LEU A 1 324 ? -5.417 3.495 4.921 1.00 92.06 324 LEU A CA 1
ATOM 2550 C C . LEU A 1 324 ? -5.787 4.545 3.861 1.00 92.06 324 LEU A C 1
ATOM 2552 O O . LEU A 1 324 ? -4.989 4.857 2.976 1.00 92.06 324 LEU A O 1
ATOM 2556 N N . SER A 1 325 ? -7.026 5.036 3.908 1.00 82.56 325 SER A N 1
ATOM 2557 C CA . SER A 1 325 ? -7.646 5.831 2.835 1.00 82.56 325 SER A CA 1
ATOM 2558 C C . SER A 1 325 ? -7.236 7.308 2.827 1.00 82.56 325 SER A C 1
ATOM 2560 O O . SER A 1 325 ? -6.923 7.871 1.779 1.00 82.56 325 SER A O 1
ATOM 2562 N N . ALA A 1 326 ? -7.159 7.927 4.005 1.00 66.94 326 ALA A N 1
ATOM 2563 C CA . ALA A 1 326 ? -6.867 9.357 4.164 1.00 66.94 326 ALA A CA 1
ATOM 2564 C C . ALA A 1 326 ? -5.535 9.627 4.884 1.00 66.94 326 ALA A C 1
ATOM 2566 O O . ALA A 1 326 ? -5.225 10.755 5.269 1.00 66.94 326 ALA A O 1
ATOM 2567 N N . CYS A 1 327 ? -4.734 8.582 5.080 1.00 62.88 327 CYS A N 1
ATOM 2568 C CA . CYS A 1 327 ? -3.471 8.703 5.777 1.00 62.88 327 CYS A CA 1
ATOM 2569 C C . CYS A 1 327 ? -2.435 9.274 4.809 1.00 62.88 327 CYS A C 1
ATOM 2571 O O . CYS A 1 327 ? -2.019 8.598 3.876 1.00 62.88 327 CYS A O 1
ATOM 2573 N N . GLU A 1 328 ? -1.943 10.484 5.060 1.00 59.47 328 GLU A N 1
ATOM 2574 C CA . GLU A 1 328 ? -0.830 11.097 4.310 1.00 59.47 328 GLU A CA 1
ATOM 2575 C C . GLU A 1 328 ? 0.523 10.383 4.547 1.00 59.47 328 GLU A C 1
ATOM 2577 O O . GLU A 1 328 ? 1.604 10.918 4.298 1.00 59.47 328 GLU A O 1
ATOM 2582 N N . THR A 1 329 ? 0.477 9.158 5.067 1.00 50.50 329 THR A N 1
ATOM 2583 C CA . THR A 1 329 ? 1.565 8.481 5.762 1.00 50.50 329 THR A CA 1
ATOM 2584 C C . THR A 1 329 ? 2.461 7.644 4.868 1.00 50.50 329 THR A C 1
ATOM 2586 O O . THR A 1 329 ? 3.479 7.148 5.342 1.00 50.50 329 THR A O 1
ATOM 2589 N N . GLY A 1 330 ? 2.109 7.453 3.595 1.00 48.56 330 GLY A N 1
ATOM 2590 C CA . GLY A 1 330 ? 2.737 6.399 2.807 1.00 48.56 330 GLY A CA 1
ATOM 2591 C C . GLY A 1 330 ? 4.151 6.694 2.329 1.00 48.56 330 GLY A C 1
ATOM 2592 O O . GLY A 1 330 ? 4.957 5.775 2.284 1.00 48.56 330 GLY A O 1
ATOM 2593 N N . LEU A 1 331 ? 4.474 7.926 1.919 1.00 50.31 331 LEU A N 1
ATOM 2594 C CA . LEU A 1 331 ? 5.696 8.151 1.126 1.00 50.31 331 LEU A CA 1
ATOM 2595 C C . LEU A 1 331 ? 6.196 9.608 1.075 1.00 50.31 331 LEU A C 1
ATOM 2597 O O . LEU A 1 331 ? 7.022 9.934 0.221 1.00 50.31 331 LEU A O 1
ATOM 2601 N N . ALA A 1 332 ? 5.682 10.540 1.882 1.00 38.16 332 ALA A N 1
ATOM 2602 C CA . ALA A 1 332 ? 5.788 11.988 1.620 1.00 38.16 332 ALA A CA 1
ATOM 2603 C C . ALA A 1 332 ? 7.215 12.533 1.363 1.00 38.16 332 ALA A C 1
ATOM 2605 O O . ALA A 1 332 ? 7.363 13.491 0.604 1.00 38.16 332 ALA A O 1
ATOM 2606 N N . ARG A 1 333 ? 8.276 11.901 1.886 1.00 48.22 333 ARG A N 1
ATOM 2607 C CA . ARG A 1 333 ? 9.671 12.262 1.585 1.00 48.22 333 ARG A CA 1
ATOM 2608 C C . ARG A 1 333 ? 10.470 11.034 1.173 1.00 48.22 333 ARG A C 1
ATOM 2610 O O . ARG A 1 333 ? 10.439 10.031 1.868 1.00 48.22 333 ARG A O 1
ATOM 2617 N N . VAL A 1 334 ? 11.177 11.131 0.044 1.00 49.22 334 VAL A N 1
ATOM 2618 C CA . VAL A 1 334 ? 12.144 10.116 -0.395 1.00 49.22 334 VAL A CA 1
ATOM 2619 C C . VAL A 1 334 ? 13.305 10.126 0.599 1.00 49.22 334 VAL A C 1
ATOM 2621 O O . VAL A 1 334 ? 14.155 11.011 0.536 1.00 49.22 334 VAL A O 1
ATOM 2624 N N . THR A 1 335 ? 13.315 9.202 1.555 1.00 47.00 335 THR A N 1
ATOM 2625 C CA . THR A 1 335 ? 14.466 8.987 2.442 1.00 47.00 335 THR A CA 1
ATOM 2626 C C . THR A 1 335 ? 15.473 8.042 1.777 1.00 47.00 335 THR A C 1
ATOM 2628 O O . THR A 1 335 ? 15.130 7.258 0.892 1.00 47.00 335 THR A O 1
ATOM 2631 N N . GLY A 1 336 ? 16.750 8.147 2.156 1.00 36.50 336 GLY A N 1
ATOM 2632 C CA . GLY A 1 336 ? 17.865 7.435 1.513 1.00 36.50 336 GLY A CA 1
ATOM 2633 C C . GLY A 1 336 ? 17.942 5.922 1.771 1.00 36.50 336 GLY A C 1
ATOM 2634 O O . GLY A 1 336 ? 18.895 5.295 1.302 1.00 36.50 336 GLY A O 1
ATOM 2635 N N . GLY A 1 337 ? 16.978 5.338 2.490 1.00 41.06 337 GLY A N 1
ATOM 2636 C CA . GLY A 1 337 ? 16.966 3.925 2.883 1.00 41.06 337 GLY A CA 1
ATOM 2637 C C . GLY A 1 337 ? 15.677 3.190 2.509 1.00 41.06 337 GLY A C 1
ATOM 2638 O O . GLY A 1 337 ? 14.673 3.807 2.153 1.00 41.06 337 GLY A O 1
ATOM 2639 N N . ASP A 1 338 ? 15.689 1.862 2.660 1.00 42.56 338 ASP A N 1
ATOM 2640 C CA . ASP A 1 338 ? 14.538 0.945 2.498 1.00 42.56 338 ASP A CA 1
ATOM 2641 C C . ASP A 1 338 ? 13.482 1.099 3.622 1.00 42.56 338 ASP A C 1
ATOM 2643 O O . ASP A 1 338 ? 12.775 0.162 4.007 1.00 42.56 338 ASP A O 1
ATOM 2647 N N . GLU A 1 339 ? 13.406 2.289 4.219 1.00 43.28 339 GLU A N 1
ATOM 2648 C CA . GLU A 1 339 ? 12.691 2.613 5.457 1.00 43.28 339 GLU A CA 1
ATOM 2649 C C . GLU A 1 339 ? 11.259 3.114 5.233 1.00 43.28 339 GLU A C 1
ATOM 2651 O O . GLU A 1 339 ? 10.599 3.514 6.186 1.00 43.28 339 GLU A O 1
ATOM 2656 N N . VAL A 1 340 ? 10.730 3.015 4.009 1.00 46.72 340 VAL A N 1
ATOM 2657 C CA . VAL A 1 340 ? 9.353 3.392 3.607 1.00 46.72 340 VAL A CA 1
ATOM 2658 C C . VAL A 1 340 ? 8.225 2.779 4.463 1.00 46.72 340 VAL A C 1
ATOM 2660 O O . VAL A 1 340 ? 7.045 3.058 4.292 1.00 46.72 340 VAL A O 1
ATOM 2663 N N . VAL A 1 341 ? 8.533 1.926 5.427 1.00 54.84 341 VAL A N 1
ATOM 2664 C CA . VAL A 1 341 ? 7.638 0.854 5.827 1.00 54.84 341 VAL A CA 1
ATOM 2665 C C . VAL A 1 341 ? 7.399 0.842 7.339 1.00 54.84 341 VAL A C 1
ATOM 2667 O O . VAL A 1 341 ? 7.337 -0.226 7.922 1.00 54.84 341 VAL A O 1
ATOM 2670 N N . GLY A 1 342 ? 7.255 1.994 8.005 1.00 65.94 342 GLY A N 1
ATOM 2671 C CA . GLY A 1 342 ? 6.899 2.046 9.435 1.00 65.94 342 GLY A CA 1
ATOM 2672 C C . GLY A 1 342 ? 5.505 1.465 9.706 1.00 65.94 342 GLY A C 1
ATOM 2673 O O . GLY A 1 342 ? 5.373 0.385 10.279 1.00 65.94 342 GLY A O 1
ATOM 2674 N N . LEU A 1 343 ? 4.457 2.137 9.213 1.00 76.88 343 LEU A N 1
ATOM 2675 C CA . LEU A 1 343 ? 3.067 1.672 9.355 1.00 76.88 343 LEU A CA 1
ATOM 2676 C C . LEU A 1 343 ? 2.807 0.389 8.576 1.00 76.88 343 LEU A C 1
ATOM 2678 O O . LEU A 1 343 ? 2.143 -0.511 9.082 1.00 76.88 343 LEU A O 1
ATOM 2682 N N . ALA A 1 344 ? 3.358 0.277 7.365 1.00 79.38 344 ALA A N 1
ATOM 2683 C CA . ALA A 1 344 ? 3.142 -0.908 6.556 1.00 79.38 344 ALA A CA 1
ATOM 2684 C C . ALA A 1 344 ? 3.782 -2.166 7.163 1.00 79.38 344 ALA A C 1
ATOM 2686 O O . ALA A 1 344 ? 3.119 -3.200 7.207 1.00 79.38 344 ALA A O 1
ATOM 2687 N N . ARG A 1 345 ? 5.004 -2.085 7.723 1.00 78.12 345 ARG A N 1
ATOM 2688 C CA . ARG A 1 345 ? 5.572 -3.205 8.493 1.00 78.12 345 ARG A CA 1
ATOM 2689 C C . ARG A 1 345 ? 4.744 -3.404 9.745 1.00 78.12 345 ARG A C 1
ATOM 2691 O O . ARG A 1 345 ? 4.339 -4.532 9.978 1.00 78.12 345 ARG A O 1
ATOM 2698 N N . GLY A 1 346 ? 4.446 -2.339 10.492 1.00 81.06 346 GLY A N 1
ATOM 2699 C CA . GLY A 1 346 ? 3.637 -2.406 11.709 1.00 81.06 346 GLY A CA 1
ATOM 2700 C C . GLY A 1 346 ? 2.390 -3.266 11.516 1.00 81.06 346 GLY A C 1
ATOM 2701 O O . GLY A 1 346 ? 2.230 -4.265 12.208 1.00 81.06 346 GLY A O 1
ATOM 2702 N N . PHE A 1 347 ? 1.560 -2.952 10.519 1.00 89.75 347 PHE A N 1
ATOM 2703 C CA . PHE A 1 347 ? 0.335 -3.701 10.233 1.00 89.75 347 PHE A CA 1
ATOM 2704 C C . PHE A 1 347 ? 0.587 -5.126 9.715 1.00 89.75 347 PHE A C 1
ATOM 2706 O O . PHE A 1 347 ? -0.107 -6.055 10.137 1.00 89.75 347 PHE A O 1
ATOM 2713 N N . ILE A 1 348 ? 1.580 -5.334 8.842 1.00 87.31 348 ILE A N 1
ATOM 2714 C CA . ILE A 1 348 ? 1.927 -6.683 8.362 1.00 87.31 348 ILE A CA 1
ATOM 2715 C C . ILE A 1 348 ? 2.348 -7.586 9.529 1.00 87.31 348 ILE A C 1
ATOM 2717 O O . ILE A 1 348 ? 1.858 -8.710 9.657 1.00 87.31 348 ILE A O 1
ATOM 2721 N N . PHE A 1 349 ? 3.199 -7.078 10.421 1.00 84.44 349 PHE A N 1
ATOM 2722 C CA . PHE A 1 349 ? 3.639 -7.794 11.617 1.00 84.44 349 PHE A CA 1
ATOM 2723 C C . PHE A 1 349 ? 2.512 -7.982 12.632 1.00 84.44 349 PHE A C 1
ATOM 2725 O O . PHE A 1 349 ? 2.388 -9.071 13.190 1.00 84.44 349 PHE A O 1
ATOM 2732 N N . ALA A 1 350 ? 1.643 -6.981 12.796 1.00 88.00 350 ALA A N 1
ATOM 2733 C CA . ALA A 1 350 ? 0.435 -7.094 13.607 1.00 88.00 350 ALA A CA 1
ATOM 2734 C C . ALA A 1 350 ? -0.472 -8.233 13.122 1.00 88.00 350 ALA A C 1
ATOM 2736 O O . ALA A 1 350 ? -1.137 -8.894 13.916 1.00 88.00 350 ALA A O 1
ATOM 2737 N N . GLY A 1 351 ? -0.465 -8.508 11.816 1.00 87.50 351 GLY A N 1
ATOM 2738 C CA . GLY A 1 351 ? -0.957 -9.761 11.266 1.00 87.50 351 GLY A CA 1
ATOM 2739 C C . GLY A 1 351 ? -1.820 -9.662 10.022 1.00 87.50 351 GLY A C 1
ATOM 2740 O O . GLY A 1 351 ? -2.279 -10.704 9.560 1.00 87.50 351 GLY A O 1
ATOM 2741 N N . THR A 1 352 ? -2.004 -8.474 9.443 1.00 94.12 352 THR A N 1
ATOM 2742 C CA . THR A 1 352 ? -2.670 -8.409 8.139 1.00 94.12 352 THR A CA 1
ATOM 2743 C C . THR A 1 352 ? -1.735 -8.908 7.033 1.00 94.12 352 THR A C 1
ATOM 2745 O O . THR A 1 352 ? -0.583 -8.478 6.959 1.00 94.12 352 THR A O 1
ATOM 2748 N N . PRO A 1 353 ? -2.180 -9.796 6.130 1.00 94.69 353 PRO A N 1
ATOM 2749 C CA . PRO A 1 353 ? -1.374 -10.194 4.985 1.00 94.69 353 PRO A CA 1
ATOM 2750 C C . PRO A 1 353 ? -1.302 -9.084 3.927 1.00 94.69 353 PRO A C 1
ATOM 2752 O O . PRO A 1 353 ? -0.411 -9.120 3.081 1.00 94.69 353 PRO A O 1
ATOM 2755 N N . SER A 1 354 ? -2.207 -8.099 3.976 1.00 96.19 354 SER A N 1
ATOM 2756 C CA . SER A 1 354 ? -2.343 -7.078 2.937 1.00 96.19 354 SER A CA 1
ATOM 2757 C C . SER A 1 354 ? -2.643 -5.697 3.505 1.00 96.19 354 SER A C 1
ATOM 2759 O O . SER A 1 354 ? -3.415 -5.541 4.455 1.00 96.19 354 SER A O 1
ATOM 2761 N N . LEU A 1 355 ? -2.078 -4.679 2.868 1.00 94.38 355 LEU A N 1
ATOM 2762 C CA . LEU A 1 355 ? -2.297 -3.276 3.192 1.00 94.38 355 LEU A CA 1
ATOM 2763 C C . LEU A 1 355 ? -2.515 -2.477 1.913 1.00 94.38 355 LEU A C 1
ATOM 2765 O O . LEU A 1 355 ? -1.728 -2.600 0.980 1.00 94.38 355 LEU A O 1
ATOM 2769 N N . ILE A 1 356 ? -3.520 -1.611 1.885 1.00 94.38 356 ILE A N 1
ATOM 2770 C CA . ILE A 1 356 ? -3.637 -0.567 0.865 1.00 94.38 356 ILE A CA 1
ATOM 2771 C C . ILE A 1 356 ? -3.428 0.780 1.540 1.00 94.38 356 ILE A C 1
ATOM 2773 O O . ILE A 1 356 ? -4.066 1.065 2.548 1.00 94.38 356 ILE A O 1
ATOM 2777 N N . ALA A 1 357 ? -2.534 1.599 0.994 1.00 89.19 357 ALA A N 1
ATOM 2778 C CA . ALA A 1 357 ? -2.245 2.932 1.513 1.00 89.19 357 ALA A CA 1
ATOM 2779 C C . ALA A 1 357 ? -1.991 3.921 0.374 1.00 89.19 357 ALA A C 1
ATOM 2781 O O . ALA A 1 357 ? -1.568 3.525 -0.719 1.00 89.19 357 ALA A O 1
ATOM 2782 N N . SER A 1 358 ? -2.249 5.203 0.630 1.00 82.69 358 SER A N 1
ATOM 2783 C CA . SER A 1 358 ? -1.973 6.270 -0.327 1.00 82.69 358 SER A CA 1
ATOM 2784 C C . SER A 1 358 ? -0.506 6.733 -0.273 1.00 82.69 358 SER A C 1
ATOM 2786 O O . SER A 1 358 ? 0.144 6.756 0.770 1.00 82.69 358 SER A O 1
ATOM 2788 N N . LEU A 1 359 ? 0.042 7.093 -1.432 1.00 75.38 359 LEU A N 1
ATOM 2789 C CA . LEU A 1 359 ? 1.428 7.515 -1.656 1.00 75.38 359 LEU A CA 1
ATOM 2790 C C . LEU A 1 359 ? 1.621 9.043 -1.504 1.00 75.38 359 LEU A C 1
ATOM 2792 O O . LEU A 1 359 ? 2.753 9.538 -1.446 1.00 75.38 359 LEU A O 1
ATOM 2796 N N . TRP A 1 360 ? 0.531 9.809 -1.506 1.00 75.19 360 TRP A N 1
ATOM 2797 C CA . TRP A 1 360 ? 0.482 11.268 -1.349 1.00 75.19 360 TRP A CA 1
ATOM 2798 C C . TRP A 1 360 ? -0.925 11.707 -0.933 1.00 75.19 360 TRP A C 1
ATOM 2800 O O . TRP A 1 360 ? -1.869 10.931 -1.059 1.00 75.19 360 TRP A O 1
ATOM 2810 N N . THR A 1 361 ? -1.071 12.965 -0.508 1.00 73.31 361 THR A N 1
ATOM 2811 C CA . THR A 1 361 ? -2.376 13.600 -0.273 1.00 73.31 361 THR A CA 1
ATOM 2812 C C . THR A 1 361 ? -3.172 13.673 -1.575 1.00 73.31 361 THR A C 1
ATOM 2814 O O . THR A 1 361 ? -2.749 14.307 -2.546 1.00 73.31 361 THR A O 1
ATOM 2817 N N . VAL A 1 362 ? -4.313 12.993 -1.605 1.00 72.31 362 VAL A N 1
ATOM 2818 C CA . VAL A 1 362 ? -5.174 12.842 -2.785 1.00 72.31 362 VAL A CA 1
ATOM 2819 C C . VAL A 1 362 ? -6.352 13.804 -2.683 1.00 72.31 362 VAL A C 1
ATOM 2821 O O . VAL A 1 362 ? -6.712 14.250 -1.603 1.00 72.31 362 VAL A O 1
ATOM 2824 N N . ASP A 1 363 ? -6.961 14.112 -3.822 1.00 84.06 363 ASP A N 1
ATOM 2825 C CA . ASP A 1 363 ? -8.277 14.739 -3.863 1.00 84.06 363 ASP A CA 1
ATOM 2826 C C . ASP A 1 363 ? -9.339 13.877 -3.146 1.00 84.06 363 ASP A C 1
ATOM 2828 O O . ASP A 1 363 ? -9.495 12.694 -3.463 1.00 84.06 363 ASP A O 1
ATOM 2832 N N . ASP A 1 364 ? -10.081 14.474 -2.210 1.00 82.88 364 ASP A N 1
ATOM 2833 C CA . ASP A 1 364 ? -11.065 13.777 -1.369 1.00 82.88 364 ASP A CA 1
ATOM 2834 C C . ASP A 1 364 ? -12.134 13.024 -2.174 1.00 82.88 364 ASP A C 1
ATOM 2836 O O . ASP A 1 364 ? -12.537 11.914 -1.813 1.00 82.88 364 ASP A O 1
ATOM 2840 N N . LEU A 1 365 ? -12.606 13.607 -3.282 1.00 87.00 365 LEU A N 1
ATOM 2841 C CA . LEU A 1 365 ? -13.633 12.983 -4.111 1.00 87.00 365 LEU A CA 1
ATOM 2842 C C . LEU A 1 365 ? -13.060 11.780 -4.862 1.00 87.00 365 LEU A C 1
ATOM 2844 O O . LEU A 1 365 ? -13.703 10.728 -4.918 1.00 87.00 365 LEU A O 1
ATOM 2848 N N . ALA A 1 366 ? -11.853 11.907 -5.411 1.00 90.81 366 ALA A N 1
ATOM 2849 C CA . ALA A 1 366 ? -11.180 10.800 -6.078 1.00 90.81 366 ALA A CA 1
ATOM 2850 C C . ALA A 1 366 ? -10.897 9.631 -5.120 1.00 90.81 366 ALA A C 1
ATOM 2852 O O . ALA A 1 366 ? -11.123 8.473 -5.489 1.00 90.81 366 ALA A O 1
ATOM 2853 N N . THR A 1 367 ? -10.492 9.917 -3.879 1.00 89.75 367 THR A N 1
ATOM 2854 C CA . THR A 1 367 ? -10.336 8.909 -2.818 1.00 89.75 367 THR A CA 1
ATOM 2855 C C . THR A 1 367 ? -11.651 8.192 -2.533 1.00 89.75 367 THR A C 1
ATOM 2857 O O . THR A 1 367 ? -11.715 6.969 -2.669 1.00 89.75 367 THR A O 1
ATOM 2860 N N . ALA A 1 368 ? -12.730 8.937 -2.273 1.00 89.69 368 ALA A N 1
ATOM 2861 C CA . ALA A 1 368 ? -14.036 8.350 -1.983 1.00 89.69 368 ALA A CA 1
ATOM 2862 C C . ALA A 1 368 ? -14.558 7.473 -3.141 1.00 89.69 368 ALA A C 1
ATOM 2864 O O . ALA A 1 368 ? -15.137 6.406 -2.914 1.00 89.69 368 ALA A O 1
ATOM 2865 N N . ILE A 1 369 ? -14.337 7.881 -4.400 1.00 92.88 369 ILE A N 1
ATOM 2866 C CA . ILE A 1 369 ? -14.679 7.062 -5.575 1.00 92.88 369 ILE A CA 1
ATOM 2867 C C . ILE A 1 369 ? -13.813 5.797 -5.615 1.00 92.88 369 ILE A C 1
ATOM 2869 O O . ILE A 1 369 ? -14.352 4.710 -5.842 1.00 92.88 369 ILE A O 1
ATOM 2873 N N . THR A 1 370 ? -12.502 5.922 -5.390 1.00 94.62 370 THR A N 1
ATOM 2874 C CA . THR A 1 370 ? -11.558 4.795 -5.407 1.00 94.62 370 THR A CA 1
ATOM 2875 C C . THR A 1 370 ? -11.942 3.752 -4.368 1.00 94.62 370 THR A C 1
ATOM 2877 O O . THR A 1 370 ? -12.147 2.594 -4.725 1.00 94.62 370 THR A O 1
ATOM 2880 N N . VAL A 1 371 ? -12.122 4.154 -3.108 1.00 95.12 371 VAL A N 1
ATOM 2881 C CA . VAL A 1 371 ? -12.461 3.246 -2.004 1.00 95.12 371 VAL A CA 1
ATOM 2882 C C . VAL A 1 371 ? -13.809 2.574 -2.232 1.00 95.12 371 VAL A C 1
ATOM 2884 O O . VAL A 1 371 ? -13.914 1.347 -2.149 1.00 95.12 371 VAL A O 1
ATOM 2887 N N . LYS A 1 372 ? -14.834 3.345 -2.618 1.00 95.44 372 LYS A N 1
ATOM 2888 C CA . LYS A 1 372 ? -16.159 2.794 -2.930 1.00 95.44 372 LYS A CA 1
ATOM 2889 C C . LYS A 1 372 ? -16.094 1.761 -4.055 1.00 95.44 372 LYS A C 1
ATOM 2891 O O . LYS A 1 372 ? -16.749 0.722 -3.984 1.00 95.44 372 LYS A O 1
ATOM 2896 N N . ARG A 1 373 ? -15.344 2.039 -5.126 1.00 97.31 373 ARG A N 1
ATOM 2897 C CA . ARG A 1 373 ? -15.201 1.112 -6.259 1.00 97.31 373 ARG A CA 1
ATOM 2898 C C . ARG A 1 373 ? -14.393 -0.119 -5.872 1.00 97.31 373 ARG A C 1
ATOM 2900 O O . ARG A 1 373 ? -14.835 -1.221 -6.182 1.00 97.31 373 ARG A O 1
ATOM 2907 N N . PHE A 1 374 ? -13.290 0.062 -5.153 1.00 97.94 374 PHE A N 1
ATOM 2908 C CA . PHE A 1 374 ? -12.442 -1.017 -4.657 1.00 97.94 374 PHE A CA 1
ATOM 2909 C C . PHE A 1 374 ? -13.258 -2.045 -3.871 1.00 97.94 374 PHE A C 1
ATOM 2911 O O . PHE A 1 374 ? -13.303 -3.212 -4.254 1.00 97.94 374 PHE A O 1
ATOM 2918 N N . TYR A 1 375 ? -13.978 -1.614 -2.833 1.00 97.44 375 TYR A N 1
ATOM 2919 C CA . TYR A 1 375 ? -14.742 -2.543 -2.002 1.00 97.44 375 TYR A CA 1
ATOM 2920 C C . TYR A 1 375 ? -15.902 -3.203 -2.748 1.00 97.44 375 TYR A C 1
ATOM 2922 O O . TYR A 1 375 ? -16.195 -4.370 -2.499 1.00 97.44 375 TYR A O 1
ATOM 2930 N N . ARG A 1 376 ? -16.531 -2.512 -3.710 1.00 96.81 376 ARG A N 1
ATOM 2931 C CA . ARG A 1 376 ? -17.545 -3.134 -4.576 1.00 96.81 376 ARG A CA 1
ATOM 2932 C C . ARG A 1 376 ? -16.963 -4.244 -5.449 1.00 96.81 376 ARG A C 1
ATOM 2934 O O . ARG A 1 376 ? -17.611 -5.275 -5.592 1.00 96.81 376 ARG A O 1
ATOM 2941 N N . TYR A 1 377 ? -15.779 -4.046 -6.029 1.00 97.56 377 TYR A N 1
ATOM 2942 C CA . TYR A 1 377 ? -15.120 -5.086 -6.824 1.00 97.56 377 TYR A CA 1
ATOM 2943 C C . TYR A 1 377 ? -14.624 -6.240 -5.950 1.00 97.56 377 TYR A C 1
ATOM 2945 O O . TYR A 1 377 ? -14.811 -7.395 -6.324 1.00 97.56 377 TYR A O 1
ATOM 2953 N N . LEU A 1 378 ? -14.083 -5.944 -4.764 1.00 96.38 378 LEU A N 1
ATOM 2954 C CA . LEU A 1 378 ? -13.678 -6.961 -3.792 1.00 96.3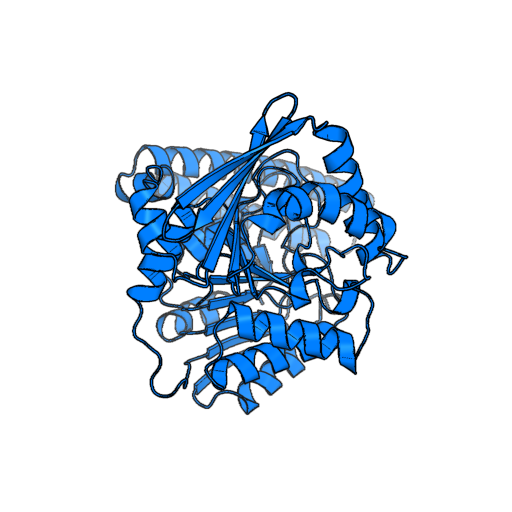8 378 LEU A CA 1
ATOM 2955 C C . LEU A 1 378 ? -14.874 -7.826 -3.364 1.00 96.38 378 LEU A C 1
ATOM 2957 O O . LEU A 1 378 ? -14.806 -9.049 -3.429 1.00 96.38 378 LEU A O 1
ATOM 2961 N N . LYS A 1 379 ? -16.007 -7.203 -3.010 1.00 94.94 379 LYS A N 1
ATOM 2962 C CA . LYS A 1 379 ? -17.247 -7.921 -2.672 1.00 94.94 379 LYS A CA 1
ATOM 2963 C C . LYS A 1 379 ? -17.784 -8.749 -3.846 1.00 94.94 379 LYS A C 1
ATOM 2965 O O . LYS A 1 379 ? -18.373 -9.801 -3.635 1.00 94.94 379 LYS A O 1
ATOM 2970 N N . ALA A 1 380 ? -17.567 -8.301 -5.082 1.00 94.88 380 ALA A N 1
ATOM 2971 C CA . 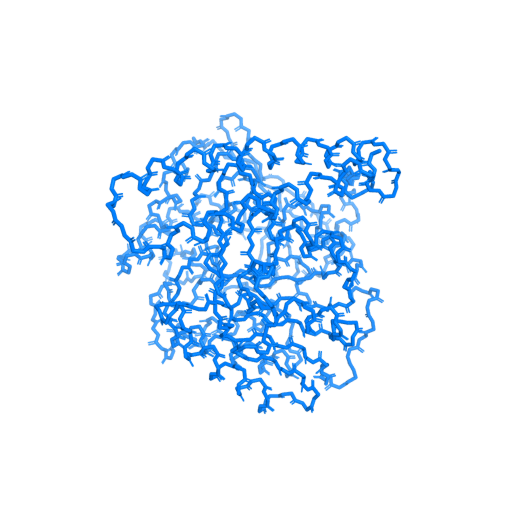ALA A 1 380 ? -17.933 -9.049 -6.284 1.00 94.88 380 ALA A CA 1
ATOM 2972 C C . ALA A 1 380 ? -16.989 -10.233 -6.594 1.00 94.88 380 ALA A C 1
ATOM 2974 O O . ALA A 1 380 ? -17.184 -10.907 -7.603 1.00 94.88 380 ALA A O 1
ATOM 2975 N N . GLY A 1 381 ? -15.983 -10.493 -5.751 1.00 94.31 381 GLY A N 1
ATOM 2976 C CA . GLY A 1 381 ? -15.075 -11.635 -5.869 1.00 94.31 381 GLY A CA 1
ATOM 2977 C C . GLY A 1 381 ? -13.783 -11.359 -6.640 1.00 94.31 381 GLY A C 1
ATOM 2978 O O . GLY A 1 381 ? -13.040 -12.299 -6.916 1.00 94.31 381 GLY A O 1
ATOM 2979 N N . ALA A 1 382 ? -13.490 -10.103 -6.995 1.00 96.56 382 ALA A N 1
ATOM 2980 C CA . ALA A 1 382 ? -12.185 -9.755 -7.555 1.00 96.56 382 ALA A CA 1
ATOM 2981 C C . ALA A 1 382 ? -11.082 -9.895 -6.494 1.00 96.56 382 ALA A C 1
ATOM 2983 O O . ALA A 1 382 ? -11.316 -9.643 -5.310 1.00 96.56 382 ALA A O 1
ATOM 2984 N N . SER A 1 383 ? -9.864 -10.232 -6.929 1.00 96.25 383 SER A N 1
ATOM 2985 C CA . SER A 1 383 ? -8.702 -10.216 -6.037 1.00 96.25 383 SER A CA 1
ATOM 2986 C C . SER A 1 383 ? -8.409 -8.808 -5.531 1.00 96.25 383 SER A C 1
ATOM 2988 O O . SER A 1 383 ? -8.811 -7.824 -6.157 1.00 96.25 383 SER A O 1
ATOM 2990 N N . LYS A 1 384 ? -7.658 -8.672 -4.432 1.00 97.75 384 LYS A N 1
ATOM 2991 C CA . LYS A 1 384 ? -7.282 -7.346 -3.904 1.00 97.75 384 LYS A CA 1
ATOM 2992 C C . LYS A 1 384 ? -6.581 -6.478 -4.956 1.00 97.75 384 LYS A C 1
ATOM 2994 O O . LYS A 1 384 ? -6.921 -5.304 -5.108 1.00 97.75 384 LYS A O 1
ATOM 2999 N N . ALA A 1 385 ? -5.646 -7.047 -5.712 1.00 98.25 385 ALA A N 1
ATOM 3000 C CA . ALA A 1 385 ? -4.933 -6.311 -6.753 1.00 98.25 385 ALA A CA 1
ATOM 3001 C C . ALA A 1 385 ? -5.821 -5.947 -7.953 1.00 98.25 385 ALA A C 1
ATOM 3003 O O . ALA A 1 385 ? -5.733 -4.824 -8.452 1.00 98.25 385 ALA A O 1
ATOM 3004 N N . GLU A 1 386 ? -6.704 -6.847 -8.399 1.00 98.38 386 GLU A N 1
ATOM 3005 C CA . GLU A 1 386 ? -7.606 -6.553 -9.520 1.00 98.38 386 GLU A CA 1
ATOM 3006 C C . GLU A 1 386 ? -8.708 -5.566 -9.110 1.00 98.38 386 GLU A C 1
ATOM 3008 O O . GLU A 1 386 ? -9.027 -4.650 -9.864 1.00 98.38 386 GLU A O 1
ATOM 3013 N N . ALA A 1 387 ? -9.237 -5.672 -7.888 1.00 98.50 387 ALA A N 1
ATOM 3014 C CA . ALA A 1 387 ? -10.192 -4.717 -7.335 1.00 98.50 387 ALA A CA 1
ATOM 3015 C C . ALA A 1 387 ? -9.600 -3.302 -7.270 1.00 98.50 387 ALA A C 1
ATOM 3017 O O . ALA A 1 387 ? -10.270 -2.334 -7.645 1.00 98.50 387 ALA A O 1
ATOM 3018 N N . LEU A 1 388 ? -8.337 -3.174 -6.836 1.00 98.50 388 LEU A N 1
ATOM 3019 C CA . LEU A 1 388 ? -7.640 -1.889 -6.823 1.00 98.50 388 LEU A CA 1
ATOM 3020 C C . LEU A 1 388 ? -7.430 -1.381 -8.249 1.00 98.50 388 LEU A C 1
ATOM 3022 O O . LEU A 1 388 ? -7.814 -0.254 -8.553 1.00 98.50 388 LEU A O 1
ATOM 3026 N N . ARG A 1 389 ? -6.928 -2.228 -9.152 1.00 98.56 389 ARG A N 1
ATOM 3027 C CA . ARG A 1 389 ? -6.731 -1.864 -10.558 1.00 98.56 389 ARG A CA 1
ATOM 3028 C C . ARG A 1 389 ? -8.013 -1.369 -11.222 1.00 98.56 389 ARG A C 1
ATOM 3030 O O . ARG A 1 389 ? -8.009 -0.322 -11.871 1.00 98.56 389 ARG A O 1
ATOM 3037 N N . ALA A 1 390 ? -9.118 -2.085 -11.044 1.00 98.69 390 ALA A N 1
ATOM 3038 C CA . ALA A 1 390 ? -10.412 -1.719 -11.600 1.00 98.69 390 ALA A CA 1
ATOM 3039 C C . ALA A 1 390 ? -10.935 -0.393 -11.021 1.00 98.69 390 ALA A C 1
ATOM 3041 O O . ALA A 1 390 ? -11.511 0.416 -11.754 1.00 98.69 390 ALA A O 1
ATOM 3042 N N . ALA A 1 391 ? -10.707 -0.127 -9.731 1.00 98.31 391 ALA A N 1
ATOM 3043 C CA . ALA A 1 391 ? -11.047 1.150 -9.109 1.00 98.31 391 ALA A CA 1
ATOM 3044 C C . ALA A 1 391 ? -10.213 2.312 -9.674 1.00 98.31 391 ALA A C 1
ATOM 3046 O O . ALA A 1 391 ? -10.773 3.345 -10.043 1.00 98.31 391 ALA A O 1
ATOM 3047 N N . GLN A 1 392 ? -8.900 2.123 -9.823 1.00 98.06 392 GLN A N 1
ATOM 3048 C CA . GLN A 1 392 ? -7.992 3.126 -10.386 1.00 98.06 392 GLN A CA 1
ATOM 3049 C C . GLN A 1 392 ? -8.350 3.455 -11.842 1.00 98.06 392 GLN A C 1
ATOM 3051 O O . GLN A 1 392 ? -8.485 4.625 -12.201 1.00 98.06 392 GLN A O 1
ATOM 3056 N N . ARG A 1 393 ? -8.606 2.434 -12.672 1.00 98.38 393 ARG A N 1
ATOM 3057 C CA . ARG A 1 393 ? -9.084 2.626 -14.053 1.00 98.38 393 ARG A CA 1
ATOM 3058 C C . ARG A 1 393 ? -10.421 3.357 -14.096 1.00 98.38 393 ARG A C 1
ATOM 3060 O O . ARG A 1 393 ? -10.585 4.274 -14.893 1.00 98.38 393 ARG A O 1
ATOM 3067 N N . PHE A 1 394 ? -11.356 3.012 -13.206 1.00 98.38 394 PHE A N 1
ATOM 3068 C CA . PHE A 1 394 ? -12.646 3.697 -13.133 1.00 98.38 394 PHE A CA 1
ATOM 3069 C C . PHE A 1 394 ? -12.472 5.203 -12.892 1.00 98.38 394 PHE A C 1
ATOM 3071 O O . PHE A 1 394 ? -13.067 6.005 -13.611 1.00 98.38 394 PHE A O 1
ATOM 3078 N N . VAL A 1 395 ? -11.639 5.589 -11.922 1.00 97.31 395 VAL A N 1
ATOM 3079 C CA . VAL A 1 395 ? -11.366 6.998 -11.592 1.00 97.31 395 VAL A CA 1
ATOM 3080 C C . VAL A 1 395 ? -10.650 7.701 -12.744 1.00 97.31 395 VAL A C 1
ATOM 3082 O O . VAL A 1 395 ? -11.048 8.801 -13.125 1.00 97.31 395 VAL A O 1
ATOM 3085 N N . ARG A 1 396 ? -9.653 7.055 -13.360 1.00 96.94 396 ARG A N 1
ATOM 3086 C CA . ARG A 1 396 ? -8.964 7.590 -14.541 1.00 96.94 396 ARG A CA 1
ATOM 3087 C C . ARG A 1 396 ? -9.936 7.907 -15.677 1.00 96.94 396 ARG A C 1
ATOM 3089 O O . ARG A 1 396 ? -9.873 8.985 -16.265 1.00 96.94 396 ARG A O 1
ATOM 3096 N N . ASP A 1 397 ? -10.814 6.958 -15.985 1.00 97.31 397 ASP A N 1
ATOM 3097 C CA . ASP A 1 397 ? -11.638 6.997 -17.191 1.00 97.31 397 ASP A CA 1
ATOM 3098 C C . ASP A 1 397 ? -12.904 7.856 -17.010 1.0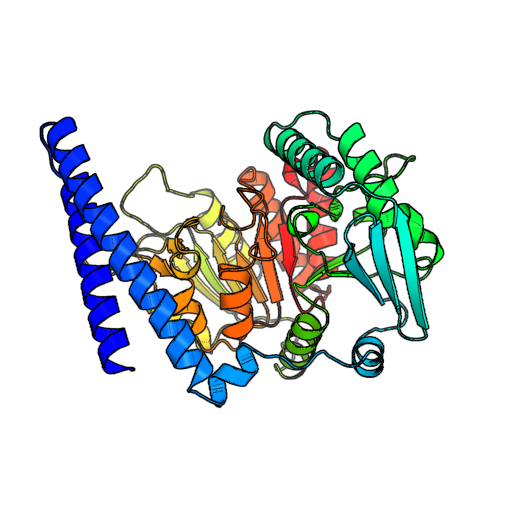0 97.31 397 ASP A C 1
ATOM 3100 O O . ASP A 1 397 ? -13.371 8.449 -17.981 1.00 97.31 397 ASP A O 1
ATOM 3104 N N . HIS A 1 398 ? -13.434 7.966 -15.782 1.00 97.12 398 HIS A N 1
ATOM 3105 C CA . HIS A 1 398 ? -14.724 8.621 -15.503 1.00 97.12 398 HIS A CA 1
ATOM 3106 C C . HIS A 1 398 ? -14.641 9.857 -14.601 1.00 97.12 398 HIS A C 1
ATOM 3108 O O . HIS A 1 398 ? -15.634 10.571 -14.475 1.00 97.12 398 HIS A O 1
ATOM 3114 N N . HIS A 1 399 ? -13.507 10.108 -13.944 1.00 94.75 399 HIS A N 1
ATOM 3115 C CA . HIS A 1 399 ? -13.339 11.265 -13.065 1.00 94.75 399 HIS A CA 1
ATOM 3116 C C . HIS A 1 399 ? -12.220 12.189 -13.551 1.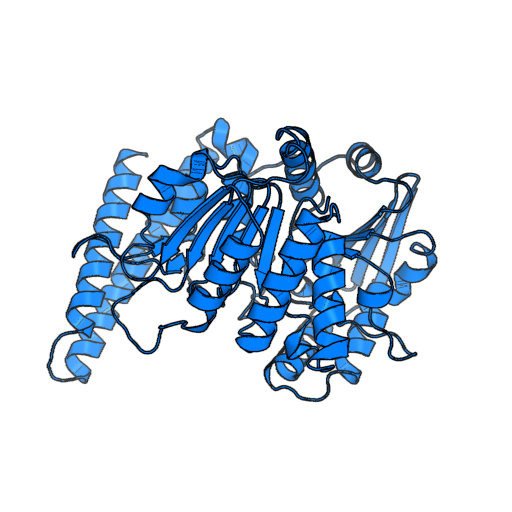00 94.75 399 HIS A C 1
ATOM 3118 O O . HIS A 1 399 ? -12.490 13.337 -13.901 1.00 94.75 399 HIS A O 1
ATOM 3124 N N . ASN A 1 400 ? -10.975 11.708 -13.610 1.00 95.31 400 ASN A N 1
ATOM 3125 C CA . ASN A 1 400 ? -9.858 12.512 -14.097 1.00 95.31 400 ASN A CA 1
ATOM 3126 C C . ASN A 1 400 ? -8.691 11.641 -14.578 1.00 95.31 400 ASN A C 1
ATOM 3128 O O . ASN A 1 400 ? -8.185 10.805 -13.833 1.00 95.31 400 ASN A O 1
ATOM 3132 N N . ARG A 1 401 ? -8.210 11.890 -15.803 1.00 95.38 401 ARG A N 1
ATOM 3133 C CA . ARG A 1 401 ? -7.121 11.113 -16.416 1.00 95.38 401 ARG A CA 1
ATOM 3134 C C . ARG A 1 401 ? -5.750 11.362 -15.792 1.00 95.38 401 ARG A C 1
ATOM 3136 O O . ARG A 1 401 ? -4.861 10.528 -15.948 1.00 95.38 401 ARG A O 1
ATOM 3143 N N . HIS A 1 402 ? -5.556 12.475 -15.091 1.00 95.81 402 HIS A N 1
ATOM 3144 C CA . HIS A 1 402 ? -4.264 12.802 -14.503 1.00 95.81 402 HIS A CA 1
ATOM 3145 C C . HIS A 1 402 ? -3.910 11.821 -13.354 1.00 95.81 402 HIS A C 1
ATOM 3147 O O . HIS A 1 402 ? -4.730 11.639 -12.451 1.00 95.81 402 HIS A O 1
ATOM 3153 N N . PRO A 1 403 ? -2.695 11.227 -13.311 1.00 95.62 403 PRO A N 1
ATOM 3154 C CA . PRO A 1 403 ? -2.314 10.213 -12.312 1.00 95.62 403 PRO A CA 1
ATOM 3155 C C . PRO A 1 403 ? -2.496 10.612 -10.845 1.00 95.62 403 PRO A C 1
ATOM 3157 O O . PRO A 1 403 ? -2.717 9.751 -10.000 1.00 95.62 403 PRO A O 1
ATOM 3160 N N . ALA A 1 404 ? -2.465 11.911 -10.540 1.00 93.56 404 ALA A N 1
ATOM 3161 C CA . ALA A 1 404 ? -2.721 12.441 -9.196 1.00 93.56 404 ALA A CA 1
ATOM 3162 C C . ALA A 1 404 ? -4.032 11.950 -8.560 1.00 93.56 404 ALA A C 1
ATOM 3164 O O . ALA A 1 404 ? -4.098 11.873 -7.336 1.00 93.56 404 ALA A O 1
ATOM 3165 N N . TYR A 1 405 ? -5.042 11.627 -9.375 1.00 93.69 405 TYR A N 1
ATOM 3166 C CA . TYR A 1 405 ? -6.372 11.236 -8.905 1.00 93.69 405 TYR A CA 1
ATOM 3167 C C . TYR A 1 405 ? -6.557 9.721 -8.771 1.00 93.69 405 TYR A C 1
ATOM 3169 O O . TYR A 1 405 ? -7.418 9.291 -8.016 1.00 93.69 405 TYR A O 1
ATOM 3177 N N . TRP A 1 406 ? -5.782 8.903 -9.488 1.00 95.44 406 TRP A N 1
ATOM 3178 C CA . TRP A 1 406 ? -6.027 7.455 -9.561 1.00 95.44 406 TRP A CA 1
ATOM 3179 C C . TRP A 1 406 ? -4.812 6.586 -9.229 1.00 95.44 406 TRP A C 1
ATOM 3181 O O . TRP A 1 406 ? -4.978 5.434 -8.851 1.00 95.44 406 TRP A O 1
ATOM 3191 N N . ALA A 1 407 ? -3.586 7.100 -9.326 1.00 94.06 407 ALA A N 1
ATOM 3192 C CA . ALA A 1 407 ? -2.368 6.324 -9.077 1.00 94.06 407 ALA A CA 1
ATOM 3193 C C . ALA A 1 407 ? -1.854 6.438 -7.634 1.00 94.06 407 ALA A C 1
ATOM 3195 O O . ALA A 1 407 ? -0.723 6.053 -7.346 1.00 94.06 407 ALA A O 1
ATOM 3196 N N . SER A 1 408 ? -2.661 7.008 -6.740 1.00 87.56 408 SER A N 1
ATOM 3197 C CA . SER A 1 408 ? -2.264 7.325 -5.373 1.00 87.56 408 SER A CA 1
ATOM 3198 C C . SER A 1 408 ? -2.226 6.123 -4.450 1.00 87.56 408 SER A C 1
ATOM 3200 O O . SER A 1 408 ? -1.481 6.169 -3.488 1.00 87.56 408 SER A O 1
ATOM 3202 N N . PHE A 1 409 ? -2.992 5.066 -4.704 1.00 90.81 409 PHE A N 1
ATOM 3203 C CA . PHE A 1 409 ? -3.043 3.894 -3.834 1.00 90.81 409 PHE A CA 1
ATOM 3204 C C . PHE A 1 409 ? -2.098 2.788 -4.303 1.00 90.81 409 PHE A C 1
ATOM 3206 O O . PHE A 1 409 ? -2.086 2.423 -5.481 1.00 90.81 409 PHE A O 1
ATOM 3213 N N . GLY A 1 410 ? -1.345 2.228 -3.357 1.00 91.88 410 GLY A N 1
ATOM 3214 C CA . GLY A 1 410 ? -0.533 1.031 -3.543 1.00 91.88 410 GLY A CA 1
ATOM 3215 C C . GLY A 1 410 ? -1.024 -0.108 -2.656 1.00 91.88 410 GLY A C 1
ATOM 3216 O O . GLY A 1 410 ? -1.338 0.105 -1.487 1.00 91.88 410 GLY A O 1
ATOM 3217 N N . LEU A 1 411 ? -1.067 -1.319 -3.211 1.00 95.56 411 LEU A N 1
ATOM 3218 C CA . LEU A 1 411 ? -1.302 -2.554 -2.465 1.00 95.56 411 LEU A CA 1
ATOM 3219 C C . LEU A 1 411 ? 0.041 -3.163 -2.064 1.00 95.56 411 LEU A C 1
ATOM 3221 O O . LEU A 1 411 ? 0.886 -3.398 -2.923 1.00 95.56 411 LEU A O 1
ATOM 3225 N N . THR A 1 412 ? 0.221 -3.436 -0.775 1.00 93.69 412 THR A N 1
ATOM 3226 C CA . THR A 1 412 ? 1.397 -4.103 -0.212 1.00 93.69 412 THR A CA 1
ATOM 3227 C C . THR A 1 412 ? 1.018 -5.472 0.349 1.00 93.69 412 THR A C 1
ATOM 3229 O O . THR A 1 412 ? 0.030 -5.578 1.075 1.00 93.69 412 THR A O 1
ATOM 3232 N N . GLY A 1 413 ? 1.822 -6.500 0.070 1.00 93.75 413 GLY A N 1
ATOM 3233 C CA . GLY A 1 413 ? 1.662 -7.849 0.623 1.00 93.75 413 GLY A CA 1
ATOM 3234 C C . GLY A 1 413 ? 0.876 -8.796 -0.285 1.00 93.75 413 GLY A C 1
ATOM 3235 O O . GLY A 1 413 ? 1.052 -8.787 -1.503 1.00 93.75 413 GLY A O 1
ATOM 3236 N N . ASP A 1 414 ? 0.041 -9.652 0.308 1.00 96.38 414 ASP A N 1
ATOM 3237 C CA . ASP A 1 414 ? -0.738 -10.649 -0.433 1.00 96.38 414 ASP A CA 1
ATOM 3238 C C . ASP A 1 414 ? -1.736 -9.956 -1.373 1.00 96.38 414 ASP A C 1
ATOM 3240 O O . ASP A 1 414 ? -2.531 -9.104 -0.967 1.00 96.38 414 ASP A O 1
ATOM 3244 N N . TRP A 1 415 ? -1.674 -10.302 -2.652 1.00 96.06 415 TRP A N 1
ATOM 3245 C CA . TRP A 1 415 ? -2.403 -9.630 -3.726 1.00 96.06 415 TRP A CA 1
ATOM 3246 C C . TRP A 1 415 ? -3.763 -10.266 -4.032 1.00 96.06 415 TRP A C 1
ATOM 3248 O O . TRP A 1 415 ? -4.553 -9.691 -4.788 1.00 96.06 415 TRP A O 1
ATOM 3258 N N . ARG A 1 416 ? -4.005 -11.462 -3.484 1.00 94.19 416 ARG A N 1
ATOM 3259 C CA . ARG A 1 416 ? -5.152 -12.317 -3.803 1.00 94.19 416 ARG A CA 1
ATOM 3260 C C . ARG A 1 416 ? -6.456 -11.823 -3.211 1.00 94.19 416 ARG A C 1
ATOM 3262 O O . ARG A 1 416 ? -6.466 -11.252 -2.097 1.00 94.19 416 ARG A O 1
#

Solvent-accessible surface area (backbone atoms only — not comparable to full-atom values): 21387 Å² total; per-residue (Å²): 108,70,68,60,49,52,55,44,49,54,53,41,53,52,41,50,51,51,44,54,53,54,74,71,54,90,69,63,69,64,63,48,49,54,54,43,48,55,44,50,54,51,40,52,52,47,52,48,55,46,54,53,48,52,51,53,49,32,78,73,32,73,88,44,30,57,76,73,56,64,73,79,59,52,67,72,61,57,22,72,72,33,50,87,40,27,33,36,40,38,44,43,78,55,96,61,23,39,37,36,37,41,36,35,50,88,50,75,49,79,48,76,43,82,38,61,65,65,63,51,45,49,44,50,52,49,33,52,50,20,30,77,69,72,44,86,42,64,70,44,21,31,53,50,24,58,72,70,44,57,82,50,43,86,81,43,78,67,40,42,34,40,35,37,21,45,43,41,61,50,71,70,53,54,59,51,52,23,22,48,97,87,70,50,37,46,45,77,64,29,25,49,26,31,27,87,33,72,40,57,28,51,50,15,41,54,49,50,69,70,47,81,77,60,65,91,52,60,49,35,32,35,36,36,19,26,27,42,70,88,46,82,89,69,61,40,74,58,27,50,55,40,52,54,49,46,59,76,70,36,93,45,63,51,73,28,49,29,67,54,16,21,63,64,55,46,68,76,49,46,78,72,18,35,33,38,37,37,27,27,51,32,46,75,33,88,92,48,47,55,67,14,24,40,48,24,2,39,86,49,97,86,45,85,18,60,51,28,19,60,57,38,51,70,42,81,41,69,22,60,31,37,38,34,70,50,23,47,54,42,43,79,65,88,54,96,47,80,67,74,41,42,60,61,44,15,44,42,69,12,37,22,16,16,38,36,36,18,50,47,86,59,55,65,66,42,46,42,51,32,56,53,39,21,54,53,33,35,49,73,68,40,34,51,19,49,10,45,42,54,14,27,50,47,35,28,77,75,73,40,73,56,52,47,50,31,41,34,65,46,43,35,33,40,43,97